Protein AF-A0A6L5XB24-F1 (afdb_monomer)

Sequence (422 aa):
MMKSIKYILSSALMMAACTLTLSSCSDDDLGPTIFPDPGSELDSTAYTYKFDKWLQQNYLQPFNLQFVYKMKDISTNMNYNVIPASFQKAEDVAVLAKYMWFDAYEAVAGDGIEFLKQNSPRMIHIIGSPAYETDGSIIQGLAEGGVKISLYQVNDIDANSYESLNNICFKVMHHEFTHILHQKKTYPTTFNLVSNGKYDGTNWASKNTYVVRSLGFVDPYASSQYREDYAETTALYITYSDEEWAQLLDDASHGWYYDSKSSRAYRYCYYTNNEVSDDNIKYAATNEVRDYVTPDDDTVKVAFNTINNSVRYSNNYYMGTAPYTINSDSTAYHDAKGRPVDAGGYLLDLDGSRIRIPLLIHDVEDTDGVKGNEAILAKLAIIRQWFLDSWNIDLDALHREVQKRQHNYDINALRKQIDDVK

Radius of gyration: 30.71 Å; Cα contacts (8 Å, |Δi|>4): 685; chains: 1; bounding box: 90×44×103 Å

pLDDT: mean 84.78, std 20.03, range [26.75, 98.69]

InterPro domains:
  IPR030890 Substrate import-associated zinc metallohydrolase lipoprotein [PF15890] (48-396)
  IPR030890 Substrate import-associated zinc metallohydrolase lipoprotein [TIGR04549] (45-253)

Secondary structure (DSSP, 8-state):
-------S----SSSS-------------PPSPSSPPTTPPP-TTSTTHHHHHHHIIIIIHHH--EEE-S-----S---S-PPPPPHHHHHHHHHHHIIIIIHHHHHHSTTHHHHHHHHS-SEEEE-SS--B-TTS-B-----STTSEEEE--GGG--TT-HHHHIIIIIHHHHHHHHHHHHHHSPPPTHHHHHTTTT--TTTGGGS-HHHHHHTT-SSTTTTT-HHHHHHHHHHHHHHS-HHHHHHHHHHTTS--EEETTTTEEESEEEEGGG--STTTEEEE-GGGEEEEE-TTS-EEEEEEETTTTEE-EEEEE-BPPSPPEE-TT-S-EE-TTS-EE-TT-BBB-TTSPBPEEEPBPEEPP--SS--HHHHHHHHHHHHHHHHHHHH---HHHHHHHHHHHHHH--HHHHHHHHHT--

Nearest PDB structures (foldseek):
  4l7a-assembly1_A  TM=8.650E-01  e=2.844E-20  Bacteroides caccae ATCC 43185

Organism: NCBI:txid2606626

Structure (mmCIF, N/CA/C/O backbone):
data_AF-A0A6L5XB24-F1
#
_entry.id   AF-A0A6L5XB24-F1
#
loop_
_atom_site.group_PDB
_atom_site.id
_atom_site.type_symbol
_atom_site.label_atom_id
_atom_site.label_alt_id
_atom_site.label_comp_id
_atom_site.label_asym_id
_atom_site.label_entity_id
_atom_site.label_seq_id
_atom_site.pdbx_PDB_ins_code
_atom_site.Cartn_x
_atom_site.Cartn_y
_atom_site.Cartn_z
_atom_site.occupancy
_atom_site.B_iso_or_equiv
_atom_site.auth_seq_id
_atom_site.auth_comp_id
_atom_site.auth_asym_id
_atom_site.auth_atom_id
_atom_site.pdbx_PDB_model_num
ATOM 1 N N . MET A 1 1 ? 59.575 -3.917 34.194 1.00 33.19 1 MET A N 1
ATOM 2 C CA . MET A 1 1 ? 58.625 -3.565 33.111 1.00 33.19 1 MET A CA 1
ATOM 3 C C . MET A 1 1 ? 57.883 -4.840 32.733 1.00 33.19 1 MET A C 1
ATOM 5 O O . MET A 1 1 ? 58.530 -5.752 32.257 1.00 33.19 1 MET A O 1
ATOM 9 N N . MET A 1 2 ? 56.685 -5.134 33.247 1.00 26.98 2 MET A N 1
ATOM 10 C CA . MET A 1 2 ? 55.352 -4.608 32.886 1.00 26.98 2 MET A CA 1
ATOM 11 C C . MET A 1 2 ? 54.983 -4.707 31.394 1.00 26.98 2 MET A C 1
ATOM 13 O O . MET A 1 2 ? 55.439 -3.876 30.624 1.00 26.98 2 MET A O 1
ATOM 17 N N . LYS A 1 3 ? 54.076 -5.672 31.122 1.00 27.14 3 LYS A N 1
ATOM 18 C CA . LYS A 1 3 ? 52.891 -5.687 30.223 1.00 27.14 3 LYS A CA 1
ATOM 19 C C . LYS A 1 3 ? 53.133 -5.395 28.721 1.00 27.14 3 LYS A C 1
ATOM 21 O O . LYS A 1 3 ? 53.844 -4.476 28.368 1.00 27.14 3 LYS A O 1
ATOM 26 N N . SER A 1 4 ? 52.537 -6.122 27.770 1.00 27.83 4 SER A N 1
ATOM 27 C CA . SER A 1 4 ? 51.137 -6.573 27.751 1.00 27.83 4 SER A CA 1
ATOM 28 C C . SER A 1 4 ? 50.929 -7.792 26.844 1.00 27.83 4 SER A C 1
ATOM 30 O O . SER A 1 4 ? 51.317 -7.785 25.683 1.00 27.83 4 SER A O 1
ATOM 32 N N . ILE A 1 5 ? 50.248 -8.794 27.397 1.00 38.53 5 ILE A N 1
ATOM 33 C CA . ILE A 1 5 ? 49.547 -9.899 26.729 1.00 38.53 5 ILE A CA 1
ATOM 34 C C . ILE A 1 5 ? 48.055 -9.529 26.678 1.00 38.53 5 ILE A C 1
ATOM 36 O O . ILE A 1 5 ? 47.592 -8.894 27.631 1.00 38.53 5 ILE A O 1
ATOM 40 N N . LYS A 1 6 ? 47.351 -9.973 25.619 1.00 28.81 6 LYS A N 1
ATOM 41 C CA . LYS A 1 6 ? 45.889 -10.198 25.405 1.00 28.81 6 LYS A CA 1
ATOM 42 C C . LYS A 1 6 ? 45.597 -9.777 23.952 1.00 28.81 6 LYS A C 1
ATOM 44 O O . LYS A 1 6 ? 45.924 -8.657 23.596 1.00 28.81 6 LYS A O 1
ATOM 49 N N . TYR A 1 7 ? 45.131 -10.615 23.026 1.00 30.02 7 TYR A N 1
ATOM 50 C CA . TYR A 1 7 ? 43.916 -11.426 23.071 1.00 30.02 7 TYR A CA 1
ATOM 51 C C . TYR A 1 7 ? 44.025 -12.644 22.137 1.00 30.02 7 TYR A C 1
ATOM 53 O O . TYR A 1 7 ? 43.910 -12.510 20.926 1.00 30.02 7 TYR A O 1
ATOM 61 N N . ILE A 1 8 ? 44.207 -13.833 22.707 1.00 34.59 8 ILE A N 1
ATOM 62 C CA . ILE A 1 8 ? 43.850 -15.128 22.109 1.00 34.59 8 ILE A CA 1
ATOM 63 C C . ILE A 1 8 ? 43.365 -15.975 23.294 1.00 34.59 8 ILE A C 1
ATOM 65 O O . ILE A 1 8 ? 44.007 -15.931 24.341 1.00 34.59 8 ILE A O 1
ATOM 69 N N . LEU A 1 9 ? 42.267 -16.720 23.111 1.00 27.09 9 LEU A N 1
ATOM 70 C CA . LEU A 1 9 ? 41.570 -17.609 24.066 1.00 27.09 9 LEU A CA 1
ATOM 71 C C . LEU A 1 9 ? 40.422 -16.970 24.861 1.00 27.09 9 LEU A C 1
ATOM 73 O O . LEU A 1 9 ? 40.623 -16.468 25.960 1.00 27.09 9 LEU A O 1
ATOM 77 N N . SER A 1 10 ? 39.202 -17.126 24.339 1.00 26.75 10 SER A N 1
ATOM 78 C CA . SER A 1 10 ? 38.065 -17.669 25.110 1.00 26.75 10 SER A CA 1
ATOM 79 C C . SER A 1 10 ? 36.844 -17.892 24.207 1.00 26.75 10 SER A C 1
ATOM 81 O O . SER A 1 10 ? 35.747 -17.403 24.460 1.00 26.75 10 SER A O 1
ATOM 83 N N . SER A 1 11 ? 37.033 -18.658 23.135 1.00 32.28 11 SER A N 1
ATOM 84 C CA . SER A 1 11 ? 35.976 -19.404 22.452 1.00 32.28 11 SER A CA 1
ATOM 85 C C . SER A 1 11 ? 35.638 -20.644 23.290 1.00 32.28 11 SER A C 1
ATOM 87 O O . SER A 1 11 ? 36.073 -21.741 22.959 1.00 32.28 11 SER A O 1
ATOM 89 N N . ALA A 1 12 ? 34.982 -20.447 24.438 1.00 31.02 12 ALA A N 1
ATOM 90 C CA . ALA A 1 12 ? 34.426 -21.504 25.296 1.00 31.02 12 ALA A CA 1
ATOM 91 C C . ALA A 1 12 ? 33.647 -20.893 26.480 1.00 31.02 12 ALA A C 1
ATOM 93 O O . ALA A 1 12 ? 33.974 -21.149 27.634 1.00 31.02 12 ALA A O 1
ATOM 94 N N . LEU A 1 13 ? 32.651 -20.038 26.222 1.00 28.98 13 LEU A N 1
ATOM 95 C CA . LEU A 1 13 ? 31.668 -19.659 27.249 1.00 28.98 13 LEU A CA 1
ATOM 96 C C . LEU A 1 13 ? 30.374 -19.113 26.625 1.00 28.98 13 LEU A C 1
ATOM 98 O O . LEU A 1 13 ? 29.951 -18.000 26.899 1.00 28.98 13 LEU A O 1
ATOM 102 N N . MET A 1 14 ? 29.756 -19.891 25.737 1.00 27.48 14 MET A N 1
ATOM 103 C CA . MET A 1 14 ? 28.395 -19.615 25.253 1.00 27.48 14 MET A CA 1
ATOM 104 C C . MET A 1 14 ? 27.683 -20.927 24.905 1.00 27.48 14 MET A C 1
ATOM 106 O O . MET A 1 14 ? 27.081 -21.093 23.853 1.00 27.48 14 MET A O 1
ATOM 110 N N . MET A 1 15 ? 27.841 -21.909 25.793 1.00 29.56 15 MET A N 1
ATOM 111 C CA . MET A 1 15 ? 27.177 -23.211 25.733 1.00 29.56 15 MET A CA 1
ATOM 112 C C . MET A 1 15 ? 26.957 -23.718 27.163 1.00 29.56 15 MET A C 1
ATOM 114 O O . MET A 1 15 ? 27.434 -24.775 27.549 1.00 29.56 15 MET A O 1
ATOM 118 N N . ALA A 1 16 ? 26.322 -22.884 27.990 1.00 31.09 16 ALA A N 1
ATOM 119 C CA . ALA A 1 16 ? 25.859 -23.230 29.335 1.00 31.09 16 ALA A CA 1
ATOM 120 C C . ALA A 1 16 ? 24.852 -22.176 29.834 1.00 31.09 16 ALA A C 1
ATOM 122 O O . ALA A 1 16 ? 25.088 -21.495 30.824 1.00 31.09 16 ALA A O 1
ATOM 123 N N . ALA A 1 17 ? 23.749 -22.003 29.102 1.00 29.48 17 ALA A N 1
ATOM 124 C CA . ALA A 1 17 ? 22.523 -21.372 29.611 1.00 29.48 17 ALA A CA 1
ATOM 125 C C . ALA A 1 17 ? 21.270 -21.856 28.843 1.00 29.48 17 ALA A C 1
ATOM 127 O O . ALA A 1 17 ? 20.271 -21.155 28.762 1.00 29.48 17 ALA A O 1
ATOM 128 N N . CYS A 1 18 ? 21.317 -23.069 28.270 1.00 29.25 18 CYS A N 1
ATOM 129 C CA . CYS A 1 18 ? 20.176 -23.750 27.634 1.00 29.25 18 CYS A CA 1
ATOM 130 C C . CYS A 1 18 ? 19.462 -24.718 28.594 1.00 29.25 18 CYS A C 1
ATOM 132 O O . CYS A 1 18 ? 18.958 -25.759 28.192 1.00 29.25 18 CYS A O 1
ATOM 134 N N . THR A 1 19 ? 19.400 -24.363 29.873 1.00 32.44 19 THR A N 1
ATOM 135 C CA . THR A 1 19 ? 18.459 -24.961 30.824 1.00 32.44 19 THR A CA 1
ATOM 136 C C . THR A 1 19 ? 17.779 -23.834 31.584 1.00 32.44 19 THR A C 1
ATOM 138 O O . THR A 1 19 ? 17.970 -23.671 32.786 1.00 32.44 19 THR A O 1
ATOM 141 N N . LEU A 1 20 ? 17.010 -23.020 30.858 1.00 31.08 20 LEU A N 1
ATOM 142 C CA . LEU A 1 20 ? 15.887 -22.331 31.472 1.00 31.08 20 LEU A CA 1
ATOM 143 C C . LEU A 1 20 ? 14.767 -23.359 31.555 1.00 31.08 20 LEU A C 1
ATOM 145 O O . LEU A 1 20 ? 14.160 -23.763 30.567 1.00 31.08 20 LEU A O 1
ATOM 149 N N . THR A 1 21 ? 14.607 -23.851 32.773 1.00 28.62 21 THR A N 1
ATOM 150 C CA . THR A 1 21 ? 13.407 -24.490 33.283 1.00 28.62 21 THR A CA 1
ATOM 151 C C . THR A 1 21 ? 12.162 -23.845 32.684 1.00 28.62 21 THR A C 1
ATOM 153 O O . THR A 1 21 ? 11.996 -22.627 32.761 1.00 28.62 21 THR A O 1
ATOM 156 N N . LEU A 1 22 ? 11.286 -24.681 32.128 1.00 30.50 22 LEU A N 1
ATOM 157 C CA . LEU A 1 22 ? 9.884 -24.373 31.874 1.00 30.50 22 LEU A CA 1
ATOM 158 C C . LEU A 1 22 ? 9.205 -24.074 33.220 1.00 30.50 22 LEU A C 1
ATOM 160 O O . LEU A 1 22 ? 8.523 -24.922 33.787 1.00 30.50 22 LEU A O 1
ATOM 164 N N . SER A 1 23 ? 9.427 -22.879 33.759 1.00 32.34 23 SER A N 1
ATOM 165 C CA . SER A 1 23 ? 8.478 -22.273 34.677 1.00 32.34 23 SER A CA 1
ATOM 166 C C . SER A 1 23 ? 7.449 -21.593 33.798 1.00 32.34 23 SER A C 1
ATOM 168 O O . SER A 1 23 ? 7.682 -20.508 33.272 1.00 32.34 23 SER A O 1
ATOM 170 N N . SER A 1 24 ? 6.333 -22.294 33.603 1.00 27.47 24 SER A N 1
ATOM 171 C CA . SER A 1 24 ? 5.039 -21.669 33.367 1.00 27.47 24 SER A CA 1
ATOM 172 C C . SER A 1 24 ? 4.944 -20.488 34.329 1.00 27.47 24 SER A C 1
ATOM 174 O O . SER A 1 24 ? 4.844 -20.705 35.538 1.00 27.47 24 SER A O 1
ATOM 176 N N . CYS A 1 25 ? 5.053 -19.257 33.826 1.00 27.73 25 CYS A N 1
ATOM 177 C CA . CYS A 1 25 ? 4.501 -18.147 34.583 1.00 27.73 25 CYS A CA 1
ATOM 178 C C . CYS A 1 25 ? 3.023 -18.474 34.749 1.00 27.73 25 CYS A C 1
ATOM 180 O O . CYS A 1 25 ? 2.340 -18.828 33.786 1.00 27.73 25 CYS A O 1
ATOM 182 N N . SER A 1 26 ? 2.624 -18.495 36.012 1.00 29.56 26 SER A N 1
ATOM 183 C CA . SER A 1 26 ? 1.257 -18.582 36.481 1.00 29.56 26 SER A CA 1
ATOM 184 C C . SER A 1 26 ? 0.360 -17.648 35.684 1.00 29.56 26 SER A C 1
ATOM 186 O O . SER A 1 26 ? 0.811 -16.587 35.251 1.00 29.56 26 SER A O 1
ATOM 188 N N . ASP A 1 27 ? -0.904 -18.037 35.538 1.00 35.59 27 ASP A N 1
ATOM 189 C CA . ASP A 1 27 ? -1.984 -17.086 35.316 1.00 35.59 27 ASP A CA 1
ATOM 190 C C . ASP A 1 27 ? -1.860 -16.004 36.397 1.00 35.59 27 ASP A C 1
ATOM 192 O O . ASP A 1 27 ? -2.251 -16.203 37.549 1.00 35.59 27 ASP A O 1
ATOM 196 N N . ASP A 1 28 ? -1.215 -14.890 36.055 1.00 31.02 28 ASP A N 1
ATOM 197 C CA . ASP A 1 28 ? -1.324 -13.676 36.838 1.00 31.02 28 ASP A CA 1
ATOM 198 C C . ASP A 1 28 ? -2.781 -13.256 36.676 1.00 31.02 28 ASP A C 1
ATOM 200 O O . ASP A 1 28 ? -3.191 -12.781 35.612 1.00 31.02 28 ASP A O 1
ATOM 204 N N . ASP A 1 29 ? -3.577 -13.518 37.716 1.00 35.88 29 ASP A N 1
ATOM 205 C CA . ASP A 1 29 ? -4.933 -13.004 37.833 1.00 35.88 29 ASP A CA 1
ATOM 206 C C . ASP A 1 29 ? -4.896 -11.523 37.455 1.00 35.88 29 ASP A C 1
ATOM 208 O O . ASP A 1 29 ? -4.199 -10.715 38.083 1.00 35.88 29 ASP A O 1
ATOM 212 N N . LEU A 1 30 ? -5.626 -11.174 36.393 1.00 39.00 30 LEU A N 1
ATOM 213 C CA . LEU A 1 30 ? -5.797 -9.789 35.987 1.00 39.00 30 LEU A CA 1
ATOM 214 C C . LEU A 1 30 ? -6.284 -9.024 37.223 1.00 39.00 30 LEU A C 1
ATOM 216 O O . LEU A 1 30 ? -7.323 -9.356 37.799 1.00 39.00 30 LEU A O 1
ATOM 220 N N . GLY A 1 31 ? -5.509 -8.027 37.656 1.00 37.91 31 GLY A N 1
ATOM 221 C CA . GLY A 1 31 ? -5.886 -7.165 38.772 1.00 37.91 31 GLY A CA 1
ATOM 222 C C . GLY A 1 31 ? -7.263 -6.509 38.558 1.00 37.91 31 GLY A C 1
ATOM 223 O O . GLY A 1 31 ? -7.836 -6.591 37.468 1.00 37.91 31 GLY A O 1
ATOM 224 N N . PRO A 1 32 ? -7.818 -5.830 39.581 1.00 40.09 32 PRO A N 1
ATOM 225 C CA . PRO A 1 32 ? -9.101 -5.138 39.455 1.00 40.09 32 PRO A CA 1
ATOM 226 C C . PRO A 1 32 ? -9.119 -4.239 38.212 1.00 40.09 32 PRO A C 1
ATOM 228 O O . PRO A 1 32 ? -8.128 -3.569 37.916 1.00 40.09 32 PRO A O 1
ATOM 231 N N . THR A 1 33 ? -10.239 -4.256 37.479 1.00 45.56 33 THR A N 1
ATOM 232 C CA . THR A 1 33 ? -10.368 -3.559 36.192 1.00 45.56 33 THR A CA 1
ATOM 233 C C . THR A 1 33 ? -9.910 -2.102 36.306 1.00 45.56 33 THR A C 1
ATOM 235 O O . THR A 1 33 ? -10.382 -1.347 37.154 1.00 45.56 33 THR A O 1
ATOM 238 N N . ILE A 1 34 ? -8.970 -1.701 35.450 1.00 46.16 34 ILE A N 1
ATOM 239 C CA . ILE A 1 34 ? -8.534 -0.300 35.322 1.00 46.16 34 ILE A CA 1
ATOM 240 C C . ILE A 1 34 ? -9.522 0.534 34.489 1.00 46.16 34 ILE A C 1
ATOM 242 O O . ILE A 1 34 ? -9.342 1.743 34.324 1.00 46.16 34 ILE A O 1
ATOM 246 N N . PHE A 1 35 ? -10.553 -0.116 33.945 1.00 51.75 35 PHE A N 1
ATOM 247 C CA . PHE A 1 35 ? -11.590 0.496 33.132 1.00 51.75 35 PHE A CA 1
ATOM 248 C C . PHE A 1 35 ? -12.756 0.951 34.014 1.00 51.75 35 PHE A C 1
ATOM 250 O O . PHE A 1 35 ? -13.093 0.258 34.976 1.00 51.75 35 PHE A O 1
ATOM 257 N N . PRO A 1 36 ? -13.394 2.095 33.705 1.00 54.84 36 PRO A N 1
ATOM 258 C CA . PRO A 1 36 ? -14.642 2.452 34.360 1.00 54.84 36 PRO A CA 1
ATOM 259 C C . PRO A 1 36 ? -15.661 1.325 34.167 1.00 54.84 36 PRO A C 1
ATOM 261 O O . PRO A 1 36 ? -15.734 0.719 33.095 1.00 54.84 36 PRO A O 1
ATOM 264 N N . ASP A 1 37 ? -16.421 1.040 35.224 1.00 55.56 37 ASP A N 1
ATOM 265 C CA . ASP A 1 37 ? -17.538 0.099 35.176 1.00 55.56 37 ASP A CA 1
ATOM 266 C C . ASP A 1 37 ? -18.455 0.479 33.993 1.00 55.56 37 ASP A C 1
ATOM 268 O O . ASP A 1 37 ? -18.745 1.667 33.826 1.00 55.56 37 ASP A O 1
ATOM 272 N N . PRO A 1 38 ? -18.933 -0.470 33.166 1.00 52.16 38 PRO A N 1
ATOM 273 C CA . PRO A 1 38 ? -19.976 -0.210 32.176 1.00 52.16 38 PRO A CA 1
ATOM 274 C C . PRO A 1 38 ? -21.198 0.544 32.723 1.00 52.16 38 PRO A C 1
ATOM 276 O O . PRO A 1 38 ? -21.924 1.139 31.929 1.00 52.16 38 PRO A O 1
ATOM 279 N N . GLY A 1 39 ? -21.421 0.542 34.044 1.00 49.59 39 GLY A N 1
ATOM 280 C CA . GLY A 1 39 ? -22.420 1.345 34.753 1.00 49.59 39 GLY A CA 1
ATOM 281 C C . GLY A 1 39 ? -21.955 2.708 35.295 1.00 49.59 39 GLY A C 1
ATOM 282 O O . GLY A 1 39 ? -22.710 3.326 36.042 1.00 49.59 39 GLY A O 1
ATOM 283 N N . SER A 1 40 ? -20.750 3.195 34.974 1.00 60.81 40 SER A N 1
ATOM 284 C CA . SER A 1 40 ? -20.260 4.494 35.455 1.00 60.81 40 SER A CA 1
ATOM 285 C C . SER A 1 40 ? -21.175 5.629 34.990 1.00 60.81 40 SER A C 1
ATOM 287 O O . SER A 1 40 ? -21.452 5.741 33.792 1.00 60.81 40 SER A O 1
ATOM 289 N N . GLU A 1 41 ? -21.628 6.472 35.920 1.00 68.25 41 GLU A N 1
ATOM 290 C CA . GLU A 1 41 ? -22.521 7.585 35.602 1.00 68.25 41 GLU A CA 1
ATOM 291 C C . GLU A 1 41 ? -21.837 8.588 34.663 1.00 68.25 41 GLU A C 1
ATOM 293 O O . GLU A 1 41 ? -20.772 9.133 34.959 1.00 68.25 41 GLU A O 1
ATOM 298 N N . LEU A 1 42 ? -22.465 8.823 33.511 1.00 81.00 42 LEU A N 1
ATOM 299 C CA . LEU A 1 42 ? -22.071 9.871 32.579 1.00 81.00 42 LEU A CA 1
ATOM 300 C C . LEU A 1 42 ? -22.571 11.224 33.086 1.00 81.00 42 LEU A C 1
ATOM 302 O O . LEU A 1 42 ? -23.722 11.351 33.509 1.00 81.00 42 LEU A O 1
ATOM 306 N N . ASP A 1 43 ? -21.738 12.256 32.969 1.00 83.62 43 ASP A N 1
ATOM 307 C CA . ASP A 1 43 ? -22.146 13.624 33.279 1.00 83.62 43 ASP A CA 1
ATOM 308 C C . ASP A 1 43 ? -23.130 14.138 32.218 1.00 83.62 43 ASP A C 1
ATOM 310 O O . ASP A 1 43 ? -22.738 14.603 31.148 1.00 83.62 43 ASP A O 1
ATOM 314 N N . SER A 1 44 ? -24.426 14.065 32.533 1.00 85.19 44 SER A N 1
ATOM 315 C CA . SER A 1 44 ? -25.517 14.564 31.681 1.00 85.19 44 SER A CA 1
ATOM 316 C C . SER A 1 44 ? -25.474 16.066 31.388 1.00 85.19 44 SER A C 1
ATOM 318 O O . SER A 1 44 ? -26.181 16.528 30.493 1.00 85.19 44 SER A O 1
ATOM 320 N N . THR A 1 45 ? -24.651 16.831 32.111 1.00 87.38 45 THR A N 1
ATOM 321 C CA . THR A 1 45 ? -24.487 18.276 31.910 1.00 87.38 45 THR A CA 1
ATOM 322 C C . THR A 1 45 ? -23.293 18.627 31.023 1.00 87.38 45 THR A C 1
ATOM 324 O O . THR A 1 45 ? -23.198 19.759 30.544 1.00 87.38 45 THR A O 1
ATOM 327 N N . ALA A 1 46 ? -22.397 17.671 30.761 1.00 88.31 46 ALA A N 1
ATOM 328 C CA . ALA A 1 46 ? -21.230 17.892 29.923 1.00 88.31 46 ALA A CA 1
ATOM 329 C C . ALA A 1 46 ? -21.622 18.039 28.447 1.00 88.31 46 ALA A C 1
ATOM 331 O O . ALA A 1 46 ? -22.430 17.276 27.918 1.00 88.31 46 ALA A O 1
ATOM 332 N N . TYR A 1 47 ? -20.958 18.952 27.729 1.00 89.31 47 TYR A N 1
ATOM 333 C CA . TYR A 1 47 ? -21.145 19.089 26.277 1.00 89.31 47 TYR A CA 1
ATOM 334 C C . TYR A 1 47 ? -20.758 17.812 25.505 1.00 89.31 47 TYR A C 1
ATOM 336 O O . TYR A 1 47 ? -21.198 17.614 24.378 1.00 89.31 47 TYR A O 1
ATOM 344 N N . THR A 1 48 ? -19.954 16.938 26.121 1.00 91.94 48 THR A N 1
ATOM 345 C CA . THR A 1 48 ? -19.518 15.653 25.567 1.00 91.94 48 THR A CA 1
ATOM 346 C C . THR A 1 48 ? -20.505 14.513 25.819 1.00 91.94 48 THR A C 1
ATOM 348 O O . THR A 1 48 ? -20.272 13.417 25.320 1.00 91.94 48 THR A O 1
ATOM 351 N N . TYR A 1 49 ? -21.591 14.737 26.573 1.00 93.06 49 TYR A N 1
ATOM 352 C CA . TYR A 1 49 ? -22.491 13.681 27.055 1.00 93.06 49 TYR A CA 1
ATOM 353 C C . TYR A 1 49 ? -22.962 12.728 25.954 1.00 93.06 49 TYR A C 1
ATOM 355 O O . TYR A 1 49 ? -22.873 11.512 26.113 1.00 93.06 49 TYR A O 1
ATOM 363 N N . LYS A 1 50 ? -23.440 13.270 24.825 1.00 95.56 50 LYS A N 1
ATOM 364 C CA . LYS A 1 50 ? -23.927 12.456 23.702 1.00 95.56 50 LYS A CA 1
ATOM 365 C C . LYS A 1 50 ? -22.832 11.569 23.128 1.00 95.56 50 LYS A C 1
ATOM 367 O O . LYS A 1 50 ? -23.075 10.389 22.896 1.00 95.56 50 LYS A O 1
ATOM 372 N N . PHE A 1 51 ? -21.628 12.112 22.963 1.00 96.69 51 PHE A N 1
ATOM 373 C CA . PHE A 1 51 ? -20.493 11.351 22.462 1.00 96.69 51 PHE A CA 1
ATOM 374 C C . PHE A 1 51 ? -20.023 10.295 23.467 1.00 96.69 51 PHE A C 1
ATOM 376 O O . PHE A 1 51 ? -19.887 9.133 23.100 1.00 96.69 51 PHE A O 1
ATOM 383 N N . ASP A 1 52 ? -19.876 10.648 24.748 1.00 95.00 52 ASP A N 1
ATOM 384 C CA . ASP A 1 52 ? -19.509 9.694 25.802 1.00 95.00 52 ASP A CA 1
ATOM 385 C C . ASP A 1 52 ? -20.523 8.533 25.883 1.00 95.00 52 ASP A C 1
ATOM 387 O O . ASP A 1 52 ? -20.148 7.363 25.995 1.00 95.00 52 ASP A O 1
ATOM 391 N N . LYS A 1 53 ? -21.820 8.844 25.760 1.00 95.00 53 LYS A N 1
ATOM 392 C CA . LYS A 1 53 ? -22.902 7.854 25.733 1.00 95.00 53 LYS A CA 1
ATOM 393 C C . LYS A 1 53 ? -22.882 7.004 24.469 1.00 95.00 53 LYS A C 1
ATOM 395 O O . LYS A 1 53 ? -23.054 5.789 24.558 1.00 95.00 53 LYS A O 1
ATOM 400 N N . TRP A 1 54 ? -22.624 7.611 23.313 1.00 97.31 54 TRP A N 1
ATOM 401 C CA . TRP A 1 54 ? -22.461 6.888 22.057 1.00 97.31 54 TRP A CA 1
ATOM 402 C C . TRP A 1 54 ? -21.290 5.896 22.139 1.00 97.31 54 TRP A C 1
ATOM 404 O O . TRP A 1 54 ? -21.454 4.734 21.770 1.00 97.31 54 TRP A O 1
ATOM 414 N N . LEU A 1 55 ? -20.145 6.305 22.701 1.00 96.31 55 LEU A N 1
ATOM 415 C CA . LEU A 1 55 ? -18.989 5.432 22.936 1.00 96.31 55 LEU A CA 1
ATOM 416 C C . LEU A 1 55 ? -19.329 4.282 23.894 1.00 96.31 55 LEU A C 1
ATOM 418 O O . LEU A 1 55 ? -18.973 3.133 23.636 1.00 96.31 55 LEU A O 1
ATOM 422 N N . GLN A 1 56 ? -20.060 4.554 24.978 1.00 93.44 56 GLN A N 1
ATOM 423 C CA . GLN A 1 56 ? -20.502 3.508 25.903 1.00 93.44 56 GLN A CA 1
ATOM 424 C C . GLN A 1 56 ? -21.370 2.456 25.192 1.00 93.44 56 GLN A C 1
ATOM 426 O O . GLN A 1 56 ? -21.144 1.258 25.360 1.00 93.44 56 GLN A O 1
ATOM 431 N N . GLN A 1 57 ? -22.328 2.897 24.374 1.00 94.81 57 GLN A N 1
ATOM 432 C CA . GLN A 1 57 ? -23.278 2.029 23.671 1.00 94.81 57 GLN A CA 1
ATOM 433 C C . GLN A 1 57 ? -22.652 1.254 22.505 1.00 94.81 57 GLN A C 1
ATOM 435 O O . GLN A 1 57 ? -23.057 0.124 22.247 1.00 94.81 57 GLN A O 1
ATOM 440 N N . ASN A 1 58 ? -21.671 1.838 21.810 1.00 96.00 58 ASN A N 1
ATOM 441 C CA . ASN A 1 58 ? -21.110 1.274 20.576 1.00 96.00 58 ASN A CA 1
ATOM 442 C C . ASN A 1 58 ? -19.737 0.613 20.750 1.00 96.00 58 ASN A C 1
ATOM 444 O O . ASN A 1 58 ? -19.318 -0.121 19.858 1.00 96.00 58 ASN A O 1
ATOM 448 N N . TYR A 1 59 ? -19.056 0.834 21.880 1.00 94.81 59 TYR A N 1
ATOM 449 C CA . TYR A 1 59 ? -17.751 0.237 22.182 1.00 94.81 59 TYR A CA 1
ATOM 450 C C . TYR A 1 59 ? -17.725 -0.519 23.507 1.00 94.81 59 TYR A C 1
ATOM 452 O O . TYR A 1 59 ? -17.444 -1.720 23.530 1.00 94.81 59 TYR A O 1
ATOM 460 N N . LEU A 1 60 ? -18.033 0.164 24.614 1.00 91.75 60 LEU A N 1
ATOM 461 C CA . LEU A 1 60 ? -17.862 -0.423 25.944 1.00 91.75 60 LEU A CA 1
ATOM 462 C C . LEU A 1 60 ? -18.817 -1.597 26.164 1.00 91.75 60 LEU A C 1
ATOM 464 O O . LEU A 1 60 ? -18.381 -2.680 26.541 1.00 91.75 60 LEU A O 1
ATOM 468 N N . GLN A 1 61 ? -20.107 -1.405 25.893 1.00 91.62 61 GLN A N 1
ATOM 469 C CA . GLN A 1 61 ? -21.116 -2.439 26.118 1.00 91.62 61 GLN A CA 1
ATOM 470 C C . GLN A 1 61 ? -20.979 -3.641 25.166 1.00 91.62 61 GLN A C 1
ATOM 472 O O . GLN A 1 61 ? -21.001 -4.769 25.666 1.00 91.62 61 GLN A O 1
ATOM 477 N N . PRO A 1 62 ? -20.800 -3.468 23.838 1.00 92.19 62 PRO A N 1
ATOM 478 C CA . PRO A 1 62 ? -20.733 -4.612 22.929 1.00 92.19 62 PRO A CA 1
ATOM 479 C C . PRO A 1 62 ? -19.400 -5.364 23.018 1.00 92.19 62 PRO A C 1
ATOM 481 O O . PRO A 1 62 ? -19.385 -6.593 23.004 1.00 92.19 62 PRO A O 1
ATOM 484 N N . PHE A 1 63 ? -18.282 -4.640 23.147 1.00 91.19 63 PHE A N 1
ATOM 485 C CA . PHE A 1 63 ? -16.943 -5.208 22.946 1.00 91.19 63 PHE A CA 1
ATOM 486 C C . PHE A 1 63 ? -16.057 -5.189 24.194 1.00 91.19 63 PHE A C 1
ATOM 488 O O . PHE A 1 63 ? -14.957 -5.741 24.166 1.00 91.19 63 PHE A O 1
ATOM 495 N N . ASN A 1 64 ? -16.518 -4.590 25.298 1.00 89.19 64 ASN A N 1
ATOM 496 C CA . ASN A 1 64 ? -15.689 -4.330 26.477 1.00 89.19 64 ASN A CA 1
ATOM 497 C C . ASN A 1 64 ? -14.404 -3.569 26.095 1.00 89.19 64 ASN A C 1
ATOM 499 O O . ASN A 1 64 ? -13.287 -3.988 26.418 1.00 89.19 64 ASN A O 1
ATOM 503 N N . LEU A 1 65 ? -14.596 -2.483 25.338 1.00 90.75 65 LEU A N 1
ATOM 504 C CA . LEU A 1 65 ? -13.547 -1.608 24.828 1.00 90.75 65 LEU A CA 1
ATOM 505 C C . LEU A 1 65 ? -13.781 -0.170 25.282 1.00 90.75 65 LEU A C 1
ATOM 507 O O . LEU A 1 65 ? -14.856 0.394 25.078 1.00 90.75 65 LEU A O 1
ATOM 511 N N . GLN A 1 66 ? -12.747 0.451 25.835 1.00 89.81 66 GLN A N 1
ATOM 512 C CA . GLN A 1 66 ? -12.754 1.864 26.170 1.00 89.81 66 GLN A CA 1
ATOM 513 C C . GLN A 1 66 ? -12.121 2.695 25.052 1.00 89.81 66 GLN A C 1
ATOM 515 O O . GLN A 1 66 ? -10.927 2.583 24.777 1.00 89.81 66 GLN A O 1
ATOM 520 N N . PHE A 1 67 ? -12.905 3.585 24.452 1.00 92.19 67 PHE A N 1
ATOM 521 C CA . PHE A 1 67 ? -12.387 4.601 23.543 1.00 92.19 67 PHE A CA 1
ATOM 522 C C . PHE A 1 67 ? -12.025 5.862 24.340 1.00 92.19 67 PHE A C 1
ATOM 524 O O . PHE A 1 67 ? -12.883 6.493 24.959 1.00 92.19 67 PHE A O 1
ATOM 531 N N . VAL A 1 68 ? -10.744 6.219 24.364 1.00 89.94 68 VAL A N 1
ATOM 532 C CA . VAL A 1 68 ? -10.188 7.317 25.157 1.00 89.94 68 VAL A CA 1
ATOM 533 C C . VAL A 1 68 ? -9.740 8.434 24.224 1.00 89.94 68 VAL A C 1
ATOM 535 O O . VAL A 1 68 ? -8.787 8.283 23.465 1.00 89.94 68 VAL A O 1
ATOM 538 N N . TYR A 1 69 ? -10.412 9.578 24.322 1.00 89.62 69 TYR A N 1
ATOM 539 C CA . TYR A 1 69 ? -10.069 10.794 23.576 1.00 89.62 69 TYR A CA 1
ATOM 540 C C . TYR A 1 69 ? -9.778 11.998 24.484 1.00 89.62 69 TYR A C 1
ATOM 542 O O . TYR A 1 69 ? -9.136 12.962 24.070 1.00 89.62 69 TYR A O 1
ATOM 550 N N . LYS A 1 70 ? -10.254 11.961 25.738 1.00 85.81 70 LYS A N 1
ATOM 551 C CA . LYS A 1 70 ? -9.960 12.986 26.742 1.00 85.81 70 LYS A CA 1
ATOM 552 C C . LYS A 1 70 ? -8.540 12.764 27.250 1.00 85.81 70 LYS A C 1
ATOM 554 O O . LYS A 1 70 ? -8.263 11.743 27.881 1.00 85.81 70 LYS A O 1
ATOM 559 N N . MET A 1 71 ? -7.663 13.732 27.009 1.00 74.62 71 MET A N 1
ATOM 560 C CA . MET A 1 71 ? -6.322 13.734 27.584 1.00 74.62 71 MET A CA 1
ATOM 561 C C . MET A 1 71 ? -6.453 13.871 29.104 1.00 74.62 71 MET A C 1
ATOM 563 O O . MET A 1 71 ? -6.947 14.881 29.603 1.00 74.62 71 MET A O 1
ATOM 567 N N . LYS A 1 72 ? -6.083 12.826 29.849 1.00 63.84 72 LYS A N 1
ATOM 568 C CA . LYS A 1 72 ? -5.984 12.923 31.307 1.00 63.84 72 LYS A CA 1
ATOM 569 C C . LYS A 1 72 ? -4.672 13.624 31.636 1.00 63.84 72 LYS A C 1
ATOM 571 O O . LYS A 1 72 ? -3.624 13.202 31.155 1.00 63.84 72 LYS A O 1
ATOM 576 N N . ASP A 1 73 ? -4.745 14.655 32.472 1.00 43.69 73 ASP A N 1
ATOM 577 C CA . ASP A 1 73 ? -3.584 15.287 33.102 1.00 43.69 73 ASP A CA 1
ATOM 578 C C . ASP A 1 73 ? -2.990 14.285 34.100 1.00 43.69 73 ASP A C 1
ATOM 580 O O . ASP A 1 73 ? -3.272 14.297 35.298 1.00 43.69 73 ASP A O 1
ATOM 584 N N . ILE A 1 74 ? -2.249 13.306 33.589 1.00 39.69 74 ILE A N 1
ATOM 585 C CA . ILE A 1 74 ? -1.468 12.418 34.431 1.00 39.69 74 ILE A CA 1
ATOM 586 C C . ILE A 1 74 ? -0.065 12.999 34.425 1.00 39.69 74 ILE A C 1
ATOM 588 O O . ILE A 1 74 ? 0.640 12.976 33.418 1.00 39.69 74 ILE A O 1
ATOM 592 N N . SER A 1 75 ? 0.319 13.551 35.573 1.00 34.31 75 SER A N 1
ATOM 593 C CA . SER A 1 75 ? 1.673 13.954 35.944 1.00 34.31 75 SER A CA 1
ATOM 594 C C . SER A 1 75 ? 2.614 12.738 35.991 1.00 34.31 75 SER A C 1
ATOM 596 O O . SER A 1 75 ? 3.165 12.387 37.033 1.00 34.31 75 SER A O 1
ATOM 598 N N . THR A 1 76 ? 2.758 12.049 34.867 1.00 36.00 76 THR A N 1
ATOM 599 C CA . THR A 1 76 ? 3.569 10.851 34.677 1.00 36.00 76 THR A CA 1
ATOM 600 C C . THR A 1 76 ? 4.442 11.094 33.469 1.00 36.00 76 THR A C 1
ATOM 602 O O . THR A 1 76 ? 3.939 10.999 32.363 1.00 36.00 76 THR A O 1
ATOM 605 N N . ASN A 1 77 ? 5.708 11.454 33.699 1.00 39.91 77 ASN A N 1
ATOM 606 C CA . ASN A 1 77 ? 6.900 11.108 32.905 1.00 39.91 77 ASN A CA 1
ATOM 607 C C . ASN A 1 77 ? 6.732 10.831 31.388 1.00 39.91 77 ASN A C 1
ATOM 609 O O . ASN A 1 77 ? 7.369 9.934 30.844 1.00 39.91 77 ASN A O 1
ATOM 613 N N . MET A 1 78 ? 5.897 11.583 30.677 1.00 48.62 78 MET A N 1
ATOM 614 C CA . MET A 1 78 ? 5.769 11.477 29.230 1.00 48.62 78 MET A CA 1
ATOM 615 C C . MET A 1 78 ? 6.794 12.445 28.654 1.00 48.62 78 MET A C 1
ATOM 617 O O . MET A 1 78 ? 6.555 13.647 28.600 1.00 48.62 78 MET A O 1
ATOM 621 N N . ASN A 1 79 ? 7.946 11.927 28.230 1.00 52.38 79 ASN A N 1
ATOM 622 C CA . ASN A 1 79 ? 8.989 12.682 27.522 1.00 52.38 79 ASN A CA 1
ATOM 623 C C . ASN A 1 79 ? 8.530 13.212 26.139 1.00 52.38 79 ASN A C 1
ATOM 625 O O . ASN A 1 79 ? 9.361 13.617 25.329 1.00 52.38 79 ASN A O 1
ATOM 629 N N . TYR A 1 80 ? 7.225 13.221 25.850 1.00 54.78 80 TYR A N 1
ATOM 630 C CA . TYR A 1 80 ? 6.656 13.534 24.546 1.00 54.78 80 TYR A CA 1
ATOM 631 C C . TYR A 1 80 ? 5.662 14.697 24.665 1.00 54.78 80 TYR A C 1
ATOM 633 O O . TYR A 1 80 ? 4.634 14.595 25.335 1.00 54.78 80 TYR A O 1
ATOM 641 N N . ASN A 1 81 ? 5.962 15.806 23.983 1.00 66.88 81 ASN A N 1
ATOM 642 C CA . ASN A 1 81 ? 5.074 16.964 23.858 1.00 66.88 81 ASN A CA 1
ATOM 643 C C . ASN A 1 81 ? 3.963 16.655 22.844 1.00 66.88 81 ASN A C 1
ATOM 645 O O . ASN A 1 81 ? 4.104 16.962 21.660 1.00 66.88 81 ASN A O 1
ATOM 649 N N . VAL A 1 82 ? 2.876 16.029 23.298 1.00 72.81 82 VAL A N 1
ATOM 650 C CA . VAL A 1 82 ? 1.718 15.704 22.452 1.00 72.81 82 VAL A CA 1
ATOM 651 C C . VAL A 1 82 ? 0.554 16.668 22.675 1.00 72.81 82 VAL A C 1
ATOM 653 O O . VAL A 1 82 ? 0.342 17.148 23.787 1.00 72.81 82 VAL A O 1
ATOM 656 N N . ILE A 1 83 ? -0.216 16.945 21.619 1.00 81.00 83 ILE A N 1
ATOM 657 C CA . ILE A 1 83 ? -1.443 17.754 21.694 1.00 81.00 83 ILE A CA 1
ATOM 658 C C . ILE A 1 83 ? -2.683 16.846 21.704 1.00 81.00 83 ILE A C 1
ATOM 660 O O . ILE A 1 83 ? -2.675 15.788 21.061 1.00 81.00 83 ILE A O 1
ATOM 664 N N . PRO A 1 84 ? -3.770 17.243 22.388 1.00 84.62 84 PRO A N 1
ATOM 665 C CA . PRO A 1 84 ? -5.003 16.468 22.395 1.00 84.62 84 PRO A CA 1
ATOM 666 C C . PRO A 1 84 ? -5.650 16.418 21.005 1.00 84.62 84 PRO A C 1
ATOM 668 O O . PRO A 1 84 ? -5.513 17.336 20.187 1.00 84.62 84 PRO A O 1
ATOM 671 N N . ALA A 1 85 ? -6.394 15.342 20.750 1.00 89.06 85 ALA A N 1
ATOM 672 C CA . ALA A 1 85 ? -7.287 15.274 19.602 1.00 89.06 85 ALA A CA 1
ATOM 673 C C . ALA A 1 85 ? -8.370 16.357 19.730 1.00 89.06 85 ALA A C 1
ATOM 675 O O . ALA A 1 85 ? -8.945 16.551 20.804 1.00 89.06 85 ALA A O 1
ATOM 676 N N . SER A 1 86 ? -8.657 17.071 18.642 1.00 93.50 86 SER A N 1
ATOM 677 C CA . SER A 1 86 ? -9.808 17.972 18.612 1.00 93.50 86 SER A CA 1
ATOM 678 C C . SER A 1 86 ? -11.099 17.167 18.767 1.00 93.50 86 SER A C 1
ATOM 680 O O . SER A 1 86 ? -11.186 16.026 18.312 1.00 93.50 86 SER A O 1
ATOM 682 N N . PHE A 1 87 ? -12.113 17.761 19.397 1.00 93.19 87 PHE A N 1
ATOM 683 C CA . PHE A 1 87 ? -13.359 17.053 19.695 1.00 93.19 87 PHE A CA 1
ATOM 684 C C . PHE A 1 87 ? -14.027 16.488 18.433 1.00 93.19 87 PHE A C 1
ATOM 686 O O . PHE A 1 87 ? -14.355 15.308 18.398 1.00 93.19 87 PHE A O 1
ATOM 693 N N . GLN A 1 88 ? -14.107 17.280 17.357 1.00 94.62 88 GLN A N 1
ATOM 694 C CA . GLN A 1 88 ? -14.670 16.811 16.089 1.00 94.62 88 GLN A CA 1
ATOM 695 C C . GLN A 1 88 ? -13.888 15.628 15.506 1.00 94.62 88 GLN A C 1
ATOM 697 O O . GLN A 1 88 ? -14.489 14.686 15.003 1.00 94.62 88 GLN A O 1
ATOM 702 N N . LYS A 1 89 ? -12.550 15.647 15.582 1.00 94.69 89 LYS A N 1
ATOM 703 C CA . LYS A 1 89 ? -11.722 14.536 15.088 1.00 94.69 89 LYS A CA 1
ATOM 704 C C . LYS A 1 89 ? -11.856 13.289 15.951 1.00 94.69 89 LYS A C 1
ATOM 706 O O . LYS A 1 89 ? -11.778 12.185 15.424 1.00 94.69 89 LYS A O 1
ATOM 711 N N . ALA A 1 90 ? -12.105 13.455 17.248 1.00 94.81 90 ALA A N 1
ATOM 712 C CA . ALA A 1 90 ? -12.430 12.339 18.122 1.00 94.81 90 ALA A CA 1
ATOM 713 C C . ALA A 1 90 ? -13.743 11.659 17.716 1.00 94.81 90 ALA A C 1
ATOM 715 O O . ALA A 1 90 ? -13.775 10.434 17.614 1.00 94.81 90 ALA A O 1
ATOM 716 N N . GLU A 1 91 ? -14.788 12.443 17.436 1.00 96.62 91 GLU A N 1
ATOM 717 C CA . GLU A 1 91 ? -16.055 11.924 16.911 1.00 96.62 91 GLU A CA 1
ATOM 718 C C . GLU A 1 91 ? -15.851 11.222 15.567 1.00 96.62 91 GLU A C 1
ATOM 720 O O . GLU A 1 91 ? -16.285 10.082 15.412 1.00 96.62 91 GLU A O 1
ATOM 725 N N . ASP A 1 92 ? -15.131 11.860 14.635 1.00 96.38 92 ASP A N 1
ATOM 726 C CA . ASP A 1 92 ? -14.853 11.321 13.299 1.00 96.38 92 ASP A CA 1
ATOM 727 C C . ASP A 1 92 ? -14.179 9.950 13.378 1.00 96.38 92 ASP A C 1
ATOM 729 O O . ASP A 1 92 ? -14.676 8.979 12.811 1.00 96.38 92 ASP A O 1
ATOM 733 N N . VAL A 1 93 ? -13.068 9.850 14.115 1.00 94.94 93 VAL A N 1
ATOM 734 C CA . VAL A 1 93 ? -12.311 8.598 14.243 1.00 94.94 93 VAL A CA 1
ATOM 735 C C . VAL A 1 93 ? -13.161 7.521 14.906 1.00 94.94 93 VAL A C 1
ATOM 737 O O . VAL A 1 93 ? -13.116 6.375 14.474 1.00 94.94 93 VAL A O 1
ATOM 740 N N . ALA A 1 94 ? -13.955 7.861 15.923 1.00 96.88 94 ALA A N 1
ATOM 741 C CA . ALA A 1 94 ? -14.791 6.885 16.611 1.00 96.88 94 ALA A CA 1
ATOM 742 C C . ALA A 1 94 ? -15.895 6.324 15.699 1.00 96.88 94 ALA A C 1
ATOM 744 O O . ALA A 1 94 ? -16.050 5.110 15.587 1.00 96.88 94 ALA A O 1
ATOM 745 N N . VAL A 1 95 ? -16.645 7.172 14.990 1.00 97.81 95 VAL A N 1
ATOM 746 C CA . VAL A 1 95 ? -17.710 6.674 14.101 1.00 97.81 95 VAL A CA 1
ATOM 747 C C . VAL A 1 95 ? -17.142 5.934 12.889 1.00 97.81 95 VAL A C 1
ATOM 749 O O . VAL A 1 95 ? -17.688 4.906 12.485 1.00 97.81 95 VAL A O 1
ATOM 752 N N . LEU A 1 96 ? -16.011 6.397 12.345 1.00 96.88 96 LEU A N 1
ATOM 753 C CA . LEU A 1 96 ? -15.346 5.752 11.215 1.00 96.88 96 LEU A CA 1
ATOM 754 C C . LEU A 1 96 ? -14.690 4.431 11.621 1.00 96.88 96 LEU A C 1
ATOM 756 O O . LEU A 1 96 ? -14.806 3.465 10.880 1.00 96.88 96 LEU A O 1
ATOM 760 N N . ALA A 1 97 ? -14.064 4.333 12.796 1.00 95.44 97 ALA A N 1
ATOM 761 C CA . ALA A 1 97 ? -13.505 3.073 13.283 1.00 95.44 97 ALA A CA 1
ATOM 762 C C . ALA A 1 97 ? -14.592 2.033 13.555 1.00 95.44 97 ALA A C 1
ATOM 764 O O . ALA A 1 97 ? -14.412 0.863 13.218 1.00 95.44 97 ALA A O 1
ATOM 765 N N . LYS A 1 98 ? -15.741 2.437 14.107 1.00 96.19 98 LYS A N 1
ATOM 766 C CA . LYS A 1 98 ? -16.890 1.535 14.242 1.00 96.19 98 LYS A CA 1
ATOM 767 C C . LYS A 1 98 ? -17.322 1.028 12.865 1.00 96.19 98 LYS A C 1
ATOM 769 O O . LYS A 1 98 ? -17.362 -0.178 12.649 1.00 96.19 98 LYS A O 1
ATOM 774 N N . TYR A 1 99 ? -17.550 1.944 11.924 1.00 97.00 99 TYR A N 1
ATOM 775 C CA . TYR A 1 99 ? -18.086 1.613 10.608 1.00 97.00 99 TYR A CA 1
ATOM 776 C C . TYR A 1 99 ? -17.111 0.848 9.703 1.00 97.00 99 TYR A C 1
ATOM 778 O O . TYR A 1 99 ? -17.521 -0.105 9.053 1.00 97.00 99 TYR A O 1
ATOM 786 N N . MET A 1 100 ? -15.846 1.256 9.612 1.00 94.31 100 MET A N 1
ATOM 787 C CA . MET A 1 100 ? -14.872 0.697 8.665 1.00 94.31 100 MET A CA 1
ATOM 788 C C . MET A 1 100 ? -14.111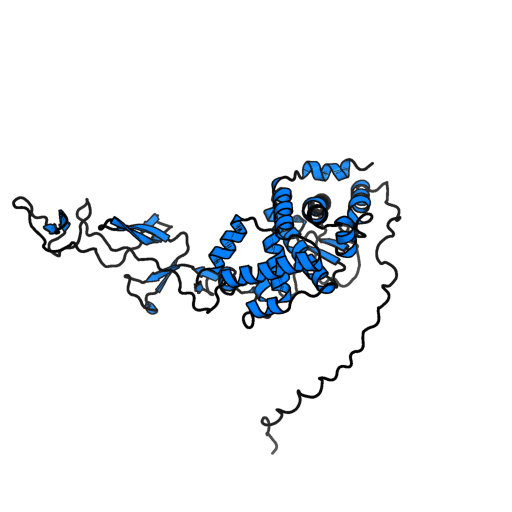 -0.508 9.215 1.00 94.31 100 MET A C 1
ATOM 790 O O . MET A 1 100 ? -13.643 -1.323 8.428 1.00 94.31 100 MET A O 1
ATOM 794 N N . TRP A 1 101 ? -14.000 -0.639 10.541 1.00 95.12 101 TRP A N 1
ATOM 795 C CA . TRP A 1 101 ? -13.233 -1.714 11.172 1.00 95.12 101 TRP A CA 1
ATOM 796 C C . TRP A 1 101 ? -14.137 -2.679 11.944 1.00 95.12 101 TRP A C 1
ATOM 798 O O . TRP A 1 101 ? -14.270 -3.828 11.531 1.00 95.12 101 TRP A O 1
ATOM 808 N N . PHE A 1 102 ? -14.813 -2.238 13.014 1.00 95.94 102 PHE A N 1
ATOM 809 C CA . PHE A 1 102 ? -15.601 -3.152 13.867 1.00 95.94 102 PHE A CA 1
ATOM 810 C C . PHE A 1 102 ? -16.708 -3.831 13.064 1.00 95.94 102 PHE A C 1
ATOM 812 O O . PHE A 1 102 ? -16.780 -5.053 13.026 1.00 95.94 102 PHE A O 1
ATOM 819 N N . ASP A 1 103 ? -17.518 -3.052 12.355 1.00 97.19 103 ASP A N 1
ATOM 820 C CA . ASP A 1 103 ? -18.644 -3.582 11.590 1.00 97.19 103 ASP A CA 1
ATOM 821 C C . ASP A 1 103 ? -18.191 -4.447 10.400 1.00 97.19 103 ASP A C 1
ATOM 823 O O . ASP A 1 103 ? -18.934 -5.322 9.956 1.00 97.19 103 ASP A O 1
ATOM 827 N N . ALA A 1 104 ? -16.982 -4.218 9.870 1.00 97.06 104 ALA A N 1
ATOM 828 C CA . ALA A 1 104 ? -16.417 -5.031 8.794 1.00 97.06 104 ALA A CA 1
ATOM 829 C C . ALA A 1 104 ? -16.046 -6.433 9.296 1.00 97.06 104 ALA A C 1
ATOM 831 O O . ALA A 1 104 ? -16.424 -7.431 8.686 1.00 97.06 104 ALA A O 1
ATOM 832 N N . TYR A 1 105 ? -15.370 -6.518 10.445 1.00 97.00 105 TYR A N 1
ATOM 833 C CA . TYR A 1 105 ? -15.097 -7.801 11.093 1.00 97.00 105 TYR A CA 1
ATOM 834 C C . TYR A 1 105 ? -16.377 -8.468 11.596 1.00 97.00 105 TYR A C 1
ATOM 836 O O . TYR A 1 105 ? -16.514 -9.679 11.445 1.00 97.00 105 TYR A O 1
ATOM 844 N N . GLU A 1 106 ? -17.326 -7.703 12.144 1.00 96.25 106 GLU A N 1
ATOM 845 C CA . GLU A 1 106 ? -18.619 -8.227 12.594 1.00 96.25 106 GLU A CA 1
ATOM 846 C C . GLU A 1 106 ? -19.373 -8.920 11.451 1.00 96.25 106 GLU A C 1
ATOM 848 O O . GLU A 1 106 ? -19.943 -9.989 11.648 1.00 96.25 106 GLU A O 1
ATOM 853 N N . ALA A 1 107 ? -19.338 -8.338 10.248 1.00 95.94 107 ALA A N 1
ATOM 854 C CA . ALA A 1 107 ? -20.038 -8.859 9.078 1.00 95.94 107 ALA A CA 1
ATOM 855 C C . ALA A 1 107 ? -19.424 -10.143 8.491 1.00 95.94 107 ALA A C 1
ATOM 857 O O . ALA A 1 107 ? -20.119 -10.869 7.779 1.00 95.94 107 ALA A O 1
ATOM 858 N N . VAL A 1 108 ? -18.136 -10.406 8.737 1.00 95.31 108 VAL A N 1
ATOM 859 C CA . VAL A 1 108 ? -17.394 -11.501 8.083 1.00 95.31 108 VAL A CA 1
ATOM 860 C C . VAL A 1 108 ? -17.011 -12.618 9.052 1.00 95.31 108 VAL A C 1
ATOM 862 O O . VAL A 1 108 ? -16.943 -13.780 8.652 1.00 95.31 108 VAL A O 1
ATOM 865 N N . ALA A 1 109 ? -16.782 -12.306 10.326 1.00 91.19 109 ALA A N 1
ATOM 866 C CA . ALA A 1 109 ? -16.532 -13.322 11.339 1.00 91.19 109 ALA A CA 1
ATOM 867 C C . ALA A 1 109 ? -17.841 -14.036 11.720 1.00 91.19 109 ALA A C 1
ATOM 869 O O . ALA A 1 109 ? -18.876 -13.403 11.904 1.00 91.19 109 ALA A O 1
ATOM 870 N N . GLY A 1 110 ? -17.792 -15.367 11.861 1.00 81.12 110 GLY A N 1
ATOM 871 C CA . GLY A 1 110 ? -18.995 -16.188 12.073 1.00 81.12 110 GLY A CA 1
ATOM 872 C C . GLY A 1 110 ? -19.864 -15.761 13.267 1.00 81.12 110 GLY A C 1
ATOM 873 O O . GLY A 1 110 ? -21.073 -15.618 13.115 1.00 81.12 110 GLY A O 1
ATOM 874 N N . ASP A 1 111 ? -19.250 -15.528 14.432 1.00 88.12 111 ASP A N 1
ATOM 875 C CA . ASP A 1 111 ? -19.878 -14.867 15.589 1.00 88.12 111 ASP A CA 1
ATOM 876 C C . ASP A 1 111 ? -19.172 -13.529 15.825 1.00 88.12 111 ASP A C 1
ATOM 878 O O . ASP A 1 111 ? -18.307 -13.398 16.690 1.00 88.12 111 ASP A O 1
ATOM 882 N N . GLY A 1 112 ? -19.450 -12.561 14.950 1.00 89.75 112 GLY A N 1
ATOM 883 C CA . GLY A 1 112 ? -18.659 -11.342 14.825 1.00 89.75 112 GLY A CA 1
ATOM 884 C C . GLY A 1 112 ? -18.558 -10.501 16.096 1.00 89.75 112 GLY A C 1
ATOM 885 O O . GLY A 1 112 ? -17.467 -10.045 16.444 1.00 89.75 112 GLY A O 1
ATOM 886 N N . ILE A 1 113 ? -19.663 -10.343 16.832 1.00 90.81 113 ILE A N 1
ATOM 887 C CA . ILE A 1 113 ? -19.669 -9.583 18.090 1.00 90.81 113 ILE A CA 1
ATOM 888 C C . ILE A 1 113 ? -18.816 -10.290 19.141 1.00 90.81 113 ILE A C 1
ATOM 890 O O . ILE A 1 113 ? -17.970 -9.647 19.766 1.00 90.81 113 ILE A O 1
ATOM 894 N N . GLU A 1 114 ? -18.999 -11.599 19.333 1.00 92.94 114 GLU A N 1
ATOM 895 C CA . GLU A 1 114 ? -18.229 -12.340 20.332 1.00 92.94 114 GLU A CA 1
ATOM 896 C C . GLU A 1 114 ? -16.749 -12.435 19.935 1.00 92.94 114 GLU A C 1
ATOM 898 O O . GLU A 1 114 ? -15.866 -12.250 20.774 1.00 92.94 114 GLU A O 1
ATOM 903 N N . PHE A 1 115 ? -16.459 -12.611 18.642 1.00 94.50 115 PHE A N 1
ATOM 904 C CA . PHE A 1 115 ? -15.104 -12.554 18.101 1.00 94.50 115 PHE A CA 1
ATOM 905 C C . PHE A 1 115 ? -14.425 -11.222 18.444 1.00 94.50 115 PHE A C 1
ATOM 907 O O . PHE A 1 115 ? -13.322 -11.227 18.996 1.00 94.50 115 PHE A O 1
ATOM 914 N N . LEU A 1 116 ? -15.076 -10.087 18.182 1.00 94.44 116 LEU A N 1
ATOM 915 C CA . LEU A 1 116 ? -14.531 -8.766 18.499 1.00 94.44 116 LEU A CA 1
ATOM 916 C C . LEU A 1 116 ? -14.409 -8.553 20.009 1.00 94.44 116 LEU A C 1
ATOM 918 O O . LEU A 1 116 ? -13.374 -8.108 20.489 1.00 94.44 116 LEU A O 1
ATOM 922 N N . LYS A 1 117 ? -15.414 -8.931 20.797 1.00 91.69 117 LYS A N 1
ATOM 923 C CA . LYS A 1 117 ? -15.376 -8.801 22.260 1.00 91.69 117 LYS A CA 1
ATOM 924 C C . LYS A 1 117 ? -14.226 -9.583 22.895 1.00 91.69 117 LYS A C 1
ATOM 926 O O . LYS A 1 117 ? -13.622 -9.140 23.882 1.00 91.69 117 LYS A O 1
ATOM 931 N N . GLN A 1 118 ? -13.916 -10.752 22.344 1.00 90.38 118 GLN A N 1
ATOM 932 C CA . GLN A 1 118 ? -12.798 -11.556 22.804 1.00 90.38 118 GLN A CA 1
ATOM 933 C C . GLN A 1 118 ? -11.471 -10.975 22.326 1.00 90.38 118 GLN A C 1
ATOM 935 O O . GLN A 1 118 ? -10.547 -10.903 23.136 1.00 90.38 118 GLN A O 1
ATOM 940 N N . ASN A 1 119 ? -11.354 -10.589 21.053 1.00 91.19 119 ASN A N 1
ATOM 941 C CA . ASN A 1 119 ? -10.066 -10.390 20.380 1.00 91.19 119 ASN A CA 1
ATOM 942 C C . ASN A 1 119 ? -9.664 -8.936 20.126 1.00 91.19 119 ASN A C 1
ATOM 944 O O . ASN A 1 119 ? -8.486 -8.698 19.890 1.00 91.19 119 ASN A O 1
ATOM 948 N N . SER A 1 120 ? -10.581 -7.974 20.181 1.00 89.50 120 SER A N 1
ATOM 949 C CA . SER A 1 120 ? -10.261 -6.550 20.034 1.00 89.50 120 SER A CA 1
ATOM 950 C C . SER A 1 120 ? -9.466 -6.023 21.236 1.00 89.50 120 SER A C 1
ATOM 952 O O . SER A 1 120 ? -9.544 -6.602 22.328 1.00 89.50 120 SER A O 1
ATOM 954 N N . PRO A 1 121 ? -8.722 -4.910 21.080 1.00 86.62 121 PRO A N 1
ATOM 955 C CA . PRO A 1 121 ? -8.067 -4.264 22.213 1.00 86.62 121 PRO A CA 1
ATOM 956 C C . PRO A 1 121 ? -9.091 -3.844 23.275 1.00 86.62 121 PRO A C 1
ATOM 958 O O . PRO A 1 121 ? -10.253 -3.571 22.981 1.00 86.62 121 PRO A O 1
ATOM 961 N N . ARG A 1 122 ? -8.655 -3.733 24.529 1.00 86.75 122 ARG A N 1
ATOM 962 C CA . ARG A 1 122 ? -9.485 -3.198 25.623 1.00 86.75 122 ARG A CA 1
ATOM 963 C C . ARG A 1 122 ? -9.512 -1.676 25.645 1.00 86.75 122 ARG A C 1
ATOM 965 O O . ARG A 1 122 ? -10.421 -1.094 26.228 1.00 86.75 122 ARG A O 1
ATOM 972 N N . MET A 1 123 ? -8.550 -1.030 24.993 1.00 86.19 123 MET A N 1
ATOM 973 C CA . MET A 1 123 ? -8.470 0.417 24.885 1.00 86.19 123 MET A CA 1
ATOM 974 C C . MET A 1 123 ? -8.078 0.852 23.475 1.00 86.19 123 MET A C 1
ATOM 976 O O . MET A 1 123 ? -7.098 0.363 22.922 1.00 86.19 123 MET A O 1
ATOM 980 N N . ILE A 1 124 ? -8.788 1.835 22.933 1.00 88.81 124 ILE A N 1
ATOM 981 C CA . ILE A 1 124 ? -8.306 2.653 21.817 1.00 88.81 124 ILE A CA 1
ATOM 982 C C . ILE A 1 124 ? -8.073 4.047 22.378 1.00 88.81 124 ILE A C 1
ATOM 984 O O . ILE A 1 124 ? -8.986 4.644 22.939 1.00 88.81 124 ILE A O 1
ATOM 988 N N . HIS A 1 125 ? -6.853 4.551 22.264 1.00 86.62 125 HIS A N 1
ATOM 989 C CA . HIS A 1 125 ? -6.469 5.880 22.715 1.00 86.62 125 HIS A CA 1
ATOM 990 C C . HIS A 1 125 ? -6.072 6.722 21.510 1.00 86.62 125 HIS A C 1
ATOM 992 O O . HIS A 1 125 ? -5.257 6.282 20.705 1.00 86.62 125 HIS A O 1
ATOM 998 N N . ILE A 1 126 ? -6.631 7.922 21.380 1.00 88.06 126 ILE A N 1
ATOM 999 C CA . ILE A 1 126 ? -6.325 8.812 20.257 1.00 88.06 126 ILE A CA 1
ATOM 1000 C C . ILE A 1 126 ? -5.599 10.074 20.721 1.00 88.06 126 ILE A C 1
ATOM 1002 O O . ILE A 1 126 ? -5.931 10.661 21.751 1.00 88.06 126 ILE A O 1
ATOM 1006 N N . ILE A 1 127 ? -4.604 10.495 19.944 1.00 86.50 127 ILE A N 1
ATOM 1007 C CA . ILE A 1 127 ? -3.724 11.629 20.231 1.00 86.50 127 ILE A CA 1
ATOM 1008 C C . ILE A 1 127 ? -3.641 12.514 18.986 1.00 86.50 127 ILE A C 1
ATOM 1010 O O . ILE A 1 127 ? -3.476 12.034 17.866 1.00 86.50 127 ILE A O 1
ATOM 1014 N N . GLY A 1 128 ? -3.775 13.827 19.187 1.00 85.69 128 GLY A N 1
ATOM 1015 C CA . GLY A 1 128 ? -3.931 14.802 18.111 1.00 85.69 128 GLY A CA 1
ATOM 1016 C C . GLY A 1 128 ? -2.688 14.994 17.251 1.00 85.69 128 GLY A C 1
ATOM 1017 O O . GLY A 1 128 ? -2.812 15.137 16.040 1.00 85.69 128 GLY A O 1
ATOM 1018 N N . SER A 1 129 ? -1.501 14.993 17.858 1.00 81.56 129 SER A N 1
ATOM 1019 C CA . SER A 1 129 ? -0.218 15.150 17.160 1.00 81.56 129 SER A CA 1
ATOM 1020 C C . SER A 1 129 ? 0.484 13.810 16.941 1.00 81.56 129 SER A C 1
ATOM 1022 O O . SER A 1 129 ? 0.177 12.834 17.632 1.00 81.56 129 SER A O 1
ATOM 1024 N N . PRO A 1 130 ? 1.492 13.767 16.054 1.00 76.31 130 PRO A N 1
ATOM 1025 C CA . PRO A 1 130 ? 2.512 12.727 16.101 1.00 76.31 130 PRO A CA 1
ATOM 1026 C C . PRO A 1 130 ? 3.161 12.659 17.492 1.00 76.31 130 PRO A C 1
ATOM 1028 O O . PRO A 1 130 ? 3.243 13.671 18.200 1.00 76.31 130 PRO A O 1
ATOM 1031 N N . ALA A 1 131 ? 3.651 11.482 17.868 1.00 67.75 131 ALA A N 1
ATOM 1032 C CA . ALA A 1 131 ? 4.668 11.348 18.903 1.00 67.75 131 ALA A CA 1
ATOM 1033 C C . ALA A 1 131 ? 5.974 10.936 18.234 1.00 67.75 131 ALA A C 1
ATOM 1035 O O . ALA A 1 131 ? 5.961 10.131 17.308 1.00 67.75 131 ALA A O 1
ATOM 1036 N N . TYR A 1 132 ? 7.078 11.519 18.682 1.00 63.44 132 TYR A N 1
ATOM 1037 C CA . TYR A 1 132 ? 8.396 11.263 18.120 1.00 63.44 132 TYR A CA 1
ATOM 1038 C C . TYR A 1 132 ? 9.242 10.541 19.147 1.00 63.44 132 TYR A C 1
ATOM 1040 O O . TYR A 1 132 ? 9.339 11.020 20.274 1.00 63.44 132 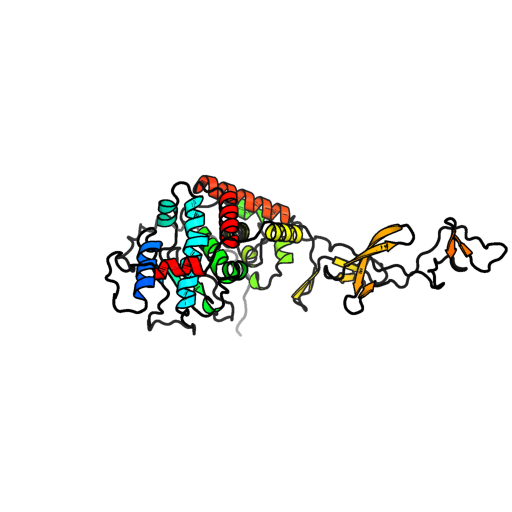TYR A O 1
ATOM 1048 N N . GLU A 1 133 ? 9.879 9.447 18.756 1.00 55.06 133 GLU A N 1
ATOM 1049 C CA . GLU A 1 133 ? 10.948 8.838 19.529 1.00 55.06 133 GLU A CA 1
ATOM 1050 C C . GLU A 1 133 ? 12.140 9.789 19.679 1.00 55.06 133 GLU A C 1
ATOM 1052 O O . GLU A 1 133 ? 12.274 10.800 18.984 1.00 55.06 133 GLU A O 1
ATOM 1057 N N . THR A 1 134 ? 13.048 9.449 20.593 1.00 44.59 134 THR A N 1
ATOM 1058 C CA . THR A 1 134 ? 14.265 10.240 20.853 1.00 44.59 134 THR A CA 1
ATOM 1059 C C . THR A 1 134 ? 15.152 10.414 19.608 1.00 44.59 134 THR A C 1
ATOM 1061 O O . THR A 1 134 ? 15.952 11.347 19.553 1.00 44.59 134 THR A O 1
ATOM 1064 N N . ASP A 1 135 ? 15.020 9.529 18.616 1.00 35.41 135 ASP A N 1
ATOM 1065 C CA . ASP A 1 135 ? 15.726 9.563 17.329 1.00 35.41 135 ASP A CA 1
ATOM 1066 C C . ASP A 1 135 ? 14.965 10.313 16.214 1.00 35.41 135 ASP A C 1
ATOM 1068 O O . ASP A 1 135 ? 15.467 10.431 15.096 1.00 35.41 135 ASP A O 1
ATOM 1072 N N . GLY A 1 136 ? 13.783 10.862 16.518 1.00 31.59 136 GLY A N 1
ATOM 1073 C CA . GLY A 1 136 ? 12.944 11.604 15.579 1.00 31.59 136 GLY A CA 1
ATOM 1074 C C . GLY A 1 136 ? 12.026 10.738 14.711 1.00 31.59 136 GLY A C 1
ATOM 1075 O O . GLY A 1 136 ? 11.312 11.294 13.876 1.00 31.59 136 GLY A O 1
ATOM 1076 N N . SER A 1 137 ? 12.008 9.412 14.891 1.00 38.59 137 SER A N 1
ATOM 1077 C CA . SER A 1 137 ? 11.029 8.533 14.239 1.00 38.59 137 SER A CA 1
ATOM 1078 C C . SER A 1 137 ? 9.635 8.692 14.861 1.00 38.59 137 SER A C 1
ATOM 1080 O O . SER A 1 137 ? 9.504 8.998 16.043 1.00 38.59 137 SER A O 1
ATOM 1082 N N . ILE A 1 138 ? 8.572 8.554 14.065 1.00 47.31 138 ILE A N 1
ATOM 1083 C CA . ILE A 1 138 ? 7.190 8.680 14.556 1.00 47.31 138 ILE A CA 1
ATOM 1084 C C . ILE A 1 138 ? 6.788 7.373 15.249 1.00 47.31 138 ILE A C 1
ATOM 1086 O O . ILE A 1 138 ? 6.911 6.305 14.652 1.00 47.31 138 ILE A O 1
ATOM 1090 N N . ILE A 1 139 ? 6.244 7.456 16.465 1.00 55.91 139 ILE A N 1
ATOM 1091 C CA . ILE A 1 139 ? 5.589 6.329 17.137 1.00 55.91 139 ILE A CA 1
ATOM 1092 C C . ILE A 1 139 ? 4.306 6.013 16.366 1.00 55.91 139 ILE A C 1
ATOM 1094 O O . ILE A 1 139 ? 3.308 6.730 16.463 1.00 55.91 139 ILE A O 1
ATOM 1098 N N . GLN A 1 140 ? 4.335 4.940 15.583 1.00 52.34 140 GLN A N 1
ATOM 1099 C CA . GLN A 1 140 ? 3.140 4.346 14.994 1.00 52.34 140 GLN A CA 1
ATOM 1100 C C . GLN A 1 140 ? 2.615 3.297 15.974 1.00 52.34 140 GLN A C 1
ATOM 1102 O O . GLN A 1 140 ? 3.372 2.414 16.344 1.00 52.34 140 GLN A O 1
ATOM 1107 N N . GLY A 1 141 ? 1.360 3.424 16.424 1.00 52.84 141 GLY A N 1
ATOM 1108 C CA . GLY A 1 141 ? 0.617 2.357 17.111 1.00 52.84 141 GLY A CA 1
ATOM 1109 C C . GLY A 1 141 ? 1.363 1.601 18.215 1.00 52.84 141 GLY A C 1
ATOM 1110 O O . GLY A 1 141 ? 1.953 0.568 17.953 1.00 52.84 141 GLY A O 1
ATOM 1111 N N . LEU A 1 142 ? 1.284 2.024 19.482 1.00 54.19 142 LEU A N 1
ATOM 1112 C CA . LEU A 1 142 ? 1.798 1.172 20.565 1.00 54.19 142 LEU A CA 1
ATOM 1113 C C . LEU A 1 142 ? 0.714 0.201 21.049 1.00 54.19 142 LEU A C 1
ATOM 1115 O O . LEU A 1 142 ? -0.260 0.646 21.672 1.00 54.19 142 LEU A O 1
ATOM 1119 N N . ALA A 1 143 ? 0.923 -1.102 20.825 1.00 52.62 143 ALA A N 1
ATOM 1120 C CA . ALA A 1 143 ? 0.193 -2.161 21.513 1.00 52.62 143 ALA A CA 1
ATOM 1121 C C . ALA A 1 143 ? 0.945 -2.698 22.736 1.00 52.62 143 ALA A C 1
ATOM 1123 O O . ALA A 1 143 ? 1.799 -3.578 22.655 1.00 52.62 143 ALA A O 1
ATOM 1124 N N . GLU A 1 144 ? 0.577 -2.206 23.919 1.00 52.81 144 GLU A N 1
ATOM 1125 C CA . GLU A 1 144 ? 1.051 -2.761 25.191 1.00 52.81 144 GLU A CA 1
ATOM 1126 C C . GLU A 1 144 ? 0.316 -4.084 25.472 1.00 52.81 144 GLU A C 1
ATOM 1128 O O . GLU A 1 144 ? -0.806 -4.101 25.983 1.00 52.81 144 GLU A O 1
ATOM 1133 N N . GLY A 1 145 ? 0.920 -5.208 25.067 1.00 52.91 145 GLY A N 1
ATOM 1134 C CA . GLY A 1 145 ? 0.415 -6.557 25.367 1.00 52.91 145 GLY A CA 1
ATOM 1135 C C . GLY A 1 145 ? -0.959 -6.876 24.765 1.00 52.91 145 GLY A C 1
ATOM 1136 O O . GLY A 1 145 ? -1.698 -7.679 25.327 1.00 52.91 145 GLY A O 1
ATOM 1137 N N . GLY A 1 146 ? -1.333 -6.204 23.671 1.00 58.19 146 GLY A N 1
ATOM 1138 C CA . GLY A 1 146 ? -2.628 -6.380 23.004 1.00 58.19 146 GLY A CA 1
ATOM 1139 C C . GLY A 1 146 ? -3.829 -5.751 23.722 1.00 58.19 146 GLY A C 1
ATOM 1140 O O . GLY A 1 146 ? -4.967 -5.876 23.274 1.00 58.19 146 GLY A O 1
ATOM 1141 N N . VAL A 1 147 ? -3.596 -5.043 24.830 1.00 69.25 147 VAL A N 1
ATOM 1142 C CA . VAL A 1 147 ? -4.657 -4.430 25.644 1.00 69.25 147 VAL A CA 1
ATOM 1143 C C . VAL A 1 147 ? -5.051 -3.051 25.114 1.00 69.25 147 VAL A C 1
ATOM 1145 O O . VAL A 1 147 ? -6.191 -2.629 25.291 1.00 69.25 147 VAL A O 1
ATOM 1148 N N . LYS A 1 148 ? -4.142 -2.345 24.443 1.00 78.50 148 LYS A N 1
ATOM 1149 C CA . LYS A 1 148 ? -4.306 -0.943 24.047 1.00 78.50 148 LYS A CA 1
ATOM 1150 C C . LYS A 1 148 ? -3.820 -0.732 22.620 1.00 78.50 148 LYS A C 1
ATOM 1152 O O . LYS A 1 148 ? -2.819 -1.317 22.259 1.00 78.50 148 LYS A O 1
ATOM 1157 N N . ILE A 1 149 ? -4.484 0.121 21.847 1.00 82.25 149 ILE A N 1
ATOM 1158 C CA . ILE A 1 149 ? -3.964 0.693 20.597 1.00 82.25 149 ILE A CA 1
ATOM 1159 C C . ILE A 1 149 ? -3.915 2.208 20.776 1.00 82.25 149 ILE A C 1
ATOM 1161 O O . ILE A 1 149 ? -4.899 2.803 21.220 1.00 82.25 149 ILE A O 1
ATOM 1165 N N . SER A 1 150 ? -2.786 2.834 20.438 1.00 82.81 150 SER A N 1
ATOM 1166 C CA . SER A 1 150 ? -2.645 4.297 20.449 1.00 82.81 150 SER A CA 1
ATOM 1167 C C . SER A 1 150 ? -2.541 4.838 19.024 1.00 82.81 150 SER A C 1
ATOM 1169 O O . SER A 1 150 ? -1.580 4.530 18.329 1.00 82.81 150 SER A O 1
ATOM 1171 N N . LEU A 1 151 ? -3.509 5.648 18.595 1.00 84.81 151 LEU A N 1
ATOM 1172 C CA . LEU A 1 151 ? -3.507 6.311 17.291 1.00 84.81 151 LEU A CA 1
ATOM 1173 C C . LEU A 1 151 ? -3.013 7.748 17.457 1.00 84.81 151 LEU A C 1
ATOM 1175 O O . LEU A 1 151 ? -3.564 8.512 18.250 1.00 84.81 151 LEU A O 1
ATOM 1179 N N . TYR A 1 152 ? -1.979 8.108 16.710 1.00 84.81 152 TYR A N 1
ATOM 1180 C CA . TYR A 1 152 ? -1.373 9.437 16.728 1.00 84.81 152 TYR A CA 1
ATOM 1181 C C . TYR A 1 152 ? -1.778 10.227 15.486 1.00 84.81 152 TYR A C 1
ATOM 1183 O O . TYR A 1 152 ? -2.296 9.665 14.525 1.00 84.81 152 TYR A O 1
ATOM 1191 N N . GLN A 1 153 ? -1.519 11.536 15.502 1.00 86.38 153 GLN A N 1
ATOM 1192 C CA . GLN A 1 153 ? -1.733 12.420 14.352 1.00 86.38 153 GLN A CA 1
ATOM 1193 C C . GLN A 1 153 ? -3.206 12.517 13.896 1.00 86.38 153 GLN A C 1
ATOM 1195 O O . GLN A 1 153 ? -3.509 12.891 12.764 1.00 86.38 153 GLN A O 1
ATOM 1200 N N . VAL A 1 154 ? -4.166 12.239 14.784 1.00 89.62 154 VAL A N 1
ATOM 1201 C CA . VAL A 1 154 ? -5.582 12.189 14.376 1.00 89.62 154 VAL A CA 1
ATOM 1202 C C . VAL A 1 154 ? -6.153 13.551 13.970 1.00 89.62 154 VAL A C 1
ATOM 1204 O O . VAL A 1 154 ? -7.194 13.615 13.319 1.00 89.62 154 VAL A O 1
ATOM 1207 N N . ASN A 1 155 ? -5.485 14.654 14.327 1.00 92.12 155 ASN A N 1
ATOM 1208 C CA . ASN A 1 155 ? -5.914 15.984 13.899 1.00 92.12 155 ASN A CA 1
ATOM 1209 C C . ASN A 1 155 ? -5.693 16.234 12.399 1.00 92.12 155 ASN A C 1
ATOM 1211 O O . ASN A 1 155 ? -6.406 17.067 11.838 1.00 92.12 155 ASN A O 1
ATOM 1215 N N . ASP A 1 156 ? -4.786 15.491 11.756 1.00 91.31 156 ASP A N 1
ATOM 1216 C CA . ASP A 1 156 ? -4.437 15.673 10.340 1.00 91.31 156 ASP A CA 1
ATOM 1217 C C . ASP A 1 156 ? -5.283 14.799 9.398 1.00 91.31 156 ASP A C 1
ATOM 1219 O O . ASP A 1 156 ? -5.131 14.866 8.180 1.00 91.31 156 ASP A O 1
ATOM 1223 N N . ILE A 1 157 ? -6.187 13.982 9.946 1.00 90.88 157 ILE A N 1
ATOM 1224 C CA . ILE A 1 157 ? -7.072 13.116 9.163 1.00 90.88 157 ILE A CA 1
ATOM 1225 C C . ILE A 1 157 ? -8.008 13.956 8.297 1.00 90.88 157 ILE A C 1
ATOM 1227 O O . ILE A 1 157 ? -8.730 14.814 8.812 1.00 90.88 157 ILE A O 1
ATOM 1231 N N . ASP A 1 158 ? -8.109 13.633 7.011 1.00 94.44 158 ASP A N 1
ATOM 1232 C CA . ASP A 1 158 ? -9.263 14.011 6.202 1.00 94.44 158 ASP A CA 1
ATOM 1233 C C . ASP A 1 158 ? -10.326 12.917 6.297 1.00 94.44 158 ASP A C 1
ATOM 1235 O O . ASP A 1 158 ? -10.183 11.824 5.757 1.00 94.44 158 ASP A O 1
ATOM 1239 N N . ALA A 1 159 ? -11.424 13.229 6.983 1.00 93.50 159 ALA A N 1
ATOM 1240 C CA . ALA A 1 159 ? -12.508 12.282 7.182 1.00 93.50 159 ALA A CA 1
ATOM 1241 C C . ALA A 1 159 ? -13.242 11.936 5.877 1.00 93.50 159 ALA A C 1
ATOM 1243 O O . ALA A 1 159 ? -14.005 10.984 5.888 1.00 93.50 159 ALA A O 1
ATOM 1244 N N . ASN A 1 160 ? -13.037 12.661 4.770 1.00 93.69 160 ASN A N 1
ATOM 1245 C CA . ASN A 1 160 ? -13.635 12.357 3.461 1.00 93.69 160 ASN A CA 1
ATOM 1246 C C . ASN A 1 160 ? -12.692 11.588 2.518 1.00 93.69 160 ASN A C 1
ATOM 1248 O O . ASN A 1 160 ? -13.081 11.303 1.388 1.00 93.69 160 ASN A O 1
ATOM 1252 N N . SER A 1 161 ? -11.474 11.266 2.961 1.00 93.69 161 SER A N 1
ATOM 1253 C CA . SER A 1 161 ? -10.512 10.470 2.198 1.00 93.69 161 SER A CA 1
ATOM 1254 C C . SER A 1 161 ? -10.222 9.182 2.954 1.00 93.69 161 SER A C 1
ATOM 1256 O O . SER A 1 161 ? -9.580 9.186 4.009 1.00 93.69 161 SER A O 1
ATOM 1258 N N . TYR A 1 162 ? -10.678 8.057 2.404 1.00 90.69 162 TYR A N 1
ATOM 1259 C CA . TYR A 1 162 ? -10.354 6.752 2.971 1.00 90.69 162 TYR A CA 1
ATOM 1260 C C . TYR A 1 162 ? -8.848 6.465 2.883 1.00 90.69 162 TYR A C 1
ATOM 1262 O O . TYR A 1 162 ? -8.323 5.763 3.740 1.00 90.69 162 TYR A O 1
ATOM 1270 N N . GLU A 1 163 ? -8.126 7.068 1.934 1.00 90.81 163 GLU A N 1
ATOM 1271 C CA . GLU A 1 163 ? -6.667 6.991 1.847 1.00 90.81 163 GLU A CA 1
ATOM 1272 C C . GLU A 1 163 ? -6.002 7.672 3.054 1.00 90.81 163 GLU A C 1
ATOM 1274 O O . GLU A 1 163 ? -5.118 7.092 3.690 1.00 90.81 163 GLU A O 1
ATOM 1279 N N . SER A 1 164 ? -6.463 8.875 3.431 1.00 89.38 164 SER A N 1
ATOM 1280 C CA . SER A 1 164 ? -6.011 9.568 4.648 1.00 89.38 164 SER A CA 1
ATOM 1281 C C . SER A 1 164 ? -6.293 8.731 5.899 1.00 89.38 164 SER A C 1
ATOM 1283 O O . SER A 1 164 ? -5.421 8.563 6.757 1.00 89.38 164 SER A O 1
ATOM 1285 N N . LEU A 1 165 ? -7.489 8.145 5.972 1.00 90.06 165 LEU A N 1
ATOM 1286 C CA . LEU A 1 165 ? -7.915 7.299 7.084 1.00 90.06 165 LEU A CA 1
ATOM 1287 C C . LEU A 1 165 ? -7.123 5.989 7.183 1.00 90.06 165 LEU A C 1
ATOM 1289 O O . LEU A 1 165 ? -6.748 5.580 8.284 1.00 90.06 165 LEU A O 1
ATOM 1293 N N . ASN A 1 166 ? -6.831 5.341 6.056 1.00 89.56 166 ASN A N 1
ATOM 1294 C CA . ASN A 1 166 ? -6.012 4.134 6.015 1.00 89.56 166 ASN A CA 1
ATOM 1295 C C . ASN A 1 166 ? -4.592 4.428 6.489 1.00 89.56 166 ASN A C 1
ATOM 1297 O O . ASN A 1 166 ? -4.077 3.688 7.325 1.00 89.56 166 ASN A O 1
ATOM 1301 N N . ASN A 1 167 ? -3.998 5.526 6.015 1.00 83.25 167 ASN A N 1
ATOM 1302 C CA . ASN A 1 167 ? -2.630 5.910 6.348 1.00 83.25 167 ASN A CA 1
ATOM 1303 C C . ASN A 1 167 ? -2.457 6.247 7.842 1.00 83.25 167 ASN A C 1
ATOM 1305 O O . ASN A 1 167 ? -1.487 5.824 8.464 1.00 83.25 167 ASN A O 1
ATOM 1309 N N . ILE A 1 168 ? -3.411 6.969 8.440 1.00 79.19 168 ILE A N 1
ATOM 1310 C CA . ILE A 1 168 ? -3.281 7.457 9.825 1.00 79.19 168 ILE A CA 1
ATOM 1311 C C . ILE A 1 168 ? -3.880 6.481 10.851 1.00 79.19 168 ILE A C 1
ATOM 1313 O O . ILE A 1 168 ? -3.418 6.422 11.990 1.00 79.19 168 ILE A O 1
ATOM 1317 N N . CYS A 1 169 ? -4.918 5.721 10.490 1.00 85.12 169 CYS A N 1
ATOM 1318 C CA . CYS A 1 169 ? -5.679 4.908 11.443 1.00 85.12 169 CYS A CA 1
ATOM 1319 C C . CYS A 1 169 ? -5.776 3.437 11.043 1.00 85.12 169 CYS A C 1
ATOM 1321 O O . CYS A 1 169 ? -5.291 2.573 11.773 1.00 85.12 169 CYS A O 1
ATOM 1323 N N . PHE A 1 170 ? -6.428 3.114 9.925 1.00 89.75 170 PHE A N 1
ATOM 1324 C CA . PHE A 1 170 ? -6.939 1.750 9.743 1.00 89.75 170 PHE A CA 1
ATOM 1325 C C . PHE A 1 170 ? -5.867 0.720 9.417 1.00 89.75 170 PHE A C 1
ATOM 1327 O O . PHE A 1 170 ? -5.932 -0.385 9.955 1.00 89.75 170 PHE A O 1
ATOM 1334 N N . LYS A 1 171 ? -4.828 1.078 8.654 1.00 91.69 171 LYS A N 1
ATOM 1335 C CA . LYS A 1 171 ? -3.676 0.191 8.439 1.00 91.69 171 LYS A CA 1
ATOM 1336 C C . LYS A 1 171 ? -3.017 -0.172 9.772 1.00 91.69 171 LYS A C 1
ATOM 1338 O O . LYS A 1 171 ? -2.777 -1.348 10.029 1.00 91.69 171 LYS A O 1
ATOM 1343 N N . VAL A 1 172 ? -2.819 0.809 10.657 1.00 87.38 172 VAL A N 1
ATOM 1344 C CA . VAL A 1 172 ? -2.277 0.588 12.011 1.00 87.38 172 VAL A CA 1
ATOM 1345 C C . VAL A 1 172 ? -3.213 -0.294 12.839 1.00 87.38 172 VAL A C 1
ATOM 1347 O O . VAL A 1 172 ? -2.769 -1.254 13.459 1.00 87.38 172 VAL A O 1
ATOM 1350 N N . MET A 1 173 ? -4.522 -0.035 12.815 1.00 90.56 173 MET A N 1
ATOM 1351 C CA . MET A 1 173 ? -5.486 -0.856 13.555 1.00 90.56 173 MET A CA 1
ATOM 1352 C C . MET A 1 173 ? -5.495 -2.320 13.092 1.00 90.56 173 MET A C 1
ATOM 1354 O O . MET A 1 173 ? -5.512 -3.214 13.935 1.00 90.56 173 MET A O 1
ATOM 1358 N N . HIS A 1 174 ? -5.471 -2.592 11.782 1.00 94.94 174 HIS A N 1
ATOM 1359 C CA . HIS A 1 174 ? -5.391 -3.961 11.256 1.00 94.94 174 HIS A CA 1
ATOM 1360 C C . HIS A 1 174 ? -4.053 -4.636 11.588 1.00 94.94 174 HIS A C 1
ATOM 1362 O O . HIS A 1 174 ? -4.039 -5.827 11.914 1.00 94.94 174 HIS A O 1
ATOM 1368 N N . HIS A 1 175 ? -2.951 -3.884 11.553 1.00 93.06 175 HIS A N 1
ATOM 1369 C CA . HIS A 1 175 ? -1.625 -4.365 11.931 1.00 93.06 175 HIS A CA 1
ATOM 1370 C C . HIS A 1 175 ? -1.600 -4.822 13.397 1.00 93.06 175 HIS A C 1
ATOM 1372 O O . HIS A 1 175 ? -1.349 -5.994 13.683 1.00 93.06 175 HIS A O 1
ATOM 1378 N N . GLU A 1 176 ? -1.964 -3.935 14.328 1.00 89.19 176 GLU A N 1
ATOM 1379 C CA . GLU A 1 176 ? -1.958 -4.252 15.760 1.00 89.19 176 GLU A CA 1
ATOM 1380 C C . GLU A 1 176 ? -2.950 -5.361 16.110 1.00 89.19 176 GLU A C 1
ATOM 1382 O O . GLU A 1 176 ? -2.672 -6.237 16.930 1.00 89.19 176 GLU A O 1
ATOM 1387 N N . PHE A 1 177 ? -4.111 -5.379 15.454 1.00 92.44 177 PHE A N 1
ATOM 1388 C CA . PHE A 1 177 ? -5.080 -6.447 15.655 1.00 92.44 177 PHE A CA 1
ATOM 1389 C C . PHE A 1 177 ? -4.542 -7.810 15.232 1.00 92.44 177 PHE A C 1
ATOM 1391 O O . PHE A 1 177 ? -4.753 -8.798 15.933 1.00 92.44 177 PHE A O 1
ATOM 1398 N N . THR A 1 178 ? -3.791 -7.863 14.133 1.00 93.94 178 THR A N 1
ATOM 1399 C CA . THR A 1 178 ? -3.132 -9.093 13.688 1.00 93.94 178 THR A CA 1
ATOM 1400 C C . THR A 1 178 ? -2.152 -9.602 14.749 1.00 93.94 178 THR A C 1
ATOM 1402 O O . THR A 1 178 ? -2.168 -10.791 15.078 1.00 93.94 178 THR A O 1
ATOM 1405 N N . HIS A 1 179 ? -1.389 -8.709 15.391 1.00 90.25 179 HIS A N 1
ATOM 1406 C CA . HIS A 1 179 ? -0.544 -9.072 16.535 1.00 90.25 179 HIS A CA 1
ATOM 1407 C C . HIS A 1 179 ? -1.342 -9.619 17.724 1.00 90.25 179 HIS A C 1
ATOM 1409 O O . HIS A 1 179 ? -0.933 -10.622 18.315 1.00 90.25 179 HIS A O 1
ATOM 1415 N N . ILE A 1 180 ? -2.496 -9.029 18.057 1.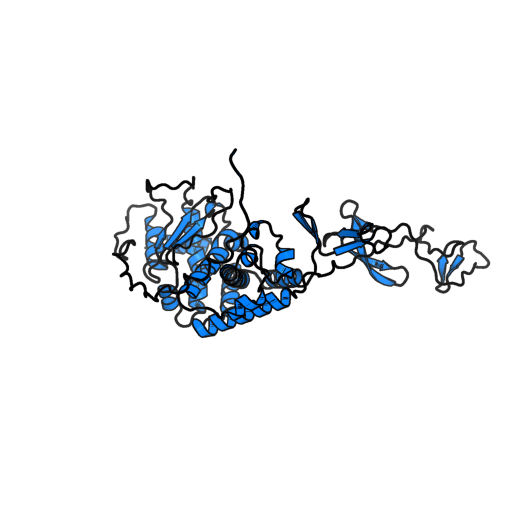00 89.69 180 ILE A N 1
ATOM 1416 C CA . ILE A 1 180 ? -3.373 -9.543 19.126 1.00 89.69 180 ILE A CA 1
ATOM 1417 C C . ILE A 1 180 ? -3.857 -10.961 18.803 1.00 89.69 180 ILE A C 1
ATOM 1419 O O . ILE A 1 180 ? -3.831 -11.846 19.664 1.00 89.69 180 ILE A O 1
ATOM 1423 N N . LEU A 1 181 ? -4.266 -11.214 17.558 1.00 93.25 181 LEU A N 1
ATOM 1424 C CA . LEU A 1 181 ? -4.681 -12.549 17.134 1.00 93.25 181 LEU A CA 1
ATOM 1425 C C . LEU A 1 181 ? -3.513 -13.549 17.245 1.00 93.25 181 LEU A C 1
ATOM 1427 O O . LEU A 1 181 ? -3.694 -14.641 17.790 1.00 93.25 181 LEU A O 1
ATOM 1431 N N . HIS A 1 182 ? -2.298 -13.168 16.838 1.00 90.62 182 HIS A N 1
ATOM 1432 C CA . HIS A 1 182 ? -1.103 -14.015 16.965 1.00 90.62 182 HIS A CA 1
ATOM 1433 C C . HIS A 1 182 ? -0.755 -14.397 18.406 1.00 90.62 182 HIS A C 1
ATOM 1435 O O . HIS A 1 182 ? -0.267 -15.504 18.650 1.00 90.62 182 HIS A O 1
ATOM 1441 N N . GLN A 1 183 ? -0.989 -13.497 19.367 1.00 88.25 183 GLN A N 1
ATOM 1442 C CA . GLN A 1 183 ? -0.753 -13.770 20.789 1.00 88.25 183 GLN A CA 1
ATOM 1443 C C . GLN A 1 183 ? -1.674 -14.872 21.325 1.00 88.25 183 GLN A C 1
ATOM 1445 O O . GLN A 1 183 ? -1.306 -15.584 22.256 1.00 88.25 183 GLN A O 1
ATOM 1450 N N . LYS A 1 184 ? -2.857 -15.039 20.727 1.00 90.69 184 LYS A N 1
ATOM 1451 C CA . LYS A 1 184 ? -3.869 -16.011 21.158 1.00 90.69 184 LYS A CA 1
ATOM 1452 C C . LYS A 1 184 ? -3.798 -17.334 20.416 1.00 90.69 184 LYS A C 1
ATOM 1454 O O . LYS A 1 184 ? -4.029 -18.385 21.008 1.00 90.69 184 LYS A O 1
ATOM 1459 N N . LYS A 1 185 ? -3.525 -17.285 19.114 1.00 93.06 185 LYS A N 1
ATOM 1460 C CA . LYS A 1 185 ? -3.342 -18.465 18.267 1.00 93.06 185 LYS A CA 1
ATOM 1461 C C . LYS A 1 185 ? -2.082 -18.253 17.448 1.00 93.06 185 LYS A C 1
ATOM 1463 O O . LYS A 1 185 ? -1.980 -17.298 16.693 1.00 93.06 185 LYS A O 1
ATOM 1468 N N . THR A 1 186 ? -1.098 -19.127 17.603 1.00 92.38 186 THR A N 1
ATOM 1469 C CA . THR A 1 186 ? 0.162 -18.996 16.865 1.00 92.38 186 THR A CA 1
ATOM 1470 C C . THR A 1 186 ? -0.060 -19.238 15.370 1.00 92.38 186 THR A C 1
ATOM 1472 O O . THR A 1 186 ? -0.821 -20.127 14.987 1.00 92.38 186 THR A O 1
ATOM 1475 N N . TYR A 1 187 ? 0.608 -18.454 14.524 1.00 90.06 187 TYR A N 1
ATOM 1476 C CA . TYR A 1 187 ? 0.588 -18.615 13.070 1.00 90.06 187 TYR A CA 1
ATOM 1477 C C . TYR A 1 187 ? 1.669 -19.601 12.585 1.00 90.06 187 TYR A C 1
ATOM 1479 O O . TYR A 1 187 ? 2.629 -19.877 13.312 1.00 90.06 187 TYR A O 1
ATOM 1487 N N . PRO A 1 188 ? 1.546 -20.161 11.366 1.00 92.00 188 PRO A N 1
ATOM 1488 C CA . PRO A 1 188 ? 2.484 -21.162 10.866 1.00 92.00 188 PRO A CA 1
ATOM 1489 C C . PRO A 1 188 ? 3.907 -20.609 10.707 1.00 92.00 188 PRO A C 1
ATOM 1491 O O . PRO A 1 188 ? 4.129 -19.607 10.029 1.00 92.00 188 PRO A O 1
ATOM 1494 N N . THR A 1 189 ? 4.903 -21.318 11.247 1.00 91.94 189 THR A N 1
ATOM 1495 C CA . THR A 1 189 ? 6.327 -20.942 11.122 1.00 91.94 189 THR A CA 1
ATOM 1496 C C . THR A 1 189 ? 6.859 -21.042 9.692 1.00 91.94 189 THR A C 1
ATOM 1498 O O . THR A 1 189 ? 7.912 -20.481 9.393 1.00 91.94 189 THR A O 1
ATOM 1501 N N . THR A 1 190 ? 6.127 -21.707 8.793 1.00 94.06 190 THR A N 1
ATOM 1502 C CA . THR A 1 190 ? 6.411 -21.738 7.353 1.00 94.06 190 THR A CA 1
ATOM 1503 C C . THR A 1 190 ? 6.400 -20.346 6.729 1.00 94.06 190 THR A C 1
ATOM 1505 O O . THR A 1 190 ? 7.143 -20.126 5.778 1.00 94.06 190 THR A O 1
ATOM 1508 N N . PHE A 1 191 ? 5.652 -19.392 7.297 1.00 96.19 191 PHE A N 1
ATOM 1509 C CA . PHE A 1 191 ? 5.690 -17.989 6.880 1.00 96.19 191 PHE A CA 1
ATOM 1510 C C . PHE A 1 191 ? 7.115 -17.419 6.952 1.00 96.19 191 PHE A C 1
ATOM 1512 O O . PHE A 1 191 ? 7.619 -16.842 5.992 1.00 96.19 191 PHE A O 1
ATOM 1519 N N . ASN A 1 192 ? 7.811 -17.678 8.062 1.00 91.00 192 ASN A N 1
ATOM 1520 C CA . ASN A 1 192 ? 9.156 -17.159 8.325 1.00 91.00 192 ASN A CA 1
ATOM 1521 C C . ASN A 1 192 ? 10.192 -17.683 7.318 1.00 91.00 192 ASN A C 1
ATOM 1523 O O . ASN A 1 192 ? 11.246 -17.076 7.135 1.00 91.00 192 ASN A O 1
ATOM 1527 N N . LEU A 1 193 ? 9.915 -18.832 6.690 1.00 92.44 193 LEU A N 1
ATOM 1528 C CA . LEU A 1 193 ? 10.816 -19.460 5.729 1.00 92.44 193 LEU A CA 1
ATOM 1529 C C . LEU A 1 193 ? 10.796 -18.762 4.366 1.00 92.44 193 LEU A C 1
ATOM 1531 O O . LEU A 1 193 ? 11.791 -18.855 3.651 1.00 92.44 193 LEU A O 1
ATOM 1535 N N . VAL A 1 194 ? 9.715 -18.050 4.021 1.00 94.38 194 VAL A N 1
ATOM 1536 C CA . VAL A 1 194 ? 9.548 -17.424 2.698 1.00 94.38 194 VAL A CA 1
ATOM 1537 C C . VAL A 1 194 ? 10.603 -16.342 2.445 1.00 94.38 194 VAL A C 1
ATOM 1539 O O . VAL A 1 194 ? 11.177 -16.294 1.362 1.00 94.38 194 VAL A O 1
ATOM 1542 N N . SER A 1 195 ? 10.917 -15.524 3.455 1.00 93.62 195 SER A N 1
ATOM 1543 C CA . SER A 1 195 ? 11.929 -14.453 3.373 1.00 93.62 195 SER A CA 1
ATOM 1544 C C . SER A 1 195 ? 13.120 -14.688 4.309 1.00 93.62 195 SER A C 1
ATOM 1546 O O . SER A 1 195 ? 13.747 -13.746 4.805 1.00 93.62 195 SER A O 1
ATOM 1548 N N . ASN A 1 196 ? 13.445 -15.956 4.579 1.00 91.81 196 ASN A N 1
ATOM 1549 C CA . ASN A 1 196 ? 14.541 -16.306 5.477 1.00 91.81 196 ASN A CA 1
ATOM 1550 C C . ASN A 1 196 ? 15.876 -15.704 4.999 1.00 91.81 196 ASN A C 1
ATOM 1552 O O . ASN A 1 196 ? 16.239 -15.798 3.828 1.00 91.81 196 ASN A O 1
ATOM 1556 N N . GLY A 1 197 ? 16.613 -15.080 5.918 1.00 92.50 197 GLY A N 1
ATOM 1557 C CA . GLY A 1 197 ? 17.883 -14.411 5.623 1.00 92.50 197 GLY A CA 1
ATOM 1558 C C . GLY A 1 197 ? 17.766 -13.061 4.904 1.00 92.50 197 GLY A C 1
ATOM 1559 O O . GLY A 1 197 ? 18.798 -12.482 4.577 1.00 92.50 197 GLY A O 1
ATOM 1560 N N . LYS A 1 198 ? 16.551 -12.547 4.661 1.00 94.12 198 LYS A N 1
ATOM 1561 C CA . LYS A 1 198 ? 16.323 -11.250 3.992 1.00 94.12 198 LYS A CA 1
ATOM 1562 C C . LYS A 1 198 ? 15.822 -10.140 4.933 1.00 94.12 198 LYS A C 1
ATOM 1564 O O . LYS A 1 198 ? 15.830 -8.972 4.543 1.00 94.12 198 LYS A O 1
ATOM 1569 N N . TYR A 1 199 ? 15.424 -10.487 6.160 1.00 95.38 199 TYR A N 1
ATOM 1570 C CA . TYR A 1 199 ? 15.035 -9.522 7.195 1.00 95.38 199 TYR A CA 1
ATOM 1571 C C . TYR A 1 199 ? 16.212 -8.660 7.664 1.00 95.38 199 TYR A C 1
ATOM 1573 O O . TYR A 1 199 ? 17.352 -9.119 7.721 1.00 95.38 199 TYR A O 1
ATOM 1581 N N . ASP A 1 200 ? 15.919 -7.423 8.055 1.00 93.75 200 ASP A N 1
ATOM 1582 C CA . ASP A 1 200 ? 16.884 -6.462 8.583 1.00 93.75 200 ASP A CA 1
ATOM 1583 C C . ASP A 1 200 ? 16.288 -5.690 9.759 1.00 93.75 200 ASP A C 1
ATOM 1585 O O . ASP A 1 200 ? 15.695 -4.626 9.601 1.00 93.75 200 ASP A O 1
ATOM 1589 N N . GLY A 1 201 ? 16.488 -6.212 10.965 1.00 91.00 201 GLY A N 1
ATOM 1590 C CA . GLY A 1 201 ? 15.982 -5.583 12.183 1.00 91.00 201 GLY A CA 1
ATOM 1591 C C . GLY A 1 201 ? 16.661 -4.258 12.549 1.00 91.00 201 GLY A C 1
ATOM 1592 O O . GLY A 1 201 ? 16.256 -3.643 13.528 1.00 91.00 201 GLY A O 1
ATOM 1593 N N . THR A 1 202 ? 17.694 -3.813 11.822 1.00 89.69 202 THR A N 1
ATOM 1594 C CA . THR A 1 202 ? 18.470 -2.612 12.178 1.00 89.69 202 THR A CA 1
ATOM 1595 C C . THR A 1 202 ? 18.245 -1.456 11.213 1.00 89.69 202 THR A C 1
ATOM 1597 O O . THR A 1 202 ? 18.039 -0.335 11.662 1.00 89.69 202 THR A O 1
ATOM 1600 N N . ASN A 1 203 ? 18.272 -1.697 9.901 1.00 89.38 203 ASN A N 1
ATOM 1601 C CA . ASN A 1 203 ? 18.268 -0.623 8.900 1.00 89.38 203 ASN A CA 1
ATOM 1602 C C . ASN A 1 203 ? 16.991 -0.571 8.055 1.00 89.38 203 ASN A C 1
ATOM 1604 O O . ASN A 1 203 ? 16.944 0.206 7.096 1.00 89.38 203 ASN A O 1
ATOM 1608 N N . TRP A 1 204 ? 15.961 -1.358 8.394 1.00 91.25 204 TRP A N 1
ATOM 1609 C CA . TRP A 1 204 ? 14.703 -1.440 7.640 1.00 91.25 204 TRP A CA 1
ATOM 1610 C C . TRP A 1 204 ? 14.095 -0.066 7.332 1.00 91.25 204 TRP A C 1
ATOM 1612 O O . TRP A 1 204 ? 13.681 0.164 6.202 1.00 91.25 204 TRP A O 1
ATOM 1622 N N . ALA A 1 205 ? 14.127 0.873 8.285 1.00 88.06 205 ALA A N 1
ATOM 1623 C CA . ALA A 1 205 ? 13.515 2.197 8.144 1.00 88.06 205 ALA A CA 1
ATOM 1624 C C . ALA A 1 205 ? 14.148 3.051 7.030 1.00 88.06 205 ALA A C 1
ATOM 1626 O O . ALA A 1 205 ? 13.519 3.965 6.507 1.00 88.06 205 ALA A O 1
ATOM 1627 N N . SER A 1 206 ? 15.395 2.750 6.655 1.00 88.31 206 SER A N 1
ATOM 1628 C CA . SER A 1 206 ? 16.116 3.440 5.579 1.00 88.31 206 SER A CA 1
ATOM 1629 C C . SER A 1 206 ? 15.983 2.757 4.215 1.00 88.31 206 SER A C 1
ATOM 1631 O O . SER A 1 206 ? 16.476 3.281 3.212 1.00 88.31 206 SER A O 1
ATOM 1633 N N . LYS A 1 207 ? 15.354 1.575 4.159 1.00 91.44 207 LYS A N 1
ATOM 1634 C CA . LYS A 1 207 ? 15.231 0.806 2.922 1.00 91.44 207 LYS A CA 1
ATOM 1635 C C . LYS A 1 207 ? 14.177 1.408 2.001 1.00 91.44 207 LYS A C 1
ATOM 1637 O O . LYS A 1 207 ? 13.128 1.880 2.428 1.00 91.44 207 LYS A O 1
ATOM 1642 N N . ASN A 1 208 ? 14.453 1.343 0.704 1.00 94.44 208 ASN A N 1
ATOM 1643 C CA . ASN A 1 208 ? 13.519 1.782 -0.319 1.00 94.44 208 ASN A CA 1
ATOM 1644 C C . ASN A 1 208 ? 12.412 0.738 -0.546 1.00 94.44 208 ASN A C 1
ATOM 1646 O O . ASN A 1 208 ? 12.708 -0.448 -0.690 1.00 94.44 208 ASN A O 1
ATOM 1650 N N . THR A 1 209 ? 11.161 1.195 -0.642 1.00 95.56 209 THR A N 1
ATOM 1651 C CA . THR A 1 209 ? 9.967 0.353 -0.827 1.00 95.56 209 THR A CA 1
ATOM 1652 C C . THR A 1 209 ? 10.052 -0.582 -2.034 1.00 95.56 209 THR A C 1
ATOM 1654 O O . THR A 1 209 ? 9.715 -1.753 -1.914 1.00 95.56 209 THR A O 1
ATOM 1657 N N . TYR A 1 210 ? 10.536 -0.111 -3.184 1.00 95.38 210 TYR A N 1
ATOM 1658 C CA . TYR A 1 210 ? 10.602 -0.933 -4.394 1.00 95.38 210 TYR A CA 1
ATOM 1659 C C . TYR A 1 210 ? 11.616 -2.078 -4.261 1.00 95.38 210 TYR A C 1
ATOM 1661 O O . TYR A 1 210 ? 11.341 -3.212 -4.637 1.00 95.38 210 TYR A O 1
ATOM 1669 N N . VAL A 1 211 ? 12.761 -1.797 -3.631 1.00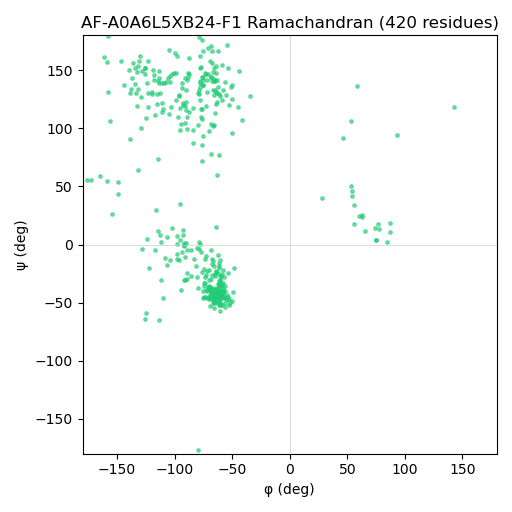 94.44 211 VAL A N 1
ATOM 1670 C CA . VAL A 1 211 ? 13.817 -2.793 -3.390 1.00 94.44 211 VAL A CA 1
ATOM 1671 C C . VAL A 1 211 ? 13.366 -3.863 -2.395 1.00 94.44 211 VAL A C 1
ATOM 1673 O O . VAL A 1 211 ? 13.670 -5.035 -2.558 1.00 94.44 211 VAL A O 1
ATOM 1676 N N . VAL A 1 212 ? 12.639 -3.499 -1.336 1.00 96.31 212 VAL A N 1
ATOM 1677 C CA . VAL A 1 212 ? 12.136 -4.517 -0.392 1.00 96.31 212 VAL A CA 1
ATOM 1678 C C . VAL A 1 212 ? 10.978 -5.326 -0.976 1.00 96.31 212 VAL A C 1
ATOM 1680 O O . VAL A 1 212 ? 10.842 -6.500 -0.634 1.00 96.31 212 VAL A O 1
ATOM 1683 N N . ARG A 1 213 ? 10.205 -4.743 -1.903 1.00 97.50 213 ARG A N 1
ATOM 1684 C CA . ARG A 1 213 ? 9.184 -5.454 -2.683 1.00 97.50 213 ARG A CA 1
ATOM 1685 C C . ARG A 1 213 ? 9.782 -6.542 -3.565 1.00 97.50 213 ARG A C 1
ATOM 1687 O O . ARG A 1 213 ? 9.278 -7.662 -3.510 1.00 97.50 213 ARG A O 1
ATOM 1694 N N . SER A 1 214 ? 10.886 -6.283 -4.275 1.00 96.00 214 SER A N 1
ATOM 1695 C CA . SER A 1 214 ? 11.582 -7.340 -5.040 1.00 96.00 214 SER A CA 1
ATOM 1696 C C . SER A 1 214 ? 12.084 -8.480 -4.138 1.00 96.00 214 SER A C 1
ATOM 1698 O O . SER A 1 214 ? 12.023 -9.646 -4.506 1.00 96.00 214 SER A O 1
ATOM 1700 N N . LEU A 1 215 ? 12.422 -8.178 -2.878 1.00 96.06 215 LEU A N 1
ATOM 1701 C CA . LEU A 1 215 ? 12.799 -9.171 -1.860 1.00 96.06 215 LEU A CA 1
ATOM 1702 C C . LEU A 1 215 ? 11.615 -9.913 -1.209 1.00 96.06 215 LEU A C 1
ATOM 1704 O O . LEU A 1 215 ? 11.817 -10.741 -0.312 1.00 96.06 215 LEU A O 1
ATOM 1708 N N . GLY A 1 216 ? 10.384 -9.634 -1.635 1.00 96.94 216 GLY A N 1
ATOM 1709 C CA . GLY A 1 216 ? 9.178 -10.299 -1.152 1.00 96.94 216 GLY A CA 1
ATOM 1710 C C . GLY A 1 216 ? 8.548 -9.678 0.096 1.00 96.94 216 GLY A C 1
ATOM 1711 O O . GLY A 1 216 ? 7.781 -10.359 0.778 1.00 96.94 216 GLY A O 1
ATOM 1712 N N . PHE A 1 217 ? 8.863 -8.425 0.429 1.00 98.38 217 PHE A N 1
ATOM 1713 C CA . PHE A 1 217 ? 8.217 -7.668 1.508 1.00 98.38 217 PHE A CA 1
ATOM 1714 C C . PHE A 1 217 ? 7.236 -6.643 0.944 1.00 98.38 217 PHE A C 1
ATOM 1716 O O . PHE A 1 217 ? 7.526 -5.974 -0.038 1.00 98.38 217 PHE A O 1
ATOM 1723 N N . VAL A 1 218 ? 6.082 -6.468 1.578 1.00 98.25 218 VAL A N 1
ATOM 1724 C CA . VAL A 1 218 ? 5.067 -5.508 1.107 1.00 98.25 218 VAL A CA 1
ATOM 1725 C C . VAL A 1 218 ? 5.510 -4.041 1.248 1.00 98.25 218 VAL A C 1
ATOM 1727 O O . VAL A 1 218 ? 5.144 -3.197 0.420 1.00 98.25 218 VAL A O 1
ATOM 1730 N N . ASP A 1 219 ? 6.354 -3.750 2.242 1.00 96.88 219 ASP A N 1
ATOM 1731 C CA . ASP A 1 219 ? 6.952 -2.440 2.499 1.00 96.88 219 ASP A CA 1
ATOM 1732 C C . ASP A 1 219 ? 8.250 -2.546 3.346 1.00 96.88 219 ASP A C 1
ATOM 1734 O O . ASP A 1 219 ? 8.684 -3.653 3.697 1.00 96.88 219 ASP A O 1
ATOM 1738 N N . PRO A 1 220 ? 8.931 -1.421 3.659 1.00 95.88 220 PRO A N 1
ATOM 1739 C CA . PRO A 1 220 ? 10.144 -1.456 4.472 1.00 95.88 220 PRO A CA 1
ATOM 1740 C C . PRO A 1 220 ? 9.936 -1.998 5.888 1.00 95.88 220 PRO A C 1
ATOM 1742 O O . PRO A 1 220 ? 10.825 -2.694 6.380 1.00 95.88 220 PRO A O 1
ATOM 1745 N N . TYR A 1 221 ? 8.797 -1.741 6.538 1.00 94.31 221 TYR A N 1
ATOM 1746 C CA . TYR A 1 221 ? 8.563 -2.196 7.910 1.00 94.31 221 TYR A CA 1
ATOM 1747 C C . TYR A 1 221 ? 8.359 -3.712 7.977 1.00 94.31 221 TYR A C 1
ATOM 1749 O O . TYR A 1 221 ? 8.939 -4.369 8.844 1.00 94.31 221 TYR A O 1
ATOM 1757 N N . ALA A 1 222 ? 7.697 -4.298 6.979 1.00 97.19 222 ALA A N 1
ATOM 1758 C CA . ALA A 1 222 ? 7.614 -5.742 6.789 1.00 97.19 222 ALA A CA 1
ATOM 1759 C C . ALA A 1 222 ? 8.998 -6.408 6.670 1.00 97.19 222 ALA A C 1
ATOM 1761 O O . ALA A 1 222 ? 9.180 -7.561 7.054 1.00 97.19 222 ALA A O 1
ATOM 1762 N N . SER A 1 223 ? 10.016 -5.685 6.189 1.00 96.88 223 SER A N 1
ATOM 1763 C CA . SER A 1 223 ? 11.384 -6.212 6.099 1.00 96.88 223 SER A CA 1
ATOM 1764 C C . SER A 1 223 ? 12.137 -6.247 7.436 1.00 96.88 223 SER A C 1
ATOM 1766 O O . SER A 1 223 ? 13.242 -6.787 7.488 1.00 96.88 223 SER A O 1
ATOM 1768 N N . SER A 1 224 ? 11.574 -5.702 8.519 1.00 95.44 224 SER A N 1
ATOM 1769 C CA . SER A 1 224 ? 12.236 -5.639 9.828 1.00 95.44 224 SER A CA 1
ATOM 1770 C C . SER A 1 224 ? 12.370 -7.020 10.480 1.00 95.44 224 SER A C 1
ATOM 1772 O O . SER A 1 224 ? 13.470 -7.446 10.839 1.00 95.44 224 SER A O 1
ATOM 1774 N N . GLN A 1 225 ? 11.259 -7.747 10.599 1.00 94.69 225 GLN A N 1
ATOM 1775 C CA . GLN A 1 225 ? 11.185 -9.081 11.186 1.00 94.69 225 GLN A CA 1
ATOM 1776 C C . GLN A 1 225 ? 9.902 -9.802 10.765 1.00 94.69 225 GLN A C 1
ATOM 1778 O O . GLN A 1 225 ? 8.900 -9.195 10.402 1.00 94.69 225 GLN A O 1
ATOM 1783 N N . TYR A 1 226 ? 9.913 -11.124 10.910 1.00 95.00 226 TYR A N 1
ATOM 1784 C CA . TYR A 1 226 ? 8.838 -12.012 10.468 1.00 95.00 226 TYR A CA 1
ATOM 1785 C C . TYR A 1 226 ? 7.467 -11.754 11.128 1.00 95.00 226 TYR A C 1
ATOM 1787 O O . TYR A 1 226 ? 6.444 -12.066 10.525 1.00 95.00 226 TYR A O 1
ATOM 1795 N N . ARG A 1 227 ? 7.419 -11.202 12.351 1.00 92.81 227 ARG A N 1
ATOM 1796 C CA . ARG A 1 227 ? 6.153 -10.815 13.005 1.00 92.81 227 ARG A CA 1
ATOM 1797 C C . ARG A 1 227 ? 5.534 -9.577 12.363 1.00 92.81 227 ARG A C 1
ATOM 1799 O O . ARG A 1 227 ? 4.344 -9.606 12.062 1.00 92.81 227 ARG A O 1
ATOM 1806 N N . GLU A 1 228 ? 6.338 -8.543 12.117 1.00 94.69 228 GLU A N 1
ATOM 1807 C CA . GLU A 1 228 ? 5.866 -7.323 11.451 1.00 94.69 228 GLU A CA 1
ATOM 1808 C C . GLU A 1 228 ? 5.489 -7.607 10.005 1.00 94.69 228 GLU A C 1
ATOM 1810 O O . GLU A 1 228 ? 4.449 -7.165 9.555 1.00 94.69 228 GLU A O 1
ATOM 1815 N N . ASP A 1 229 ? 6.265 -8.425 9.296 1.00 97.94 229 ASP A N 1
ATOM 1816 C CA . ASP A 1 229 ? 5.968 -8.845 7.924 1.00 97.94 229 ASP A CA 1
ATOM 1817 C C . ASP A 1 229 ? 4.574 -9.448 7.768 1.00 97.94 229 ASP A C 1
ATOM 1819 O O . ASP A 1 229 ? 3.828 -9.096 6.856 1.00 97.94 229 ASP A O 1
ATOM 1823 N N . TYR A 1 230 ? 4.194 -10.330 8.691 1.00 97.94 230 TYR A N 1
ATOM 1824 C CA . TYR A 1 230 ? 2.867 -10.928 8.683 1.00 97.94 230 TYR A CA 1
ATOM 1825 C C . TYR A 1 230 ? 1.787 -9.868 8.920 1.00 97.94 230 TYR A C 1
ATOM 1827 O O . TYR A 1 230 ? 0.806 -9.806 8.172 1.00 97.94 230 TYR A O 1
ATOM 1835 N N . ALA A 1 231 ? 1.956 -9.041 9.954 1.00 96.06 231 ALA A N 1
ATOM 1836 C CA . ALA A 1 231 ? 0.990 -8.010 10.320 1.00 96.06 231 ALA A CA 1
ATOM 1837 C C . ALA A 1 231 ? 0.841 -6.943 9.221 1.00 96.06 231 ALA A C 1
ATOM 1839 O O . ALA A 1 231 ? -0.281 -6.604 8.853 1.00 96.06 231 ALA A O 1
ATOM 1840 N N . GLU A 1 232 ? 1.944 -6.501 8.619 1.00 97.44 232 GLU A N 1
ATOM 1841 C CA . GLU A 1 232 ? 1.974 -5.563 7.494 1.00 97.44 232 GLU A CA 1
ATOM 1842 C C . GLU A 1 232 ? 1.363 -6.154 6.232 1.00 97.44 232 GLU A C 1
ATOM 1844 O O . GLU A 1 232 ? 0.531 -5.507 5.602 1.00 97.44 232 GLU A O 1
ATOM 1849 N N . THR A 1 233 ? 1.708 -7.397 5.878 1.00 98.56 233 THR A N 1
ATOM 1850 C CA . THR A 1 233 ? 1.116 -8.068 4.710 1.00 98.56 233 THR A CA 1
ATOM 1851 C C . THR A 1 233 ? -0.396 -8.197 4.879 1.00 98.56 233 THR A C 1
ATOM 1853 O O . THR A 1 233 ? -1.142 -7.946 3.936 1.00 98.56 233 THR A O 1
ATOM 1856 N N . THR A 1 234 ? -0.860 -8.525 6.089 1.00 98.50 234 THR A N 1
ATOM 1857 C CA . THR A 1 234 ? -2.291 -8.609 6.411 1.00 98.50 234 THR A CA 1
ATOM 1858 C C . THR A 1 234 ? -2.965 -7.239 6.322 1.00 98.50 234 THR A C 1
ATOM 1860 O O . THR A 1 234 ? -3.985 -7.094 5.651 1.00 98.50 234 THR A O 1
ATOM 1863 N N . ALA A 1 235 ? -2.397 -6.223 6.974 1.00 97.56 235 ALA A N 1
ATOM 1864 C CA . ALA A 1 235 ? -2.969 -4.884 7.036 1.00 97.56 235 ALA A CA 1
ATOM 1865 C C . ALA A 1 235 ? -3.020 -4.205 5.665 1.00 97.56 235 ALA A C 1
ATOM 1867 O O . ALA A 1 235 ? -4.058 -3.650 5.300 1.00 97.56 235 ALA A O 1
ATOM 1868 N N . LEU A 1 236 ? -1.934 -4.274 4.891 1.00 97.75 236 LEU A N 1
ATOM 1869 C CA . LEU A 1 236 ? -1.888 -3.722 3.540 1.00 97.75 236 LEU A CA 1
ATOM 1870 C C . LEU A 1 236 ? -2.849 -4.465 2.617 1.00 97.75 236 LEU A C 1
ATOM 1872 O O . LEU A 1 236 ? -3.606 -3.807 1.920 1.00 97.75 236 LEU A O 1
ATOM 1876 N N . TYR A 1 237 ? -2.916 -5.800 2.675 1.00 98.56 237 TYR A N 1
ATOM 1877 C CA . TYR A 1 237 ? -3.882 -6.542 1.861 1.00 98.56 237 TYR A CA 1
ATOM 1878 C C . TYR A 1 237 ? -5.335 -6.146 2.158 1.00 98.56 237 TYR A C 1
ATOM 1880 O O . TYR A 1 237 ? -6.126 -5.969 1.239 1.00 98.56 237 TYR A O 1
ATOM 1888 N N . ILE A 1 238 ? -5.706 -5.979 3.431 1.00 98.19 238 ILE A N 1
ATOM 1889 C CA . ILE A 1 238 ? -7.076 -5.589 3.799 1.00 98.19 238 ILE A CA 1
ATOM 1890 C C . ILE A 1 238 ? -7.395 -4.154 3.347 1.00 98.19 238 ILE A C 1
ATOM 1892 O O . ILE A 1 238 ? -8.517 -3.881 2.920 1.00 98.19 238 ILE A O 1
ATOM 1896 N N . THR A 1 239 ? -6.430 -3.237 3.460 1.00 96.50 239 THR A N 1
ATOM 1897 C CA . THR A 1 239 ? -6.665 -1.797 3.265 1.00 96.50 239 THR A CA 1
ATOM 1898 C C . THR A 1 239 ? -6.455 -1.295 1.841 1.00 96.50 239 THR A C 1
ATOM 1900 O O . THR A 1 239 ? -7.140 -0.345 1.466 1.00 96.50 239 THR A O 1
ATOM 1903 N N . TYR A 1 240 ? -5.551 -1.896 1.067 1.00 96.25 240 TYR A N 1
ATOM 1904 C CA . TYR A 1 240 ? -5.271 -1.503 -0.318 1.00 96.25 240 TYR A CA 1
ATOM 1905 C C . TYR A 1 240 ? -6.421 -1.877 -1.244 1.00 96.25 240 TYR A C 1
ATOM 1907 O O . TYR A 1 240 ? -7.040 -2.921 -1.049 1.00 96.25 240 TYR A O 1
ATOM 1915 N N . SER A 1 241 ? -6.666 -1.070 -2.276 1.00 95.75 241 SER A N 1
ATOM 1916 C CA . SER A 1 241 ? -7.539 -1.468 -3.384 1.00 95.75 241 SER A CA 1
ATOM 1917 C C . SER A 1 241 ? -6.915 -2.604 -4.208 1.00 95.75 241 SER A C 1
ATOM 1919 O O . SER A 1 241 ? -5.713 -2.883 -4.118 1.00 95.75 241 SER A O 1
ATOM 1921 N N . ASP A 1 242 ? -7.718 -3.247 -5.060 1.00 96.31 242 ASP A N 1
ATOM 1922 C CA . ASP A 1 242 ? -7.225 -4.263 -5.998 1.00 96.31 242 ASP A CA 1
ATOM 1923 C C . ASP A 1 242 ? -6.132 -3.696 -6.926 1.00 96.31 242 ASP A C 1
ATOM 1925 O O . ASP A 1 242 ? -5.145 -4.375 -7.220 1.00 96.31 242 ASP A O 1
ATOM 1929 N N . GLU A 1 243 ? -6.263 -2.438 -7.355 1.00 97.00 243 GLU A N 1
ATOM 1930 C CA . GLU A 1 243 ? -5.280 -1.739 -8.187 1.00 97.00 243 GLU A CA 1
ATOM 1931 C C . GLU A 1 243 ? -3.985 -1.436 -7.426 1.00 97.00 243 GLU A C 1
ATOM 1933 O O . GLU A 1 243 ? -2.896 -1.654 -7.960 1.00 97.00 243 GLU A O 1
ATOM 1938 N N . GLU A 1 244 ? -4.078 -0.966 -6.180 1.00 96.56 244 GLU A N 1
ATOM 1939 C CA . GLU A 1 244 ? -2.907 -0.708 -5.334 1.00 96.56 244 GLU A CA 1
ATOM 1940 C C . GLU A 1 244 ? -2.145 -2.002 -5.027 1.00 96.56 244 GLU A C 1
ATOM 1942 O O . GLU A 1 244 ? -0.912 -2.040 -5.096 1.00 96.56 244 GLU A O 1
ATOM 1947 N N . TRP A 1 245 ? -2.868 -3.089 -4.741 1.00 98.00 245 TRP A N 1
ATOM 1948 C CA . TRP A 1 245 ? -2.273 -4.405 -4.524 1.00 98.00 245 TRP A CA 1
ATOM 1949 C C . TRP A 1 245 ? -1.633 -4.963 -5.801 1.00 98.00 245 TRP A C 1
ATOM 1951 O O . TRP A 1 245 ? -0.519 -5.492 -5.758 1.00 98.00 245 TRP A O 1
ATOM 1961 N N . ALA A 1 246 ? -2.287 -4.808 -6.956 1.00 98.38 246 ALA A N 1
ATOM 1962 C CA . ALA A 1 246 ? -1.724 -5.204 -8.244 1.00 98.38 246 ALA A CA 1
ATOM 1963 C C . ALA A 1 246 ? -0.446 -4.420 -8.576 1.00 98.38 246 ALA A C 1
ATOM 1965 O O . ALA A 1 246 ? 0.532 -5.020 -9.022 1.00 98.38 246 ALA A O 1
ATOM 1966 N N . GLN A 1 247 ? -0.414 -3.111 -8.303 1.00 97.56 247 GLN A N 1
ATOM 1967 C CA . GLN A 1 247 ? 0.787 -2.298 -8.494 1.00 97.56 247 GLN A CA 1
ATOM 1968 C C . GLN A 1 247 ? 1.918 -2.721 -7.550 1.00 97.56 247 GLN A C 1
ATOM 1970 O O . GLN A 1 247 ? 3.068 -2.794 -7.971 1.00 97.56 247 GLN A O 1
ATOM 1975 N N . LEU A 1 248 ? 1.611 -3.058 -6.293 1.00 98.06 248 LEU A N 1
ATOM 1976 C CA . LEU A 1 248 ? 2.596 -3.599 -5.355 1.00 98.06 248 LEU A CA 1
ATOM 1977 C C . LEU A 1 248 ? 3.216 -4.906 -5.874 1.00 98.06 248 LEU A C 1
ATOM 1979 O O . LEU A 1 248 ? 4.427 -5.097 -5.755 1.00 98.06 248 LEU A O 1
ATOM 1983 N N . LEU A 1 249 ? 2.409 -5.795 -6.462 1.00 98.50 249 LEU A N 1
ATOM 1984 C CA . LEU A 1 249 ? 2.897 -7.038 -7.064 1.00 98.50 249 LEU A CA 1
ATOM 1985 C C . LEU A 1 249 ? 3.704 -6.800 -8.350 1.00 98.50 249 LEU A C 1
ATOM 1987 O O . LEU A 1 249 ? 4.678 -7.520 -8.565 1.00 98.50 249 LEU A O 1
ATOM 1991 N N . ASP A 1 250 ? 3.338 -5.809 -9.173 1.00 96.88 250 ASP A N 1
ATOM 1992 C CA . ASP A 1 250 ? 4.144 -5.377 -10.329 1.00 96.88 250 ASP A CA 1
ATOM 1993 C C . ASP A 1 250 ? 5.500 -4.852 -9.854 1.00 96.88 250 ASP A C 1
ATOM 1995 O O . ASP A 1 250 ? 6.539 -5.302 -10.322 1.00 96.88 250 ASP A O 1
ATOM 1999 N N . ASP A 1 251 ? 5.531 -3.976 -8.852 1.00 95.75 251 ASP A N 1
ATOM 2000 C CA . ASP A 1 251 ? 6.788 -3.476 -8.292 1.00 95.75 251 ASP A CA 1
ATOM 2001 C C . ASP A 1 251 ? 7.687 -4.621 -7.799 1.00 95.75 251 ASP A C 1
ATOM 2003 O O . ASP A 1 251 ? 8.899 -4.607 -8.020 1.00 95.75 251 ASP A O 1
ATOM 2007 N N . ALA A 1 252 ? 7.085 -5.632 -7.167 1.00 97.25 252 ALA A N 1
ATOM 2008 C CA . ALA A 1 252 ? 7.769 -6.807 -6.641 1.00 97.25 252 ALA A CA 1
ATOM 2009 C C . ALA A 1 252 ? 8.248 -7.801 -7.715 1.00 97.25 252 ALA A C 1
ATOM 2011 O O . ALA A 1 252 ? 8.967 -8.742 -7.381 1.00 97.25 252 ALA A O 1
ATOM 2012 N N . SER A 1 253 ? 7.843 -7.641 -8.979 1.00 96.06 253 SER A N 1
ATOM 2013 C CA . SER A 1 253 ? 8.241 -8.526 -10.082 1.00 96.06 253 SER A CA 1
ATOM 2014 C C . SER A 1 253 ? 9.406 -7.992 -10.921 1.00 96.06 253 SER A C 1
ATOM 2016 O O . SER A 1 253 ? 9.698 -8.564 -11.970 1.00 96.06 253 SER A O 1
ATOM 2018 N N . HIS A 1 254 ? 10.036 -6.888 -10.510 1.00 94.06 254 HIS A N 1
ATOM 2019 C CA . HIS A 1 254 ? 11.105 -6.230 -11.262 1.00 94.06 254 HIS A CA 1
ATOM 2020 C C . HIS A 1 254 ? 12.373 -6.048 -10.426 1.00 94.06 254 HIS A C 1
ATOM 2022 O O . HIS A 1 254 ? 12.311 -5.880 -9.208 1.00 94.06 254 HIS A O 1
ATOM 2028 N N . GLY A 1 255 ? 13.518 -6.012 -11.111 1.00 94.62 255 GLY A N 1
ATOM 2029 C CA . GLY A 1 255 ? 14.777 -5.553 -10.539 1.00 94.62 255 GLY A CA 1
ATOM 2030 C C . GLY A 1 255 ? 14.790 -4.032 -10.377 1.00 94.62 255 GLY A C 1
ATOM 2031 O O . GLY A 1 255 ? 14.198 -3.292 -11.169 1.00 94.62 255 GLY A O 1
ATOM 2032 N N . TRP A 1 256 ? 15.485 -3.556 -9.345 1.00 95.44 256 TRP A N 1
ATOM 2033 C CA . TRP A 1 256 ? 15.555 -2.135 -9.014 1.00 95.44 256 TRP A CA 1
ATOM 2034 C C . TRP A 1 256 ? 16.984 -1.692 -8.737 1.00 95.44 256 TRP A C 1
ATOM 2036 O O . TRP A 1 256 ? 17.684 -2.262 -7.901 1.00 95.44 256 TRP A O 1
ATOM 2046 N N . TYR A 1 257 ? 17.396 -0.599 -9.376 1.00 95.00 257 TYR A N 1
ATOM 2047 C CA . TYR A 1 257 ? 18.615 0.107 -9.005 1.00 95.00 257 TYR A CA 1
ATOM 2048 C C . TYR A 1 257 ? 18.283 1.220 -8.015 1.00 95.00 257 TYR A C 1
ATOM 2050 O O . TYR A 1 257 ? 17.512 2.122 -8.341 1.00 95.00 257 TYR A O 1
ATOM 2058 N N . TYR A 1 258 ? 18.883 1.186 -6.826 1.00 94.00 258 TYR A N 1
ATOM 2059 C CA . TYR A 1 258 ? 18.721 2.226 -5.813 1.00 94.00 258 TYR A CA 1
ATOM 2060 C C . TYR A 1 258 ? 19.942 3.147 -5.751 1.00 94.00 258 TYR A C 1
ATOM 2062 O O . TYR A 1 258 ? 21.046 2.722 -5.412 1.00 94.00 258 TYR A O 1
ATOM 2070 N N . ASP A 1 259 ? 19.727 4.432 -6.026 1.00 93.06 259 ASP A N 1
ATOM 2071 C CA . ASP A 1 259 ? 20.722 5.481 -5.827 1.00 93.06 259 ASP A CA 1
ATOM 2072 C C . ASP A 1 259 ? 20.574 6.080 -4.426 1.00 93.06 259 ASP A C 1
ATOM 2074 O O . ASP A 1 259 ? 19.690 6.900 -4.165 1.00 93.06 259 ASP A O 1
ATOM 2078 N N . SER A 1 260 ? 21.484 5.708 -3.528 1.00 89.06 260 SER A N 1
ATOM 2079 C CA . SER A 1 260 ? 21.499 6.179 -2.142 1.00 89.06 260 SER A CA 1
ATOM 2080 C C . SER A 1 260 ? 21.769 7.677 -1.988 1.00 89.06 260 SER A C 1
ATOM 2082 O O . SER A 1 260 ? 21.470 8.232 -0.934 1.00 89.06 260 SER A O 1
ATOM 2084 N N . LYS A 1 261 ? 22.319 8.356 -3.006 1.00 90.56 261 LYS A N 1
ATOM 2085 C CA . LYS A 1 261 ? 22.575 9.805 -2.944 1.00 90.56 261 LYS A CA 1
ATOM 2086 C C . LYS A 1 261 ? 21.314 10.617 -3.195 1.00 90.56 261 LYS A C 1
ATOM 2088 O O . LYS A 1 261 ? 21.143 11.671 -2.590 1.00 90.56 261 LYS A O 1
ATOM 2093 N N . SER A 1 262 ? 20.466 10.152 -4.111 1.00 89.69 262 SER A N 1
ATOM 2094 C CA . SER A 1 262 ? 19.189 10.799 -4.425 1.00 89.69 262 SER A CA 1
ATOM 2095 C C . SER A 1 262 ? 17.996 10.166 -3.709 1.00 89.69 262 SER A C 1
ATOM 2097 O O . SER A 1 262 ? 16.899 10.717 -3.775 1.00 89.69 262 SER A O 1
ATOM 2099 N N . SER A 1 263 ? 18.199 9.033 -3.029 1.00 89.00 263 SER A N 1
ATOM 2100 C CA . SER A 1 263 ? 17.156 8.205 -2.414 1.00 89.00 263 SER A CA 1
ATOM 2101 C C . SER A 1 263 ? 16.082 7.757 -3.413 1.00 89.00 263 SER A C 1
ATOM 2103 O O . SER A 1 263 ? 14.905 7.638 -3.070 1.00 89.00 263 SER A O 1
ATOM 2105 N N . ARG A 1 264 ? 16.474 7.510 -4.670 1.00 90.81 264 ARG A N 1
ATOM 2106 C CA . ARG A 1 264 ? 15.567 7.113 -5.759 1.00 90.81 264 ARG A CA 1
ATOM 2107 C C . ARG A 1 264 ? 15.861 5.697 -6.229 1.00 90.81 264 ARG A C 1
ATOM 2109 O O . ARG A 1 264 ? 17.020 5.314 -6.357 1.00 90.81 264 ARG A O 1
ATOM 2116 N N . ALA A 1 265 ? 14.800 4.954 -6.529 1.00 93.94 265 ALA A N 1
ATOM 2117 C CA . ALA A 1 265 ? 14.882 3.664 -7.197 1.00 93.94 265 ALA A CA 1
ATOM 2118 C C . ALA A 1 265 ? 14.477 3.797 -8.670 1.00 93.94 265 ALA A C 1
ATOM 2120 O O . ALA A 1 265 ? 13.597 4.591 -9.013 1.00 93.94 265 ALA A O 1
ATOM 2121 N N . TYR A 1 266 ? 15.124 3.018 -9.530 1.00 96.00 266 TYR A N 1
ATOM 2122 C CA . TYR A 1 266 ? 14.915 3.020 -10.970 1.00 96.00 266 TYR A CA 1
ATOM 2123 C C . TYR A 1 266 ? 14.678 1.594 -11.460 1.00 96.00 266 TYR A C 1
ATOM 2125 O O . TYR A 1 266 ? 15.487 0.707 -11.191 1.00 96.00 266 TYR A O 1
ATOM 2133 N N . ARG A 1 267 ? 13.577 1.405 -12.191 1.00 94.69 267 ARG A N 1
ATOM 2134 C CA . ARG A 1 267 ? 13.208 0.141 -12.846 1.00 94.69 267 ARG A CA 1
ATOM 2135 C C . ARG A 1 267 ? 13.953 -0.072 -14.160 1.00 94.69 267 ARG A C 1
ATOM 2137 O O . ARG A 1 267 ? 14.159 -1.204 -14.574 1.00 94.69 267 ARG A O 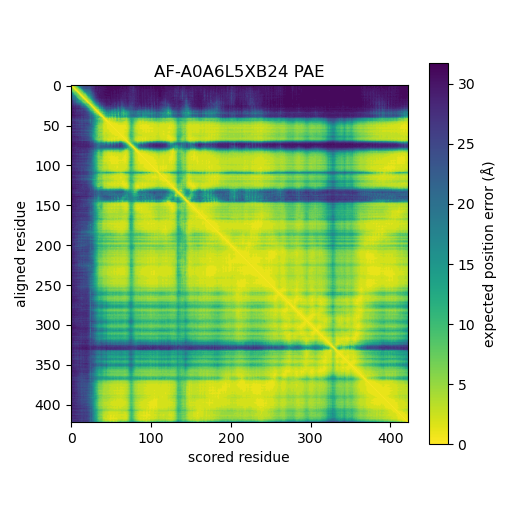1
ATOM 2144 N N . TYR A 1 268 ? 14.343 1.017 -14.819 1.00 96.94 268 TYR A N 1
ATOM 2145 C CA . TYR A 1 268 ? 14.901 0.979 -16.163 1.00 96.94 268 TYR A CA 1
ATOM 2146 C C . TYR A 1 268 ? 16.323 1.523 -16.207 1.00 96.94 268 TYR A C 1
ATOM 2148 O O . TYR A 1 268 ? 16.688 2.445 -15.466 1.00 96.94 268 TYR A O 1
ATOM 2156 N N . CYS A 1 269 ? 17.102 1.006 -17.148 1.00 96.94 269 CYS A N 1
ATOM 2157 C CA . CYS A 1 269 ? 18.403 1.528 -17.516 1.00 96.94 269 CYS A CA 1
ATOM 2158 C C . CYS A 1 269 ? 18.529 1.713 -19.034 1.00 96.94 269 CYS A C 1
ATOM 2160 O O . CYS A 1 269 ? 17.740 1.207 -19.830 1.00 96.94 269 CYS A O 1
ATOM 2162 N N . TYR A 1 270 ? 19.515 2.502 -19.437 1.00 97.25 270 TYR A N 1
ATOM 2163 C CA . TYR A 1 270 ? 19.949 2.653 -20.820 1.00 97.25 270 TYR A CA 1
ATOM 2164 C C . TYR A 1 270 ? 21.454 2.891 -20.838 1.00 97.25 270 TYR A C 1
ATOM 2166 O O . TYR A 1 270 ? 22.039 3.351 -19.854 1.00 97.25 270 TYR A O 1
ATOM 2174 N N . TYR A 1 271 ? 22.086 2.614 -21.970 1.00 96.94 271 TYR A N 1
ATOM 2175 C CA . TYR A 1 271 ? 23.526 2.771 -22.117 1.00 96.94 271 TYR A CA 1
ATOM 2176 C C . TYR A 1 271 ? 23.850 3.966 -22.996 1.00 96.94 271 TYR A C 1
ATOM 2178 O O . TYR A 1 271 ? 23.213 4.205 -24.023 1.00 96.94 271 TYR A O 1
ATOM 2186 N N . THR A 1 272 ? 24.874 4.720 -22.610 1.00 95.31 272 THR A N 1
ATOM 2187 C CA . THR A 1 272 ? 25.419 5.783 -23.457 1.00 95.31 272 THR A CA 1
ATOM 2188 C C . THR A 1 272 ? 25.800 5.189 -24.816 1.00 95.31 272 THR A C 1
ATOM 2190 O O . THR A 1 272 ? 26.461 4.159 -24.883 1.00 95.31 272 THR A O 1
ATOM 2193 N N . ASN A 1 273 ? 25.323 5.803 -25.902 1.00 94.38 273 ASN A N 1
ATOM 2194 C CA . ASN A 1 273 ? 25.483 5.315 -27.280 1.00 94.38 273 ASN A CA 1
ATOM 2195 C C . ASN A 1 273 ? 24.981 3.883 -27.565 1.00 94.38 273 ASN A C 1
ATOM 2197 O O . ASN A 1 273 ? 25.327 3.336 -28.609 1.00 94.38 273 ASN A O 1
ATOM 2201 N N . ASN A 1 274 ? 24.131 3.305 -26.706 1.00 95.50 274 ASN A N 1
ATOM 2202 C CA . ASN A 1 274 ? 23.720 1.892 -26.756 1.00 95.50 274 ASN A CA 1
ATOM 2203 C C . ASN A 1 274 ? 24.894 0.898 -26.606 1.00 95.50 274 ASN A C 1
ATOM 2205 O O . ASN A 1 274 ? 24.808 -0.243 -27.053 1.00 95.50 274 ASN A O 1
ATOM 2209 N N . GLU A 1 275 ? 25.990 1.317 -25.971 1.00 94.62 275 GLU A N 1
ATOM 2210 C CA . GLU A 1 275 ? 27.161 0.476 -25.713 1.00 94.62 275 GLU A CA 1
ATOM 2211 C C . GLU A 1 275 ? 27.072 -0.150 -24.317 1.00 94.62 275 GLU A C 1
ATOM 2213 O O . GLU A 1 275 ? 27.319 0.523 -23.314 1.00 94.62 275 GLU A O 1
ATOM 2218 N N . VAL A 1 276 ? 26.724 -1.437 -24.254 1.00 92.81 276 VAL A N 1
ATOM 2219 C CA . VAL A 1 276 ? 26.508 -2.174 -22.999 1.00 92.81 276 VAL A CA 1
ATOM 2220 C C . VAL A 1 276 ? 27.816 -2.314 -22.213 1.00 92.81 276 VAL A C 1
ATOM 2222 O O . VAL A 1 276 ? 28.665 -3.144 -22.536 1.00 92.81 276 VAL A O 1
ATOM 2225 N N . SER A 1 277 ? 27.979 -1.490 -21.178 1.00 92.62 277 SER A N 1
ATOM 2226 C CA . SER A 1 277 ? 29.071 -1.564 -20.202 1.00 92.62 277 SER A CA 1
ATOM 2227 C C . SER A 1 277 ? 28.695 -0.852 -18.900 1.00 92.62 277 SER A C 1
ATOM 2229 O O . SER A 1 277 ? 27.858 0.059 -18.897 1.00 92.62 277 SER A O 1
ATOM 2231 N N . ASP A 1 278 ? 29.353 -1.229 -17.803 1.00 88.62 278 ASP A N 1
ATOM 2232 C CA . ASP A 1 278 ? 29.137 -0.627 -16.480 1.00 88.62 278 ASP A CA 1
ATOM 2233 C C . ASP A 1 278 ? 29.477 0.872 -16.452 1.00 88.62 278 ASP A C 1
ATOM 2235 O O . ASP A 1 278 ? 28.820 1.650 -15.762 1.00 88.62 278 ASP A O 1
ATOM 2239 N N . ASP A 1 279 ? 30.452 1.310 -17.253 1.00 93.50 279 ASP A N 1
ATOM 2240 C CA . ASP A 1 279 ? 30.841 2.724 -17.351 1.00 93.50 279 ASP A CA 1
ATOM 2241 C C . ASP A 1 279 ? 29.796 3.571 -18.103 1.00 93.50 279 ASP A C 1
ATOM 2243 O O . ASP A 1 279 ? 29.665 4.783 -17.882 1.00 93.50 279 ASP A O 1
ATOM 2247 N N . ASN A 1 280 ? 29.022 2.935 -18.985 1.00 94.50 280 ASN A N 1
ATOM 2248 C CA . ASN A 1 280 ? 28.075 3.607 -19.869 1.00 94.50 280 ASN A CA 1
ATOM 2249 C C . ASN A 1 280 ? 26.635 3.596 -19.356 1.00 94.50 280 ASN A C 1
ATOM 2251 O O . ASN A 1 280 ? 25.815 4.347 -19.903 1.00 94.50 280 ASN A O 1
ATOM 2255 N N . ILE A 1 281 ? 26.320 2.791 -18.338 1.00 96.19 281 ILE A N 1
ATOM 2256 C CA . ILE A 1 281 ? 24.959 2.657 -17.821 1.00 96.19 281 ILE A CA 1
ATOM 2257 C C . ILE A 1 281 ? 24.453 3.968 -17.206 1.00 96.19 281 ILE A C 1
ATOM 2259 O O . ILE A 1 281 ? 25.172 4.735 -16.548 1.00 96.19 281 ILE A O 1
ATOM 2263 N N . LYS A 1 282 ? 23.178 4.238 -17.456 1.00 96.06 282 LYS A N 1
ATOM 2264 C CA . LYS A 1 282 ? 22.371 5.309 -16.879 1.00 96.06 282 LYS A CA 1
ATOM 2265 C C . LYS A 1 282 ? 21.015 4.729 -16.504 1.00 96.06 282 LYS A C 1
ATOM 2267 O O . LYS A 1 282 ? 20.577 3.744 -17.089 1.00 96.06 282 LYS A O 1
ATOM 2272 N N . TYR A 1 283 ? 20.340 5.371 -15.563 1.00 96.25 283 TYR A N 1
ATOM 2273 C CA . TYR A 1 283 ? 19.053 4.913 -15.049 1.00 96.25 283 TYR A CA 1
ATOM 2274 C C . TYR A 1 283 ? 17.939 5.884 -15.424 1.00 96.25 283 TYR A C 1
ATOM 2276 O O . TYR A 1 283 ? 18.186 7.082 -15.595 1.00 96.25 283 TYR A O 1
ATOM 2284 N N . ALA A 1 284 ? 16.734 5.350 -15.597 1.00 95.25 284 ALA A N 1
ATOM 2285 C CA . ALA A 1 284 ? 15.560 6.088 -16.041 1.00 95.25 284 ALA A CA 1
ATOM 2286 C C . ALA A 1 284 ? 14.345 5.743 -15.178 1.00 95.25 284 ALA A C 1
ATOM 2288 O O . ALA A 1 284 ? 14.112 4.587 -14.817 1.00 95.25 284 ALA A O 1
ATOM 2289 N N . ALA A 1 285 ? 13.567 6.765 -14.829 1.00 92.19 285 ALA A N 1
ATOM 2290 C CA . ALA A 1 285 ? 12.271 6.578 -14.191 1.00 92.19 285 ALA A CA 1
ATOM 2291 C C . ALA A 1 285 ? 11.211 6.163 -15.225 1.00 92.19 285 ALA A C 1
ATOM 2293 O O . ALA A 1 285 ? 11.369 6.388 -16.423 1.00 92.19 285 ALA A O 1
ATOM 2294 N N . THR A 1 286 ? 10.082 5.613 -14.772 1.00 90.44 286 THR A N 1
ATOM 2295 C CA . THR A 1 286 ? 8.993 5.158 -15.658 1.00 90.44 286 THR A CA 1
ATOM 2296 C C . THR A 1 286 ? 8.473 6.260 -16.588 1.00 90.44 286 THR A C 1
ATOM 2298 O O . THR A 1 286 ? 8.166 6.008 -17.750 1.00 90.44 286 THR A O 1
ATOM 2301 N N . ASN A 1 287 ? 8.427 7.511 -16.121 1.00 93.25 287 ASN A N 1
ATOM 2302 C CA . ASN A 1 287 ? 7.995 8.652 -16.936 1.00 93.25 287 ASN A CA 1
ATOM 2303 C C . ASN A 1 287 ? 9.030 9.098 -17.991 1.00 93.25 287 ASN A C 1
ATOM 2305 O O . ASN A 1 287 ? 8.672 9.857 -18.896 1.00 93.25 287 ASN A O 1
ATOM 2309 N N . GLU A 1 288 ? 10.271 8.615 -17.901 1.00 95.25 288 GLU A N 1
ATOM 2310 C CA . GLU A 1 288 ? 11.361 8.820 -18.861 1.00 95.25 288 GLU A CA 1
ATOM 2311 C C . GLU A 1 288 ? 11.441 7.698 -19.910 1.00 95.25 288 GLU A C 1
ATOM 2313 O O . GLU A 1 288 ? 12.420 7.619 -20.647 1.00 95.25 288 GLU A O 1
ATOM 2318 N N . VAL A 1 289 ? 10.416 6.849 -20.012 1.00 96.44 289 VAL A N 1
ATOM 2319 C CA . VAL A 1 289 ? 10.303 5.810 -21.042 1.00 96.44 289 VAL A CA 1
ATOM 2320 C C . VAL A 1 289 ? 9.169 6.158 -22.008 1.00 96.44 289 VAL A C 1
ATOM 2322 O O . VAL A 1 289 ? 8.108 6.654 -21.608 1.00 96.44 289 VAL A O 1
ATOM 2325 N N . ARG A 1 290 ? 9.395 5.929 -23.305 1.00 96.44 290 ARG A N 1
ATOM 2326 C CA . ARG A 1 290 ? 8.386 6.069 -24.366 1.00 96.44 290 ARG A CA 1
ATOM 2327 C C . ARG A 1 290 ? 8.514 4.947 -25.383 1.00 96.44 290 ARG A C 1
ATOM 2329 O O . ARG A 1 290 ? 9.616 4.465 -25.626 1.00 96.44 290 ARG A O 1
ATOM 2336 N N . ASP A 1 291 ? 7.394 4.586 -25.994 1.00 96.81 291 ASP A N 1
ATOM 2337 C CA . ASP A 1 291 ? 7.404 3.750 -27.189 1.00 96.81 291 ASP A CA 1
ATOM 2338 C C . ASP A 1 291 ? 7.833 4.598 -28.398 1.00 96.81 291 ASP A C 1
ATOM 2340 O O . ASP A 1 291 ? 7.489 5.779 -28.509 1.00 96.81 291 ASP A O 1
ATOM 2344 N N . TYR A 1 292 ? 8.614 3.997 -29.288 1.00 95.62 292 TYR A N 1
ATOM 2345 C CA . TYR A 1 292 ? 9.160 4.616 -30.488 1.00 95.62 292 TYR A CA 1
ATOM 2346 C C . TYR A 1 292 ? 9.071 3.632 -31.649 1.00 95.62 292 TYR A C 1
ATOM 2348 O O . TYR A 1 292 ? 9.497 2.485 -31.518 1.00 95.62 292 TYR A O 1
ATOM 2356 N N . VAL A 1 293 ? 8.541 4.090 -32.781 1.00 96.00 293 VAL A N 1
ATOM 2357 C CA . VAL A 1 293 ? 8.471 3.298 -34.013 1.00 96.00 293 VAL A CA 1
ATOM 2358 C C . VAL A 1 293 ? 9.731 3.566 -34.827 1.00 96.00 293 VAL A C 1
ATOM 2360 O O . VAL A 1 293 ? 10.022 4.709 -35.183 1.00 96.00 293 VAL A O 1
ATOM 2363 N N . THR A 1 294 ? 10.509 2.519 -35.073 1.00 94.12 294 THR A N 1
ATOM 2364 C CA . THR A 1 294 ? 11.756 2.594 -35.843 1.00 94.12 294 THR A CA 1
ATOM 2365 C C . THR A 1 294 ? 11.486 2.734 -37.348 1.00 94.12 294 THR A C 1
ATOM 2367 O O . THR A 1 294 ? 10.377 2.459 -37.801 1.00 94.12 294 THR A O 1
ATOM 2370 N N . PRO A 1 295 ? 12.494 3.092 -38.171 1.00 93.06 295 PRO A N 1
ATOM 2371 C CA . PRO A 1 295 ? 12.348 3.119 -39.632 1.00 93.06 295 PRO A CA 1
ATOM 2372 C C . PRO A 1 295 ? 12.035 1.768 -40.298 1.00 93.06 295 PRO A C 1
ATOM 2374 O O . PRO A 1 295 ? 11.813 1.729 -41.511 1.00 93.06 295 PRO A O 1
ATOM 2377 N N . ASP A 1 296 ? 12.099 0.666 -39.549 1.00 90.62 296 ASP A N 1
ATOM 2378 C CA . ASP A 1 296 ? 11.713 -0.677 -39.990 1.00 90.62 296 ASP A CA 1
ATOM 2379 C C . ASP A 1 296 ? 10.331 -1.098 -39.439 1.00 90.62 296 ASP A C 1
ATOM 2381 O O . ASP A 1 296 ? 9.975 -2.267 -39.531 1.00 90.62 296 ASP A O 1
ATOM 2385 N N . ASP A 1 297 ? 9.552 -0.147 -38.903 1.00 91.44 297 ASP A N 1
ATOM 2386 C CA . ASP A 1 297 ? 8.213 -0.318 -38.311 1.00 91.44 297 ASP A CA 1
ATOM 2387 C C . ASP A 1 297 ? 8.159 -1.166 -37.022 1.00 91.44 297 ASP A C 1
ATOM 2389 O O . ASP A 1 297 ? 7.079 -1.485 -36.521 1.00 91.44 297 ASP A O 1
ATOM 2393 N N . ASP A 1 298 ? 9.312 -1.469 -36.417 1.00 94.56 298 ASP A N 1
ATOM 2394 C CA . ASP A 1 298 ? 9.371 -2.081 -35.086 1.00 94.56 298 ASP A CA 1
ATOM 2395 C C . ASP A 1 298 ? 9.068 -1.052 -33.986 1.00 94.56 298 ASP A C 1
ATOM 2397 O O . ASP A 1 298 ? 9.615 0.054 -34.002 1.00 94.56 298 ASP A O 1
ATOM 2401 N N . THR A 1 299 ? 8.271 -1.433 -32.984 1.00 96.12 299 THR A N 1
ATOM 2402 C CA . THR A 1 299 ? 8.043 -0.623 -31.775 1.00 96.12 299 THR A CA 1
ATOM 2403 C C . THR A 1 299 ? 9.032 -1.014 -30.681 1.00 96.12 299 THR A C 1
ATOM 2405 O O . THR A 1 299 ? 9.028 -2.149 -30.207 1.00 96.12 299 THR A O 1
ATOM 2408 N N . VAL A 1 300 ? 9.849 -0.059 -30.238 1.00 95.62 300 VAL A N 1
ATOM 2409 C CA . VAL A 1 300 ? 10.850 -0.232 -29.173 1.00 95.62 300 VAL A CA 1
ATOM 2410 C C . VAL A 1 300 ? 10.636 0.768 -28.040 1.00 95.62 300 VAL A C 1
ATOM 2412 O O . VAL A 1 300 ? 10.045 1.828 -28.243 1.00 95.62 300 VAL A O 1
ATOM 2415 N N . LYS A 1 301 ? 11.148 0.465 -26.841 1.00 96.75 301 LYS A N 1
ATOM 2416 C CA . LYS A 1 301 ? 11.169 1.414 -25.718 1.00 96.75 301 LYS A CA 1
ATOM 2417 C C . LYS A 1 301 ? 12.452 2.231 -25.728 1.00 96.75 301 LYS A C 1
ATOM 2419 O O . LYS A 1 301 ? 13.546 1.682 -25.862 1.00 96.75 301 LYS A O 1
ATOM 2424 N N . VAL A 1 302 ? 12.317 3.544 -25.566 1.00 97.88 302 VAL A N 1
ATOM 2425 C CA . VAL A 1 302 ? 13.431 4.492 -25.663 1.00 97.88 302 VAL A CA 1
ATOM 2426 C C . VAL A 1 302 ? 13.465 5.467 -24.499 1.00 97.88 302 VAL A C 1
ATOM 2428 O O . VAL A 1 302 ? 12.436 5.793 -23.900 1.00 97.88 302 VAL A O 1
ATOM 2431 N N . ALA A 1 303 ? 14.667 5.960 -24.206 1.00 97.56 303 ALA A N 1
ATOM 2432 C CA . ALA A 1 303 ? 14.874 6.964 -23.180 1.00 97.56 303 ALA A CA 1
ATOM 2433 C C . ALA A 1 303 ? 14.327 8.320 -23.643 1.00 97.56 303 ALA A C 1
ATOM 2435 O O . ALA A 1 303 ? 14.630 8.818 -24.732 1.00 97.56 303 ALA A O 1
ATOM 2436 N N . PHE A 1 304 ? 13.553 8.951 -22.773 1.00 97.25 304 PHE A N 1
ATOM 2437 C CA . PHE A 1 304 ? 12.852 10.197 -23.020 1.00 97.25 304 PHE A CA 1
ATOM 2438 C C . PHE A 1 304 ? 13.342 11.292 -22.072 1.00 97.25 304 PHE A C 1
ATOM 2440 O O . PHE A 1 304 ? 13.733 11.053 -20.928 1.00 97.25 304 PHE A O 1
ATOM 2447 N N . ASN A 1 305 ? 13.375 12.526 -22.556 1.00 94.69 305 ASN A N 1
ATOM 2448 C CA . ASN A 1 305 ? 13.630 13.695 -21.733 1.00 94.69 305 ASN A CA 1
ATOM 2449 C C . ASN A 1 305 ? 12.310 14.439 -21.521 1.00 94.69 305 ASN A C 1
ATOM 2451 O O . ASN A 1 305 ? 11.726 14.994 -22.450 1.00 94.69 305 ASN A O 1
ATOM 2455 N N . THR A 1 306 ? 11.843 14.430 -20.276 1.00 94.25 306 THR A N 1
ATOM 2456 C CA . THR A 1 306 ? 10.562 15.016 -19.874 1.00 94.25 306 THR A CA 1
ATOM 2457 C C . THR A 1 306 ? 10.587 16.543 -19.835 1.00 94.25 306 THR A C 1
ATOM 2459 O O . THR A 1 306 ? 9.532 17.156 -19.950 1.00 94.25 306 THR A O 1
ATOM 2462 N N . ILE A 1 307 ? 11.763 17.172 -19.723 1.00 93.38 307 ILE A N 1
ATOM 2463 C CA . ILE A 1 307 ? 11.898 18.634 -19.615 1.00 93.38 307 ILE A CA 1
ATOM 2464 C C . ILE A 1 307 ? 11.643 19.304 -20.965 1.00 93.38 307 ILE A C 1
ATOM 2466 O O . ILE A 1 307 ? 10.938 20.304 -21.047 1.00 93.38 307 ILE A O 1
ATOM 2470 N N . ASN A 1 308 ? 12.231 18.760 -22.028 1.00 95.00 308 ASN A N 1
ATOM 2471 C CA . ASN A 1 308 ? 12.119 19.301 -23.383 1.00 95.00 308 ASN A CA 1
ATOM 2472 C C . ASN A 1 308 ? 11.213 18.457 -24.295 1.00 95.00 308 ASN A C 1
ATOM 2474 O O . ASN A 1 308 ? 11.130 18.734 -25.489 1.00 95.00 308 ASN A O 1
ATOM 2478 N N . ASN A 1 309 ? 10.545 17.441 -23.739 1.00 95.25 309 ASN A N 1
ATOM 2479 C CA . ASN A 1 309 ? 9.607 16.563 -24.432 1.00 95.25 309 ASN A CA 1
ATOM 2480 C C . ASN A 1 309 ? 10.208 15.902 -25.692 1.00 95.25 309 ASN A C 1
ATOM 2482 O O . ASN A 1 309 ? 9.582 15.884 -26.751 1.00 95.25 309 ASN A O 1
ATOM 2486 N N . SER A 1 310 ? 11.433 15.373 -25.585 1.00 95.44 310 SER A N 1
ATOM 2487 C CA . SER A 1 310 ? 12.164 14.787 -26.721 1.00 95.44 310 SER A CA 1
ATOM 2488 C C . SER A 1 310 ? 12.782 13.422 -26.412 1.00 95.44 310 SER A C 1
ATOM 2490 O O . SER A 1 310 ? 13.231 13.176 -25.292 1.00 95.44 310 SER A O 1
ATOM 2492 N N . VAL A 1 311 ? 12.881 12.562 -27.428 1.00 96.69 311 VAL A N 1
ATOM 2493 C CA . VAL A 1 311 ? 13.645 11.302 -27.377 1.00 96.69 311 VAL A CA 1
ATOM 2494 C C . VAL A 1 311 ? 15.145 11.589 -27.230 1.00 96.69 311 VAL A C 1
ATOM 2496 O O . VAL A 1 311 ? 15.667 12.542 -27.811 1.00 96.69 311 VAL A O 1
ATOM 2499 N N . ARG A 1 312 ? 15.850 10.763 -26.449 1.00 96.75 312 ARG A N 1
ATOM 2500 C CA . ARG A 1 312 ? 17.316 10.791 -26.344 1.00 96.75 312 ARG A CA 1
ATOM 2501 C C . ARG A 1 312 ? 17.923 9.871 -27.396 1.00 96.75 312 ARG A C 1
ATOM 2503 O O . ARG A 1 312 ? 17.418 8.779 -27.637 1.00 96.75 312 ARG A O 1
ATOM 2510 N N . TYR A 1 313 ? 19.039 10.289 -27.978 1.00 96.62 313 TYR A N 1
ATOM 2511 C CA . TYR A 1 313 ? 19.654 9.597 -29.107 1.00 96.62 313 TYR A CA 1
ATOM 2512 C C . TYR A 1 313 ? 21.114 9.249 -28.841 1.00 96.62 313 TYR A C 1
ATOM 2514 O O . TYR A 1 313 ? 21.843 10.016 -28.211 1.00 96.62 313 TYR A O 1
ATOM 2522 N N . SER A 1 314 ? 21.542 8.118 -29.394 1.00 95.38 314 SER A N 1
ATOM 2523 C CA . SER A 1 314 ? 22.954 7.771 -29.539 1.00 95.38 314 SER A CA 1
ATOM 2524 C C . SER A 1 314 ? 23.648 8.692 -30.553 1.00 95.38 314 SER A C 1
ATOM 2526 O O . SER A 1 314 ? 23.005 9.459 -31.280 1.00 95.38 314 SER A O 1
ATOM 2528 N N . ASN A 1 315 ? 24.973 8.605 -30.639 1.00 94.88 315 ASN A N 1
ATOM 2529 C CA . ASN A 1 315 ? 25.752 9.257 -31.697 1.00 94.88 315 ASN A CA 1
ATOM 2530 C C . ASN A 1 315 ? 25.702 8.518 -33.051 1.00 94.88 315 ASN A C 1
ATOM 2532 O O . ASN A 1 315 ? 26.307 8.983 -34.016 1.00 94.88 315 ASN A O 1
ATOM 2536 N N . ASN A 1 316 ? 24.977 7.397 -33.130 1.00 94.75 316 ASN A N 1
ATOM 2537 C CA . ASN A 1 316 ? 24.855 6.562 -34.320 1.00 94.75 316 ASN A CA 1
ATOM 2538 C C . ASN A 1 316 ? 23.566 6.867 -35.103 1.00 94.75 316 ASN A C 1
ATOM 2540 O O . ASN A 1 316 ? 22.613 7.457 -34.584 1.00 94.75 316 ASN A O 1
ATOM 2544 N N . TYR A 1 317 ? 23.538 6.434 -36.363 1.00 96.62 317 TYR A N 1
ATOM 2545 C CA . TYR A 1 317 ? 22.447 6.667 -37.311 1.00 96.62 317 TYR A CA 1
ATOM 2546 C C . TYR A 1 317 ? 21.997 5.350 -37.936 1.00 96.62 317 TYR A C 1
ATOM 2548 O O . TYR A 1 317 ? 22.813 4.443 -38.115 1.00 96.62 317 TYR A O 1
ATOM 2556 N N . TYR A 1 318 ? 20.716 5.246 -38.284 1.00 95.81 318 TYR A N 1
ATOM 2557 C CA . TYR A 1 318 ? 20.209 4.069 -38.985 1.00 95.81 318 TYR A CA 1
ATOM 2558 C C . TYR A 1 318 ? 20.818 3.969 -40.388 1.00 95.81 318 TYR A C 1
ATOM 2560 O O . TYR A 1 318 ? 20.958 4.976 -41.086 1.00 95.81 318 TYR A O 1
ATOM 2568 N N . MET A 1 319 ? 21.140 2.749 -40.819 1.00 95.06 319 MET A N 1
ATOM 2569 C CA . MET A 1 319 ? 21.565 2.475 -42.192 1.00 95.06 319 MET A CA 1
ATOM 2570 C C . MET A 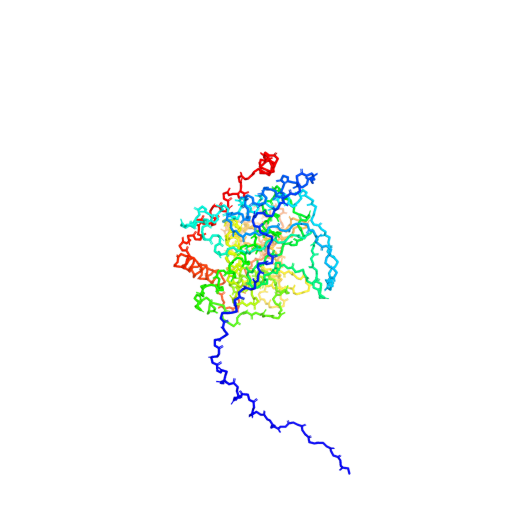1 319 ? 20.460 1.774 -42.976 1.00 95.06 319 MET A C 1
ATOM 2572 O O . MET A 1 319 ? 19.740 0.933 -42.439 1.00 95.06 319 MET A O 1
ATOM 2576 N N . GLY A 1 320 ? 20.347 2.114 -44.257 1.00 91.56 320 GLY A N 1
ATOM 2577 C CA . GLY A 1 320 ? 19.446 1.439 -45.178 1.00 91.56 320 GLY A CA 1
ATOM 2578 C C . GLY A 1 320 ? 19.916 0.026 -45.521 1.00 91.56 320 GLY A C 1
ATOM 2579 O O . GLY A 1 320 ? 21.047 -0.380 -45.248 1.00 91.56 320 GLY A O 1
ATOM 2580 N N . THR A 1 321 ? 19.042 -0.737 -46.169 1.00 92.88 321 THR A N 1
ATOM 2581 C CA . THR A 1 321 ? 19.383 -2.071 -46.673 1.00 92.88 321 THR A CA 1
ATOM 2582 C C . THR A 1 321 ? 20.064 -1.960 -48.037 1.00 92.88 321 THR A C 1
ATOM 2584 O O . THR A 1 321 ? 19.455 -1.504 -48.999 1.00 92.88 321 THR A O 1
ATOM 2587 N N . ALA A 1 322 ? 21.321 -2.390 -48.148 1.00 89.19 322 ALA A N 1
ATOM 2588 C CA . ALA A 1 322 ? 22.030 -2.432 -49.429 1.00 89.19 322 ALA A CA 1
ATOM 2589 C C . ALA A 1 322 ? 21.374 -3.423 -50.430 1.00 89.19 322 ALA A C 1
ATOM 2591 O O . ALA A 1 322 ? 20.781 -4.413 -49.994 1.00 89.19 322 ALA A O 1
ATOM 2592 N N . PRO A 1 323 ? 21.519 -3.227 -51.760 1.00 90.94 323 PRO A N 1
ATOM 2593 C CA . PRO A 1 323 ? 22.296 -2.180 -52.432 1.00 90.94 323 PRO A CA 1
ATOM 2594 C C . PRO A 1 323 ? 21.608 -0.807 -52.430 1.00 90.94 323 PRO A C 1
ATOM 2596 O O . PRO A 1 323 ? 20.385 -0.715 -52.415 1.00 90.94 323 PRO A O 1
ATOM 2599 N N . TYR A 1 324 ? 22.414 0.257 -52.494 1.00 91.38 324 TYR A N 1
ATOM 2600 C CA . TYR A 1 324 ? 21.932 1.634 -52.628 1.00 91.38 324 TYR A CA 1
ATOM 2601 C C . TYR A 1 324 ? 21.947 2.047 -54.096 1.00 91.38 324 TYR A C 1
ATOM 2603 O O . TYR A 1 324 ? 22.961 1.898 -54.780 1.00 91.38 324 TYR A O 1
ATOM 2611 N N . THR A 1 325 ? 20.826 2.558 -54.586 1.00 86.94 325 THR A N 1
ATOM 2612 C CA . THR A 1 325 ? 20.634 2.892 -55.999 1.00 86.94 325 THR A CA 1
ATOM 2613 C C . THR A 1 325 ? 20.377 4.379 -56.175 1.00 86.94 325 THR A C 1
ATOM 2615 O O . THR A 1 325 ? 19.714 5.010 -55.355 1.00 86.94 325 THR A O 1
ATOM 2618 N N . ILE A 1 326 ? 20.934 4.947 -57.243 1.00 83.19 326 ILE A N 1
ATOM 2619 C CA . ILE A 1 326 ? 20.653 6.317 -57.661 1.00 83.19 326 ILE A CA 1
ATOM 2620 C C . ILE A 1 326 ? 19.574 6.263 -58.743 1.00 83.19 326 ILE A C 1
ATOM 2622 O O . ILE A 1 326 ? 19.701 5.513 -59.714 1.00 83.19 326 ILE A O 1
ATOM 2626 N N . ASN A 1 327 ? 18.494 7.023 -58.574 1.00 76.69 327 ASN A N 1
ATOM 2627 C CA . ASN A 1 327 ? 17.510 7.167 -59.645 1.00 76.69 327 ASN A CA 1
ATOM 2628 C C . ASN A 1 327 ? 18.148 7.964 -60.789 1.00 76.69 327 ASN A C 1
ATOM 2630 O O . ASN A 1 327 ? 18.913 8.891 -60.530 1.00 76.69 327 ASN A O 1
ATOM 2634 N N . SER A 1 328 ? 17.818 7.634 -62.041 1.00 71.12 328 SER A N 1
ATOM 2635 C CA . SER A 1 328 ? 18.415 8.259 -63.237 1.00 71.12 328 SER A CA 1
ATOM 2636 C C . SER A 1 328 ? 18.334 9.790 -63.245 1.00 71.12 328 SER A 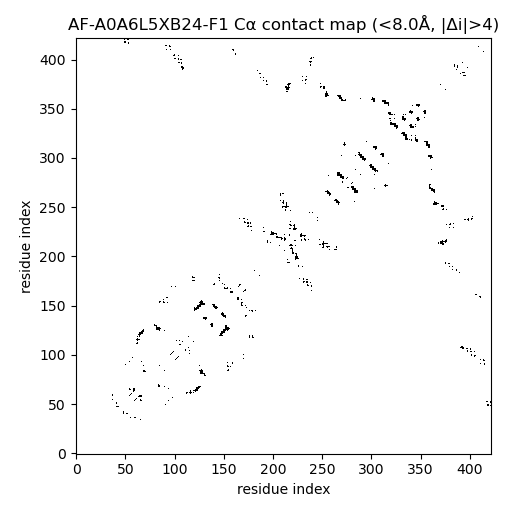C 1
ATOM 2638 O O . SER A 1 328 ? 19.175 10.446 -63.855 1.00 71.12 328 SER A O 1
ATOM 2640 N N . ASP A 1 329 ? 17.356 10.337 -62.521 1.00 73.69 329 ASP A N 1
ATOM 2641 C CA . ASP A 1 329 ? 16.997 11.752 -62.528 1.00 73.69 329 ASP A CA 1
ATOM 2642 C C . ASP A 1 329 ? 17.262 12.429 -61.162 1.00 73.69 329 ASP A C 1
ATOM 2644 O O . ASP A 1 329 ? 16.790 13.539 -60.919 1.00 73.69 329 ASP A O 1
ATOM 2648 N N . SER A 1 330 ? 17.982 11.772 -60.238 1.00 67.62 330 SER A N 1
ATOM 2649 C CA . SER A 1 330 ? 18.195 12.254 -58.863 1.00 67.62 330 SER A CA 1
ATOM 2650 C C . SER A 1 330 ? 19.651 12.143 -58.408 1.00 67.62 330 SER A C 1
ATOM 2652 O O . SER A 1 330 ? 20.378 11.251 -58.824 1.00 67.62 330 SER A O 1
ATOM 2654 N N . THR A 1 331 ? 20.072 13.022 -57.495 1.00 67.62 331 THR A N 1
ATOM 2655 C CA . THR A 1 331 ? 21.328 12.876 -56.734 1.00 67.62 331 THR A CA 1
ATOM 2656 C C . THR A 1 331 ? 21.133 12.144 -55.400 1.00 67.62 331 THR A C 1
ATOM 2658 O O . THR A 1 331 ? 22.095 11.989 -54.649 1.00 67.62 331 THR A O 1
ATOM 2661 N N . ALA A 1 332 ? 19.901 11.736 -55.075 1.00 76.62 332 ALA A N 1
ATOM 2662 C CA . ALA A 1 332 ? 19.554 11.047 -53.836 1.00 76.62 332 ALA A CA 1
ATOM 2663 C C . ALA A 1 332 ? 19.594 9.521 -54.013 1.00 76.62 332 ALA A C 1
ATOM 2665 O O . ALA A 1 332 ? 19.065 8.979 -54.990 1.00 76.62 332 ALA A O 1
ATOM 2666 N N . TYR A 1 333 ? 20.203 8.833 -53.048 1.00 88.94 333 TYR A N 1
ATOM 2667 C CA . TYR A 1 333 ? 20.299 7.378 -53.031 1.00 88.94 333 TYR A CA 1
ATOM 2668 C C . TYR A 1 333 ? 19.060 6.783 -52.359 1.00 88.94 333 TYR A C 1
ATOM 2670 O O . TYR A 1 333 ? 18.500 7.377 -51.440 1.00 88.94 333 TYR A O 1
ATOM 2678 N N . HIS A 1 334 ? 18.637 5.608 -52.813 1.00 92.25 334 HIS A N 1
ATOM 2679 C CA . HIS A 1 334 ? 17.567 4.834 -52.191 1.00 92.25 334 HIS A CA 1
ATOM 2680 C C . HIS A 1 334 ? 18.068 3.436 -51.850 1.00 92.25 334 HIS A C 1
ATOM 2682 O O . HIS A 1 334 ? 18.808 2.829 -52.628 1.00 92.25 334 HIS A O 1
ATOM 2688 N N . ASP A 1 335 ? 17.679 2.936 -50.683 1.00 93.94 335 ASP A N 1
ATOM 2689 C CA . ASP A 1 335 ? 17.987 1.575 -50.257 1.00 93.94 335 ASP A CA 1
ATOM 2690 C C . ASP A 1 335 ? 17.103 0.532 -50.969 1.00 93.94 335 ASP A C 1
ATOM 2692 O O . ASP A 1 335 ? 16.196 0.872 -51.731 1.00 93.94 335 ASP A O 1
ATOM 2696 N N . ALA A 1 336 ? 17.347 -0.757 -50.729 1.00 90.88 336 ALA A N 1
ATOM 2697 C CA . ALA A 1 336 ? 16.596 -1.853 -51.345 1.00 90.88 336 ALA A CA 1
ATOM 2698 C C . ALA A 1 336 ? 15.092 -1.856 -50.999 1.00 90.88 336 ALA A C 1
ATOM 2700 O O . ALA A 1 336 ? 14.311 -2.522 -51.679 1.00 90.88 336 ALA A O 1
ATOM 2701 N N . LYS A 1 337 ? 14.679 -1.119 -49.958 1.00 91.38 337 LYS A N 1
ATOM 2702 C CA . LYS A 1 337 ? 13.276 -0.915 -49.573 1.00 91.38 337 LYS A CA 1
ATOM 2703 C C . LYS A 1 337 ? 12.690 0.380 -50.160 1.00 91.38 337 LYS A C 1
ATOM 2705 O O . LYS A 1 337 ? 11.545 0.710 -49.870 1.00 91.38 337 LYS A O 1
ATOM 2710 N N . GLY A 1 338 ? 13.449 1.113 -50.977 1.00 90.50 338 GLY A N 1
ATOM 2711 C CA . GLY A 1 338 ? 13.029 2.375 -51.583 1.00 90.50 338 GLY A CA 1
ATOM 2712 C C . GLY A 1 338 ? 13.063 3.569 -50.627 1.00 90.50 338 GLY A C 1
ATOM 2713 O O . GLY A 1 338 ? 12.434 4.584 -50.916 1.00 90.50 338 GLY A O 1
ATOM 2714 N N . ARG A 1 339 ? 13.768 3.475 -49.493 1.00 92.19 339 ARG A N 1
ATOM 2715 C CA . ARG A 1 339 ? 13.884 4.566 -48.512 1.00 92.19 339 ARG A CA 1
ATOM 2716 C C . ARG A 1 339 ? 15.062 5.480 -48.857 1.00 92.19 339 ARG A C 1
ATOM 2718 O O . ARG A 1 339 ? 16.092 4.966 -49.300 1.00 92.19 339 ARG A O 1
ATOM 2725 N N . PRO A 1 340 ? 14.955 6.802 -48.639 1.00 93.44 340 PRO A N 1
ATOM 2726 C CA . PRO A 1 340 ? 16.038 7.729 -48.937 1.00 93.44 340 PRO A CA 1
ATOM 2727 C C . PRO A 1 340 ? 17.243 7.484 -48.020 1.00 93.44 340 PRO A C 1
ATOM 2729 O O . PRO A 1 340 ? 17.105 7.370 -46.800 1.00 93.44 340 PRO A O 1
ATOM 2732 N N . VAL A 1 341 ? 18.431 7.430 -48.620 1.00 94.50 341 VAL A N 1
ATOM 2733 C CA . VAL A 1 341 ? 19.722 7.345 -47.933 1.00 94.50 341 VAL A CA 1
ATOM 2734 C C . VAL A 1 341 ? 20.710 8.374 -48.486 1.00 94.50 341 VAL A C 1
ATOM 2736 O O . VAL A 1 341 ? 20.581 8.845 -49.618 1.00 94.50 341 VAL A O 1
ATOM 2739 N N . ASP A 1 342 ? 21.724 8.732 -47.698 1.00 92.88 342 ASP A N 1
ATOM 2740 C CA . ASP A 1 342 ? 22.870 9.486 -48.212 1.00 92.88 342 ASP A CA 1
ATOM 2741 C C . ASP A 1 342 ? 23.867 8.588 -48.972 1.00 92.88 342 ASP A C 1
ATOM 2743 O O . ASP A 1 342 ? 23.705 7.372 -49.069 1.00 92.88 342 ASP A O 1
ATOM 2747 N N . ALA A 1 343 ? 24.941 9.184 -49.501 1.00 89.62 343 ALA A N 1
ATOM 2748 C CA . ALA A 1 343 ? 25.983 8.447 -50.224 1.00 89.62 343 ALA A CA 1
ATOM 2749 C C . ALA A 1 343 ? 26.716 7.391 -49.368 1.00 89.62 343 ALA A C 1
ATOM 2751 O O . ALA A 1 343 ? 27.373 6.509 -49.916 1.00 89.62 343 ALA A O 1
ATOM 2752 N N . GLY A 1 344 ? 26.631 7.486 -48.036 1.00 91.25 344 GLY A N 1
ATOM 2753 C CA . GLY A 1 344 ? 27.162 6.501 -47.095 1.00 91.25 344 GLY A CA 1
ATOM 2754 C C . GLY A 1 344 ? 26.171 5.388 -46.742 1.00 91.25 344 GLY A C 1
ATOM 2755 O O . GLY A 1 344 ? 26.557 4.454 -46.045 1.00 91.25 344 GLY A O 1
ATOM 2756 N N . GLY A 1 345 ? 24.923 5.464 -47.219 1.00 93.19 345 GLY A N 1
ATOM 2757 C CA . GLY A 1 345 ? 23.864 4.502 -46.920 1.00 93.19 345 GLY A CA 1
ATOM 2758 C C . GLY A 1 345 ? 23.068 4.800 -45.646 1.00 93.19 345 GLY A C 1
ATOM 2759 O O . GLY A 1 345 ? 22.295 3.947 -45.215 1.00 93.19 345 GLY A O 1
ATOM 2760 N N . TYR A 1 346 ? 23.227 5.975 -45.026 1.00 95.69 346 TYR A N 1
ATOM 2761 C CA . TYR A 1 346 ? 22.459 6.350 -43.831 1.00 95.69 346 TYR A CA 1
ATOM 2762 C C . TYR A 1 346 ? 21.056 6.817 -44.201 1.00 95.69 346 TYR A C 1
ATOM 2764 O O . TYR A 1 346 ? 20.923 7.654 -45.091 1.00 95.69 346 TYR A O 1
ATOM 2772 N N . LEU A 1 347 ? 20.032 6.323 -43.500 1.00 96.31 347 LEU A N 1
ATOM 2773 C CA . LEU A 1 347 ? 18.637 6.713 -43.729 1.00 96.31 347 LEU A CA 1
ATOM 2774 C C . LEU A 1 347 ? 18.421 8.202 -43.448 1.00 96.31 347 LEU A C 1
ATOM 2776 O O . LEU A 1 347 ? 18.966 8.744 -42.480 1.00 96.31 347 LEU A O 1
ATOM 2780 N N . LEU A 1 348 ? 17.589 8.830 -44.278 1.00 94.56 348 LEU A N 1
ATOM 2781 C CA . LEU A 1 348 ? 17.239 10.244 -44.195 1.00 94.56 348 LEU A CA 1
ATOM 2782 C C . LEU A 1 348 ? 15.759 10.435 -43.842 1.00 94.56 348 LEU A C 1
ATOM 2784 O O . LEU A 1 348 ? 14.903 9.672 -44.289 1.00 94.56 348 LEU A O 1
ATOM 2788 N N . ASP A 1 349 ? 15.464 11.457 -43.044 1.00 92.50 349 ASP A N 1
ATOM 2789 C CA . ASP A 1 349 ? 14.099 11.916 -42.783 1.00 92.50 349 ASP A CA 1
ATOM 2790 C C . ASP A 1 349 ? 13.556 12.799 -43.926 1.00 92.50 349 ASP A C 1
ATOM 2792 O O . ASP A 1 349 ? 14.206 13.007 -44.954 1.00 92.50 349 ASP A O 1
ATOM 2796 N N . LEU A 1 350 ? 12.335 13.316 -43.749 1.00 90.12 350 LEU A N 1
ATOM 2797 C CA . LEU A 1 350 ? 11.663 14.177 -44.729 1.00 90.12 350 LEU A CA 1
ATOM 2798 C C . LEU A 1 350 ? 12.407 15.496 -44.993 1.00 90.12 350 LEU A C 1
ATOM 2800 O O . LEU A 1 350 ? 12.260 16.061 -46.076 1.00 90.12 350 LEU A O 1
ATOM 2804 N N . ASP A 1 351 ? 13.218 15.956 -44.040 1.00 92.31 351 ASP A N 1
ATOM 2805 C CA . ASP A 1 351 ? 14.024 17.173 -44.153 1.00 92.31 351 ASP A CA 1
ATOM 2806 C C . ASP A 1 351 ? 15.421 16.883 -44.740 1.00 92.31 351 ASP A C 1
ATOM 2808 O O . ASP A 1 351 ? 16.245 17.789 -44.892 1.00 92.31 351 ASP A O 1
ATOM 2812 N N . GLY A 1 352 ? 15.707 15.623 -45.089 1.00 90.25 352 GLY A N 1
ATOM 2813 C CA . GLY A 1 352 ? 16.991 15.180 -45.631 1.00 90.25 352 GLY A CA 1
ATOM 2814 C C . GLY A 1 352 ? 18.092 15.029 -44.577 1.00 90.25 352 GLY A C 1
ATOM 2815 O O . GLY A 1 352 ? 19.266 14.904 -44.934 1.00 90.25 352 GLY A O 1
ATOM 2816 N N . SER A 1 353 ? 17.745 15.041 -43.289 1.00 94.38 353 SER A N 1
ATOM 2817 C CA . SER A 1 353 ? 18.680 14.832 -42.183 1.00 94.38 353 SER A CA 1
ATOM 2818 C C . SER A 1 353 ? 18.812 13.349 -41.847 1.00 94.38 353 SER A C 1
ATOM 2820 O O . SER A 1 353 ? 17.868 12.576 -41.978 1.00 94.38 353 SER A O 1
ATOM 2822 N N . ARG A 1 354 ? 19.999 12.922 -41.394 1.00 96.44 354 ARG A N 1
ATOM 2823 C CA . ARG A 1 354 ? 20.214 11.523 -40.993 1.00 96.44 354 ARG A CA 1
ATOM 2824 C C . ARG A 1 354 ? 19.371 11.166 -39.772 1.00 96.44 354 ARG A C 1
ATOM 2826 O O . ARG A 1 354 ? 19.427 11.857 -38.753 1.00 96.44 354 ARG A O 1
ATOM 2833 N N . ILE A 1 355 ? 18.696 10.022 -39.831 1.00 95.56 355 ILE A N 1
ATOM 2834 C CA . ILE A 1 355 ? 17.870 9.527 -38.726 1.00 95.56 355 ILE A CA 1
ATOM 2835 C C . ILE A 1 355 ? 18.772 8.931 -37.638 1.00 95.56 355 ILE A C 1
ATOM 2837 O O . ILE A 1 355 ? 19.473 7.940 -37.859 1.00 95.56 355 ILE A O 1
ATOM 2841 N N . ARG A 1 356 ? 18.762 9.535 -36.445 1.00 96.31 356 ARG A N 1
ATOM 2842 C CA . ARG A 1 356 ? 19.543 9.070 -35.288 1.00 96.31 356 ARG A CA 1
ATOM 2843 C C . ARG A 1 356 ? 18.913 7.840 -34.640 1.00 96.31 356 ARG A C 1
ATOM 2845 O O . ARG A 1 356 ? 17.696 7.758 -34.514 1.00 96.31 356 ARG A O 1
ATOM 2852 N N . ILE A 1 357 ? 19.751 6.931 -34.145 1.00 97.00 357 ILE A N 1
ATOM 2853 C CA . ILE A 1 357 ? 19.293 5.770 -33.371 1.00 97.00 357 ILE A CA 1
ATOM 2854 C C . ILE A 1 357 ? 18.966 6.226 -31.939 1.00 97.00 357 ILE A C 1
ATOM 2856 O O . ILE A 1 357 ? 19.846 6.809 -31.286 1.00 97.00 357 ILE A O 1
ATOM 2860 N N . PRO A 1 358 ? 17.742 5.991 -31.429 1.00 97.44 358 PRO A N 1
ATOM 2861 C CA . PRO A 1 358 ? 17.368 6.359 -30.069 1.00 97.44 358 PRO A CA 1
ATOM 2862 C C . PRO A 1 358 ? 18.130 5.526 -29.028 1.00 97.44 358 PRO A C 1
ATOM 2864 O O . PRO A 1 358 ? 18.603 4.424 -29.313 1.00 97.44 358 PRO A O 1
ATOM 2867 N N . LEU A 1 359 ? 18.267 6.056 -27.811 1.00 98.06 359 LEU A N 1
ATOM 2868 C CA . LEU A 1 359 ? 18.811 5.286 -26.693 1.00 98.06 359 LEU A CA 1
ATOM 2869 C C . LEU A 1 359 ? 17.774 4.258 -26.244 1.00 98.06 359 LEU A C 1
ATOM 2871 O O . LEU A 1 359 ? 16.668 4.637 -25.854 1.00 98.06 359 LEU A O 1
ATOM 2875 N N . LEU A 1 360 ? 18.131 2.979 -26.324 1.00 97.19 360 LEU A N 1
ATOM 2876 C CA . LEU A 1 360 ? 17.237 1.869 -26.014 1.00 97.19 360 LEU A CA 1
ATOM 2877 C C . LEU A 1 360 ? 17.120 1.686 -24.500 1.00 97.19 360 LEU A C 1
ATOM 2879 O O . LEU A 1 360 ? 18.098 1.835 -23.767 1.00 97.19 360 LEU A O 1
ATOM 2883 N N . ILE A 1 361 ? 15.905 1.386 -24.049 1.00 97.44 361 ILE A N 1
ATOM 2884 C CA . ILE A 1 361 ? 15.604 1.096 -22.647 1.00 97.44 361 ILE A CA 1
ATOM 2885 C C . ILE A 1 361 ? 15.675 -0.408 -22.404 1.00 97.44 361 ILE A C 1
ATOM 2887 O O . ILE A 1 361 ? 15.178 -1.203 -23.201 1.00 97.44 361 ILE A O 1
ATOM 2891 N N . HIS A 1 362 ? 16.246 -0.764 -21.261 1.00 95.38 362 HIS A N 1
ATOM 2892 C CA . HIS A 1 362 ? 16.292 -2.111 -20.716 1.00 95.38 362 HIS A CA 1
ATOM 2893 C C . HIS A 1 362 ? 15.724 -2.098 -19.295 1.00 95.38 362 HIS A C 1
ATOM 2895 O O . HIS A 1 362 ? 15.803 -1.081 -18.598 1.00 95.38 362 HIS A O 1
ATOM 2901 N N . ASP A 1 363 ? 15.157 -3.219 -18.861 1.00 94.75 363 ASP A N 1
ATOM 2902 C CA . ASP A 1 363 ? 14.846 -3.421 -17.448 1.00 94.75 363 ASP A CA 1
ATOM 2903 C C . ASP A 1 363 ? 16.148 -3.562 -16.652 1.00 94.75 363 ASP A C 1
ATOM 2905 O O . ASP A 1 363 ? 17.135 -4.124 -17.138 1.00 94.75 363 ASP A O 1
ATOM 2909 N N . VAL A 1 364 ? 16.159 -3.042 -15.427 1.00 95.38 364 VAL A N 1
ATOM 2910 C CA . VAL A 1 364 ? 17.237 -3.332 -14.483 1.00 95.38 364 VAL A CA 1
ATOM 2911 C C . VAL A 1 364 ? 17.170 -4.814 -14.131 1.00 95.38 364 VAL A C 1
ATOM 2913 O O . VAL A 1 364 ? 16.117 -5.328 -13.756 1.00 95.38 364 VAL A O 1
ATOM 2916 N N . GLU A 1 365 ? 18.306 -5.496 -14.261 1.00 91.62 365 GLU A N 1
ATOM 2917 C CA . GLU A 1 365 ? 18.412 -6.915 -13.948 1.00 91.62 365 GLU A CA 1
ATOM 2918 C C . GLU A 1 365 ? 18.088 -7.167 -12.471 1.00 91.62 365 GLU A C 1
ATOM 2920 O O . GLU A 1 365 ? 18.639 -6.527 -11.570 1.00 91.62 365 GLU A O 1
ATOM 2925 N N . ASP A 1 366 ? 17.194 -8.122 -12.230 1.00 90.00 366 ASP A N 1
ATOM 2926 C CA . ASP A 1 366 ? 16.955 -8.641 -10.894 1.00 90.00 366 ASP A CA 1
ATOM 2927 C C . ASP A 1 366 ? 18.088 -9.599 -10.508 1.00 90.00 366 ASP A C 1
ATOM 2929 O O . ASP A 1 366 ? 18.237 -10.694 -11.052 1.00 90.00 366 ASP A O 1
ATOM 2933 N N . THR A 1 367 ? 18.913 -9.151 -9.567 1.00 87.56 367 THR A N 1
ATOM 2934 C CA . THR A 1 367 ? 20.110 -9.864 -9.107 1.00 87.56 367 THR A CA 1
ATOM 2935 C C . THR A 1 367 ? 19.973 -10.375 -7.674 1.00 87.56 367 THR A C 1
ATOM 2937 O O . THR A 1 367 ? 20.915 -10.962 -7.136 1.00 87.56 367 THR A O 1
ATOM 2940 N N . ASP A 1 368 ? 18.820 -10.173 -7.029 1.00 85.12 368 ASP A N 1
ATOM 2941 C CA . ASP A 1 368 ? 18.650 -10.477 -5.607 1.00 85.12 368 ASP A CA 1
ATOM 2942 C C . ASP A 1 368 ? 18.316 -11.961 -5.324 1.00 85.12 368 ASP A C 1
ATOM 2944 O O . ASP A 1 368 ? 18.436 -12.439 -4.178 1.00 85.12 368 ASP A O 1
ATOM 2948 N N . GLY A 1 369 ? 17.982 -12.697 -6.392 1.00 87.31 369 GLY A N 1
ATOM 2949 C CA . GLY A 1 369 ? 17.687 -14.127 -6.398 1.00 87.31 369 GLY A CA 1
ATOM 2950 C C . GLY A 1 369 ? 16.324 -14.483 -5.803 1.00 87.31 369 GLY A C 1
ATOM 2951 O O . GLY A 1 369 ? 16.099 -15.652 -5.478 1.00 87.31 369 GLY A O 1
ATOM 2952 N N . VAL A 1 370 ? 15.438 -13.503 -5.616 1.00 92.50 370 VAL A N 1
ATOM 2953 C CA . VAL A 1 370 ? 14.108 -13.649 -5.032 1.00 92.50 370 VAL A CA 1
ATOM 2954 C C . VAL A 1 370 ? 13.065 -13.217 -6.049 1.00 92.50 370 VAL A C 1
ATOM 2956 O O . VAL A 1 370 ? 13.087 -12.122 -6.580 1.00 92.50 370 VAL A O 1
ATOM 2959 N N . LYS A 1 371 ? 12.067 -14.067 -6.268 1.00 95.62 371 LYS A N 1
ATOM 2960 C CA . LYS A 1 371 ? 10.875 -13.655 -7.004 1.00 95.62 371 LYS A CA 1
ATOM 2961 C C . LYS A 1 371 ? 9.906 -12.972 -6.045 1.00 95.62 371 LYS A C 1
ATOM 2963 O O . LYS A 1 371 ? 9.070 -13.645 -5.436 1.00 95.62 371 LYS A O 1
ATOM 2968 N N . GLY A 1 372 ? 10.059 -11.663 -5.859 1.00 97.00 372 GLY A N 1
ATOM 2969 C CA . GLY A 1 372 ? 9.338 -10.896 -4.839 1.00 97.00 372 GLY A CA 1
ATOM 2970 C C . GLY A 1 372 ? 7.824 -11.072 -4.884 1.00 97.00 372 GLY A C 1
ATOM 2971 O O . GLY A 1 372 ? 7.198 -11.373 -3.867 1.00 97.00 372 GLY A O 1
ATOM 2972 N N . ASN A 1 373 ? 7.232 -10.980 -6.073 1.00 97.75 373 ASN A N 1
ATOM 2973 C CA . ASN A 1 373 ? 5.799 -11.186 -6.277 1.00 97.75 373 ASN A CA 1
ATOM 2974 C C . ASN A 1 373 ? 5.325 -12.599 -5.869 1.00 97.75 373 ASN A C 1
ATOM 2976 O O . ASN A 1 373 ? 4.324 -12.731 -5.163 1.00 97.75 373 ASN A O 1
ATOM 2980 N N . GLU A 1 374 ? 6.047 -13.657 -6.256 1.00 98.06 374 GLU A N 1
ATOM 2981 C CA . GLU A 1 374 ? 5.737 -15.040 -5.861 1.00 98.06 374 GLU A CA 1
ATOM 2982 C C . GLU A 1 374 ? 5.871 -15.223 -4.337 1.00 98.06 374 GLU A C 1
ATOM 2984 O O . GLU A 1 374 ? 5.033 -15.883 -3.719 1.00 98.06 374 GLU A O 1
ATOM 2989 N N . ALA A 1 375 ? 6.871 -14.594 -3.710 1.00 98.06 375 ALA A N 1
ATOM 2990 C CA . ALA A 1 375 ? 7.070 -14.627 -2.262 1.00 98.06 375 ALA A CA 1
ATOM 2991 C C . ALA A 1 375 ? 5.930 -13.929 -1.495 1.00 98.06 375 ALA A C 1
ATOM 2993 O O . ALA A 1 375 ? 5.409 -14.488 -0.527 1.00 98.06 375 ALA A O 1
ATOM 2994 N N . ILE A 1 376 ? 5.490 -12.749 -1.945 1.00 98.69 376 ILE A N 1
ATOM 2995 C CA . ILE A 1 376 ? 4.357 -12.022 -1.345 1.00 98.69 376 ILE A CA 1
ATOM 2996 C C . ILE A 1 376 ? 3.064 -12.834 -1.481 1.00 98.69 376 ILE A C 1
ATOM 2998 O O . ILE A 1 376 ? 2.316 -12.978 -0.512 1.00 98.69 376 ILE A O 1
ATOM 3002 N N . LEU A 1 377 ? 2.815 -13.438 -2.646 1.00 98.69 377 LEU A N 1
ATOM 3003 C CA . LEU A 1 377 ? 1.644 -14.295 -2.854 1.00 98.69 377 LEU A CA 1
ATOM 3004 C C . LEU A 1 377 ? 1.681 -15.559 -1.982 1.00 98.69 377 LEU A C 1
ATOM 3006 O O . LEU A 1 377 ? 0.649 -15.951 -1.432 1.00 98.69 377 LEU A O 1
ATOM 3010 N N . ALA A 1 378 ? 2.855 -16.172 -1.800 1.00 98.44 378 ALA A N 1
ATOM 3011 C CA . ALA A 1 378 ? 3.023 -17.315 -0.905 1.00 98.44 378 ALA A CA 1
ATOM 3012 C C . ALA A 1 378 ? 2.733 -16.943 0.559 1.00 98.44 378 ALA A C 1
ATOM 3014 O O . ALA A 1 378 ? 2.034 -17.681 1.257 1.00 98.44 378 ALA A O 1
ATOM 3015 N N . LYS A 1 379 ? 3.207 -15.776 1.015 1.00 98.56 379 LYS A N 1
ATOM 3016 C CA . LYS A 1 379 ? 2.883 -15.223 2.339 1.00 98.56 379 LYS A CA 1
ATOM 3017 C C . LYS A 1 379 ? 1.385 -15.006 2.502 1.00 98.56 379 LYS A C 1
ATOM 3019 O O . LYS A 1 379 ? 0.802 -15.506 3.462 1.00 98.56 379 LYS A O 1
ATOM 3024 N N . LEU A 1 380 ? 0.747 -14.331 1.546 1.00 98.69 380 LEU A N 1
ATOM 3025 C CA . LEU A 1 380 ? -0.687 -14.054 1.594 1.00 98.69 380 LEU A CA 1
ATOM 3026 C C . LEU A 1 380 ? -1.525 -15.342 1.624 1.00 98.69 380 LEU A C 1
ATOM 3028 O O . LEU A 1 380 ? -2.514 -15.409 2.347 1.00 98.69 380 LEU A O 1
ATOM 3032 N N . ALA A 1 381 ? -1.118 -16.391 0.906 1.00 98.62 381 ALA A N 1
ATOM 3033 C CA . ALA A 1 381 ? -1.788 -17.691 0.966 1.00 98.62 381 ALA A CA 1
ATOM 3034 C C . ALA A 1 381 ? -1.738 -18.315 2.374 1.00 98.62 381 ALA A C 1
ATOM 3036 O O . ALA A 1 381 ? -2.745 -18.838 2.851 1.00 98.62 381 ALA A O 1
ATOM 3037 N N . ILE A 1 382 ? -0.595 -18.218 3.066 1.00 98.50 382 ILE A N 1
ATOM 3038 C CA . ILE A 1 382 ? -0.460 -18.680 4.457 1.00 98.50 382 ILE A CA 1
ATOM 3039 C C . ILE A 1 382 ? -1.357 -17.856 5.388 1.00 98.50 382 ILE A C 1
ATOM 3041 O O . ILE A 1 382 ? -2.009 -18.424 6.266 1.00 98.50 382 ILE A O 1
ATOM 3045 N N . ILE A 1 383 ? -1.415 -16.537 5.184 1.00 98.56 383 ILE A N 1
ATOM 3046 C CA . ILE A 1 383 ? -2.260 -15.635 5.975 1.00 98.56 383 ILE A CA 1
ATOM 3047 C C . ILE A 1 383 ? -3.736 -16.005 5.807 1.00 98.56 383 ILE A C 1
ATOM 3049 O O . ILE A 1 383 ? -4.416 -16.260 6.799 1.00 98.56 383 ILE A O 1
ATOM 3053 N N . ARG A 1 384 ? -4.216 -16.126 4.563 1.00 98.56 384 ARG A N 1
ATOM 3054 C CA . ARG A 1 384 ? -5.592 -16.548 4.245 1.00 98.56 384 ARG A CA 1
ATOM 3055 C C . ARG A 1 384 ? -5.967 -17.847 4.945 1.00 98.56 384 ARG A C 1
ATOM 3057 O O . ARG A 1 384 ? -6.996 -17.911 5.612 1.00 98.56 384 ARG A O 1
ATOM 3064 N N . GLN A 1 385 ? -5.113 -18.862 4.819 1.00 98.50 385 GLN A N 1
ATOM 3065 C CA . GLN A 1 385 ? -5.373 -20.171 5.406 1.00 98.50 385 GLN A CA 1
ATOM 3066 C C . GLN A 1 385 ? -5.436 -20.097 6.935 1.00 98.50 385 GLN A C 1
ATOM 3068 O O . GLN A 1 385 ? -6.331 -20.673 7.544 1.00 98.50 385 GLN A O 1
ATOM 3073 N N . TRP A 1 386 ? -4.529 -19.350 7.568 1.00 98.00 386 TRP A N 1
ATOM 3074 C CA . TRP A 1 386 ? -4.535 -19.208 9.020 1.00 98.00 386 TRP A CA 1
ATOM 3075 C C . TRP A 1 386 ? -5.749 -18.425 9.537 1.00 98.00 386 TRP A C 1
ATOM 3077 O O . TRP A 1 386 ? -6.331 -18.838 10.541 1.00 98.00 386 TRP A O 1
ATOM 3087 N N . PHE A 1 387 ? -6.164 -17.346 8.860 1.00 97.69 387 PHE A N 1
ATOM 3088 C CA . PHE A 1 387 ? -7.392 -16.613 9.196 1.00 97.69 387 PHE A CA 1
ATOM 3089 C C . PHE A 1 387 ? -8.627 -17.517 9.110 1.00 97.69 387 PHE A C 1
ATOM 3091 O O . PHE A 1 387 ? -9.457 -17.522 10.025 1.00 97.69 387 PHE A O 1
ATOM 3098 N N . LEU A 1 388 ? -8.705 -18.341 8.065 1.00 97.19 388 LEU A N 1
ATOM 3099 C CA . LEU A 1 388 ? -9.797 -19.287 7.890 1.00 97.19 388 LEU A CA 1
ATOM 3100 C C . LEU A 1 388 ? -9.785 -20.375 8.976 1.00 97.19 388 LEU A C 1
ATOM 3102 O O . LEU A 1 388 ? -10.768 -20.529 9.696 1.00 97.19 388 LEU A O 1
ATOM 3106 N N . ASP A 1 389 ? -8.668 -21.079 9.156 1.00 96.62 389 ASP A N 1
ATOM 3107 C CA . ASP A 1 389 ? -8.580 -22.226 10.072 1.00 96.62 389 ASP A CA 1
ATOM 3108 C C . ASP A 1 389 ? -8.668 -21.818 11.546 1.00 96.62 389 ASP A C 1
ATOM 3110 O O . ASP A 1 389 ? -9.270 -22.513 12.367 1.00 96.62 389 ASP A O 1
ATOM 3114 N N . SER A 1 390 ? -8.046 -20.692 11.905 1.00 95.94 390 SER A N 1
ATOM 3115 C CA . SER A 1 390 ? -7.938 -20.264 13.302 1.00 95.94 390 SER A CA 1
ATOM 3116 C C . SER A 1 390 ? -9.107 -19.398 13.739 1.00 95.94 390 SER A C 1
ATOM 3118 O O . SER A 1 390 ? -9.446 -19.410 14.923 1.00 95.94 390 SER A O 1
ATOM 3120 N N . TRP A 1 391 ? -9.722 -18.641 12.832 1.00 95.25 391 TRP A N 1
ATOM 3121 C CA . TRP A 1 391 ? -10.714 -17.625 13.193 1.00 95.25 391 TRP A CA 1
ATOM 3122 C C . TRP A 1 391 ? -12.027 -17.743 12.428 1.00 95.25 391 TRP A C 1
ATOM 3124 O O . TRP A 1 391 ? -12.963 -17.022 12.760 1.00 95.25 391 TRP A O 1
ATOM 3134 N N . ASN A 1 392 ? -12.130 -18.672 11.469 1.00 95.50 392 ASN A N 1
ATOM 3135 C CA . ASN A 1 392 ? -13.284 -18.802 10.581 1.00 95.50 392 ASN A CA 1
ATOM 3136 C C . ASN A 1 392 ? -13.602 -17.475 9.869 1.00 95.50 392 ASN A C 1
ATOM 3138 O O . ASN A 1 392 ? -14.760 -17.068 9.773 1.00 95.50 392 ASN A O 1
ATOM 3142 N N . ILE A 1 393 ? -12.549 -16.780 9.425 1.00 97.12 393 ILE A N 1
ATOM 3143 C CA . ILE A 1 393 ? -12.625 -15.519 8.683 1.00 97.12 393 ILE A CA 1
ATOM 3144 C C . ILE A 1 393 ? -12.068 -15.757 7.281 1.00 97.12 393 ILE A C 1
ATOM 3146 O O . ILE A 1 393 ? -10.903 -16.117 7.123 1.00 97.12 393 ILE A O 1
ATOM 3150 N N . ASP A 1 394 ? -12.890 -15.509 6.263 1.00 97.88 394 ASP A N 1
ATOM 3151 C CA . ASP A 1 394 ? -12.420 -15.368 4.885 1.00 97.88 394 ASP A CA 1
ATOM 3152 C C . ASP A 1 394 ? -11.773 -13.980 4.732 1.00 97.88 394 ASP A C 1
ATOM 3154 O O . ASP A 1 394 ? -12.455 -12.952 4.746 1.00 97.88 394 ASP A O 1
ATOM 3158 N N . LEU A 1 395 ? -10.443 -13.954 4.613 1.00 98.19 395 LEU A N 1
ATOM 3159 C CA . LEU A 1 395 ? -9.669 -12.717 4.493 1.00 98.19 395 LEU A CA 1
ATOM 3160 C C . LEU A 1 395 ? -10.038 -11.917 3.234 1.00 98.19 395 LEU A C 1
ATOM 3162 O O . LEU A 1 395 ? -10.045 -10.689 3.277 1.00 98.19 395 LEU A O 1
ATOM 3166 N N . ASP A 1 396 ? -10.388 -12.587 2.136 1.00 98.44 396 ASP A N 1
ATOM 3167 C CA . ASP A 1 396 ? -10.770 -11.910 0.896 1.00 98.44 396 ASP A CA 1
ATOM 3168 C C . ASP A 1 396 ? -12.180 -11.312 1.032 1.00 98.44 396 ASP A C 1
ATOM 3170 O O . ASP A 1 396 ? -12.467 -10.247 0.486 1.00 98.44 396 ASP A O 1
ATOM 3174 N N . ALA A 1 397 ? -13.075 -11.965 1.784 1.00 98.38 397 ALA A N 1
ATOM 3175 C CA . ALA A 1 397 ? -14.374 -11.388 2.138 1.00 98.38 397 ALA A CA 1
ATOM 3176 C C . ALA A 1 397 ? -14.230 -10.166 3.049 1.00 98.38 397 ALA A C 1
ATOM 3178 O O . ALA A 1 397 ? -14.923 -9.171 2.833 1.00 98.38 397 ALA A O 1
ATOM 3179 N N . LEU A 1 398 ? -13.307 -10.217 4.014 1.00 98.31 398 LEU A N 1
ATOM 3180 C CA . LEU A 1 398 ? -12.981 -9.076 4.865 1.00 98.31 398 LEU A CA 1
ATOM 3181 C C . LEU A 1 398 ? -12.437 -7.907 4.043 1.00 98.31 398 LEU A C 1
ATOM 3183 O O . LEU A 1 398 ? -12.950 -6.799 4.176 1.00 98.31 398 LEU A O 1
ATOM 3187 N N . HIS A 1 399 ? -11.464 -8.159 3.164 1.00 98.19 399 HIS A N 1
ATOM 3188 C CA . HIS A 1 399 ? -10.951 -7.156 2.234 1.00 98.19 399 HIS A CA 1
ATOM 3189 C C . HIS A 1 399 ? -12.101 -6.517 1.434 1.00 98.19 399 HIS A C 1
ATOM 3191 O O . HIS A 1 399 ? -12.283 -5.304 1.486 1.00 98.19 399 HIS A O 1
ATOM 3197 N N . ARG A 1 400 ? -12.968 -7.315 0.789 1.00 98.31 400 ARG A N 1
ATOM 3198 C CA . ARG A 1 400 ? -14.109 -6.786 0.015 1.00 98.31 400 ARG A CA 1
ATOM 3199 C C . ARG A 1 400 ? -15.072 -5.942 0.853 1.00 98.31 400 ARG A C 1
ATOM 3201 O O . ARG A 1 400 ? -15.576 -4.930 0.367 1.00 98.31 400 ARG A O 1
ATOM 3208 N N . GLU A 1 401 ? -15.361 -6.350 2.086 1.00 98.12 401 GLU A N 1
ATOM 3209 C CA . GLU A 1 401 ? -16.258 -5.601 2.972 1.00 98.12 401 GLU A CA 1
ATOM 3210 C C . GLU A 1 401 ? -15.622 -4.280 3.437 1.00 98.12 401 GLU A C 1
ATOM 3212 O O . GLU A 1 401 ? -16.310 -3.257 3.473 1.00 98.12 401 GLU A O 1
ATOM 3217 N N . VAL A 1 402 ? -14.312 -4.265 3.708 1.00 97.31 402 VAL A N 1
ATOM 3218 C CA . VAL A 1 402 ? -13.552 -3.039 4.003 1.00 97.31 402 VAL A CA 1
ATOM 3219 C C . VAL A 1 402 ? -13.560 -2.097 2.800 1.00 97.31 402 VAL A C 1
ATOM 3221 O O . VAL A 1 402 ? -13.974 -0.947 2.950 1.00 97.31 402 VAL A O 1
ATOM 3224 N N . GLN A 1 403 ? -13.228 -2.587 1.602 1.00 96.94 403 GLN A N 1
ATOM 3225 C CA . GLN A 1 403 ? -13.258 -1.790 0.370 1.00 96.94 403 GLN A CA 1
ATOM 3226 C C . GLN A 1 403 ? -14.651 -1.199 0.125 1.00 96.94 403 GLN A C 1
ATOM 3228 O O . GLN A 1 403 ? -14.808 -0.000 -0.111 1.00 96.94 403 GLN A O 1
ATOM 3233 N N . LYS A 1 404 ? -15.706 -2.006 0.272 1.00 97.56 404 LYS A N 1
ATOM 3234 C CA . LYS A 1 404 ? -17.089 -1.531 0.164 1.00 97.56 404 LYS A CA 1
ATOM 3235 C C . LYS A 1 404 ? -17.391 -0.421 1.173 1.00 97.56 404 LYS A C 1
ATOM 3237 O O . LYS A 1 404 ? -18.038 0.557 0.809 1.00 97.56 404 LYS A O 1
ATOM 3242 N N . ARG A 1 405 ? -16.963 -0.539 2.429 1.00 96.69 405 ARG A N 1
ATOM 3243 C CA . ARG A 1 405 ? -17.211 0.488 3.457 1.00 96.69 405 ARG A CA 1
ATOM 3244 C C . ARG A 1 405 ? -16.436 1.772 3.178 1.00 96.69 405 ARG A C 1
ATOM 3246 O O . ARG A 1 405 ? -17.031 2.845 3.255 1.00 96.69 405 ARG A O 1
ATOM 3253 N N . GLN A 1 406 ? -15.172 1.664 2.777 1.00 94.56 406 GLN A N 1
ATOM 3254 C CA . GLN A 1 406 ? -14.320 2.794 2.394 1.00 94.56 406 GLN A CA 1
ATOM 3255 C C . GLN A 1 406 ? -14.898 3.612 1.232 1.00 94.56 406 GLN A C 1
ATOM 3257 O O . GLN A 1 406 ? -14.786 4.831 1.237 1.00 94.56 406 GLN A O 1
ATOM 3262 N N . HIS A 1 407 ? -15.590 2.973 0.285 1.00 93.75 407 HIS A N 1
ATOM 3263 C CA . HIS A 1 407 ? -16.158 3.661 -0.879 1.00 93.75 407 HIS A CA 1
ATOM 3264 C C . HIS A 1 407 ? -17.599 4.171 -0.690 1.00 93.75 407 HIS A C 1
ATOM 3266 O O . HIS A 1 407 ? -18.093 4.910 -1.537 1.00 93.75 407 HIS A O 1
ATOM 3272 N N . ASN A 1 408 ? -18.300 3.777 0.383 1.00 94.81 408 ASN A N 1
ATOM 3273 C CA . ASN A 1 408 ? -19.741 4.044 0.539 1.00 94.81 408 ASN A CA 1
ATOM 3274 C C . ASN A 1 408 ? -20.125 4.802 1.820 1.00 94.81 408 ASN A C 1
ATOM 3276 O O . ASN A 1 408 ? -21.314 4.944 2.109 1.00 94.81 408 ASN A O 1
ATOM 3280 N N . TYR A 1 409 ? -19.165 5.242 2.630 1.00 95.50 409 TYR A N 1
ATOM 3281 C CA . TYR A 1 409 ? -19.476 5.954 3.867 1.00 95.50 409 TYR A CA 1
ATOM 3282 C C . TYR A 1 409 ? -19.859 7.422 3.611 1.00 95.50 409 TYR A C 1
ATOM 3284 O O . TYR A 1 409 ? -19.392 8.056 2.669 1.00 95.50 409 TYR A O 1
ATOM 3292 N N . ASP A 1 410 ? -20.684 7.978 4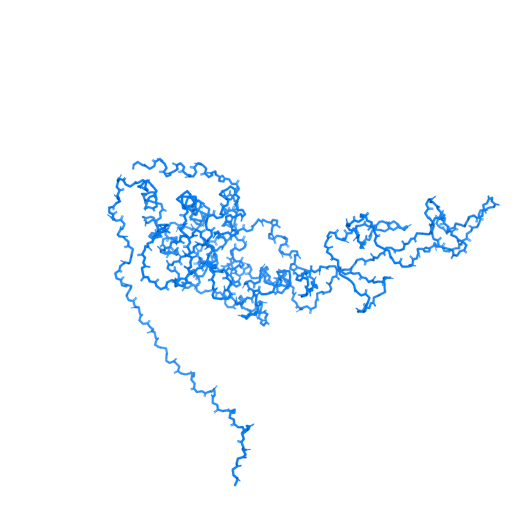.498 1.00 96.56 410 ASP A N 1
ATOM 3293 C CA . ASP A 1 410 ? -20.970 9.413 4.574 1.00 96.56 410 ASP A CA 1
ATOM 3294 C C . ASP A 1 410 ? -20.670 9.878 5.997 1.00 96.56 410 ASP A C 1
ATOM 3296 O O . ASP A 1 410 ? -21.389 9.545 6.944 1.00 96.56 410 ASP A O 1
ATOM 3300 N N . ILE A 1 411 ? -19.595 10.652 6.154 1.00 96.06 411 ILE A N 1
ATOM 3301 C CA . ILE A 1 411 ? -19.158 11.132 7.465 1.00 96.06 411 ILE A CA 1
ATOM 3302 C C . ILE A 1 411 ? -20.241 11.945 8.188 1.00 96.06 411 ILE A C 1
ATOM 3304 O O . ILE A 1 411 ? -20.353 11.862 9.410 1.00 96.06 411 ILE A O 1
ATOM 3308 N N . ASN A 1 412 ? -21.087 12.689 7.474 1.00 96.81 412 ASN A N 1
ATOM 3309 C CA . ASN A 1 412 ? -22.139 13.482 8.110 1.00 96.81 412 ASN A CA 1
ATOM 3310 C C . ASN A 1 412 ? -23.262 12.587 8.640 1.00 96.81 412 ASN A C 1
ATOM 3312 O O . ASN A 1 412 ? -23.765 12.814 9.742 1.00 96.81 412 ASN A O 1
ATOM 3316 N N . ALA A 1 413 ? -23.623 11.540 7.893 1.00 97.25 413 ALA A N 1
ATOM 3317 C CA . ALA A 1 413 ? -24.584 10.541 8.352 1.00 97.25 413 ALA A CA 1
ATOM 3318 C C . ALA A 1 413 ? -24.059 9.763 9.569 1.00 97.25 413 ALA A C 1
ATOM 3320 O O . ALA A 1 413 ? -24.818 9.491 10.499 1.00 97.25 413 ALA A O 1
ATOM 3321 N N . LEU A 1 414 ? -22.761 9.445 9.587 1.00 97.38 414 LEU A N 1
ATOM 3322 C CA . LEU A 1 414 ? -22.114 8.781 10.717 1.00 97.38 414 LEU A CA 1
ATOM 3323 C C . LEU A 1 414 ? -22.084 9.673 11.968 1.00 97.38 414 LEU A C 1
ATOM 3325 O O . LEU A 1 414 ? -22.487 9.223 13.037 1.00 97.38 414 LEU A O 1
ATOM 3329 N N . ARG A 1 415 ? -21.704 10.953 11.842 1.00 97.00 415 ARG A N 1
ATOM 3330 C CA . ARG A 1 415 ? -21.736 11.925 12.956 1.00 97.00 415 ARG A CA 1
ATOM 3331 C C . ARG A 1 415 ? -23.127 12.077 13.556 1.00 97.00 415 ARG A C 1
ATOM 3333 O O . ARG A 1 415 ? -23.276 12.112 14.774 1.00 97.00 415 ARG A O 1
ATOM 3340 N N . LYS A 1 416 ? -24.160 12.084 12.712 1.00 96.81 416 LYS A N 1
ATOM 3341 C CA . LYS A 1 416 ? -25.548 12.208 13.164 1.00 96.81 416 LYS A CA 1
ATOM 3342 C C . LYS A 1 416 ? -25.964 11.092 14.134 1.00 96.81 416 LYS A C 1
ATOM 3344 O O . LYS A 1 416 ? -26.829 11.309 14.977 1.00 96.81 416 LYS A O 1
ATOM 3349 N N . GLN A 1 417 ? -25.322 9.922 14.084 1.00 96.81 417 GLN A N 1
ATOM 3350 C CA . GLN A 1 417 ? -25.573 8.848 15.051 1.00 96.81 417 GLN A CA 1
ATOM 3351 C C . GLN A 1 417 ? -25.257 9.269 16.492 1.00 96.81 417 GLN A C 1
ATOM 3353 O O . GLN A 1 417 ? -25.913 8.786 17.412 1.00 96.81 417 GLN A O 1
ATOM 3358 N N . ILE A 1 418 ? -24.284 10.165 16.690 1.00 96.88 418 ILE A N 1
ATOM 3359 C CA . ILE A 1 418 ? -23.965 10.757 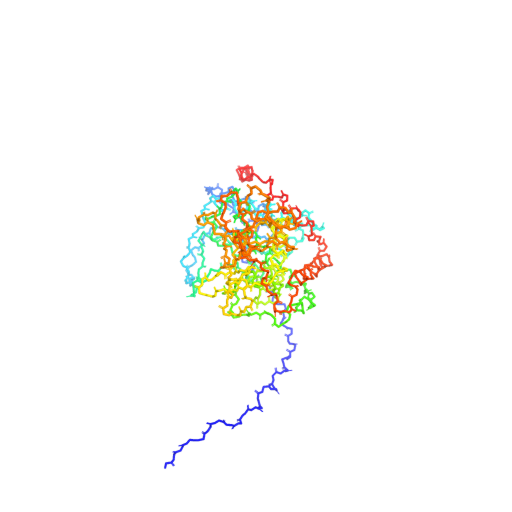17.994 1.00 96.88 418 ILE A CA 1
ATOM 3360 C C . ILE A 1 418 ? -25.041 11.782 18.372 1.00 96.88 418 ILE A C 1
ATOM 3362 O O . ILE A 1 418 ? -25.551 11.766 19.493 1.00 96.88 418 ILE A O 1
ATOM 3366 N N . ASP A 1 419 ? -25.440 12.642 17.433 1.00 93.00 419 ASP A N 1
ATOM 3367 C CA . ASP A 1 419 ? -26.455 13.675 17.671 1.00 93.00 419 ASP A CA 1
ATOM 3368 C C . ASP A 1 419 ? -27.828 13.101 18.037 1.00 93.00 419 ASP A C 1
ATOM 3370 O O . ASP A 1 419 ? -28.549 13.693 18.849 1.00 93.00 419 ASP A O 1
ATOM 3374 N N . ASP A 1 420 ? -28.178 11.946 17.472 1.00 94.00 420 ASP A N 1
ATOM 3375 C CA . ASP A 1 420 ? -29.454 11.262 17.686 1.00 94.00 420 ASP A CA 1
ATOM 3376 C C . ASP A 1 420 ? -29.494 10.457 19.007 1.00 94.00 420 ASP A C 1
ATOM 3378 O O . ASP A 1 420 ? -30.544 9.909 19.370 1.00 94.00 420 ASP A O 1
ATOM 3382 N N . VAL A 1 421 ? -28.390 10.411 19.771 1.00 93.19 421 VAL A N 1
ATOM 3383 C CA . VAL A 1 421 ? -28.368 9.810 21.114 1.00 93.19 421 VAL A CA 1
ATOM 3384 C C . VAL A 1 421 ? -29.288 10.594 22.052 1.00 93.19 421 VAL A C 1
ATOM 3386 O O . VAL A 1 421 ? -29.116 11.796 22.277 1.00 93.19 421 VAL A O 1
ATOM 3389 N N . LYS A 1 422 ? -30.279 9.879 22.595 1.00 82.56 422 LYS A N 1
ATOM 3390 C CA . LYS A 1 422 ? -31.305 10.406 23.506 1.00 82.56 422 LYS A CA 1
ATOM 3391 C C . LYS A 1 422 ? -30.800 10.617 24.916 1.00 82.56 422 LYS A C 1
ATOM 3393 O O . LYS A 1 422 ? -30.039 9.747 25.394 1.00 82.56 422 LYS A O 1
#

Solvent-accessible surface area (backbone atoms only — not comparable to full-atom values): 23984 Å² total; per-residue (Å²): 134,82,87,86,88,86,92,84,89,78,97,80,82,87,86,84,76,91,75,75,72,89,69,75,76,68,86,73,73,80,68,82,76,92,60,80,58,96,81,59,84,73,59,82,84,46,95,53,32,40,52,57,50,42,46,40,66,73,28,31,69,66,32,61,20,45,79,42,50,79,76,73,92,64,98,60,95,64,94,56,94,64,47,67,35,47,69,70,44,44,52,50,52,52,47,47,45,44,57,46,45,52,49,27,48,35,74,47,26,82,58,17,58,61,51,41,36,70,56,49,42,42,28,43,36,47,29,14,34,62,40,59,46,100,87,67,49,70,60,72,54,58,57,66,88,46,41,30,40,37,38,35,32,48,58,76,53,44,84,89,35,54,66,44,37,35,73,58,43,49,35,51,52,43,22,54,46,44,51,32,47,42,76,76,49,80,74,70,72,69,57,51,60,70,47,58,93,67,56,33,79,81,58,22,90,77,48,54,48,56,57,32,13,17,60,30,21,86,29,27,66,23,28,27,37,66,69,46,26,51,19,43,48,51,15,49,60,39,68,44,52,75,66,57,49,50,49,51,39,53,45,6,68,44,20,59,48,72,42,81,88,78,74,45,73,21,52,28,28,33,26,54,66,64,44,89,45,85,90,32,56,45,74,34,51,80,84,27,52,40,82,44,74,45,100,84,71,48,78,43,50,26,36,38,39,75,90,79,72,41,76,40,62,26,94,49,60,44,65,49,50,78,66,72,44,66,49,98,90,50,94,54,27,23,20,68,84,70,45,49,19,47,100,86,37,36,24,39,48,99,87,68,46,74,38,61,36,61,20,47,54,41,72,31,75,67,80,84,88,52,64,4,32,62,37,39,51,53,44,49,52,53,49,39,51,47,37,33,77,76,60,54,24,57,53,69,58,36,21,52,45,27,50,52,38,60,75,66,70,53,65,68,66,48,52,44,60,33,71,68,51,128

Foldseek 3Di:
DDDDDDDDDDPDDDPPDPPPPPPPPDPPPDPDDPDPDLPDDADPPDPCRLVCVLCSVQPCVQQLAAEAQDDDPDPDDDPWDFAGADPLLSLLLVLLCSQQPLVLQCVFFPNSSVLRNVQAANYEYETQAFTADPVRHTDQWDDPQRNYTYFHNSVVADSLALVSCLVRPQLSRQLSSLVSLCVVPPADCVLQVLLPPQAALDCLVLDDQLQVLLSQALGSQLSNHSSSSLSNLLSCLLSDDPVRVVVSLVSNQAAWDADPVVRDIAFKWWFALNDDDPVGIDGDHPVQWDWDQDPVRDTFIFGHDPVVGDFAFHPDFDFAADDWDDDPPDPWIAHPVRFTDHPVRFGADPVRDGHTHTTGMDTDDHPVPGSNSVSSVVSVVSSQVCCCVVRVGRSVSSSVSSVVSSVDDDSVVSSVSSVPRD

Mean predicted aligned error: 10.17 Å